Protein AF-0000000075712631 (afdb_homodimer)

Organism: Trichomonas vaginalis (strain ATCC PRA-98 / G3) (NCBI:txid412133)

Structure (mmCIF, N/CA/C/O backbone):
data_AF-0000000075712631-model_v1
#
loop_
_entity.id
_entity.type
_entity.pdbx_description
1 polymer 'Adenylate and Guanylate cyclase catalytic domain containing protein'
#
loop_
_atom_site.group_PDB
_atom_site.id
_atom_site.type_symbol
_atom_site.label_atom_id
_atom_site.label_alt_id
_atom_site.label_comp_id
_atom_site.label_asym_id
_atom_site.label_entity_id
_atom_site.label_seq_id
_atom_site.pdbx_PDB_ins_code
_atom_site.Cartn_x
_atom_site.Cartn_y
_atom_site.Cartn_z
_atom_site.occupancy
_atom_site.B_iso_or_equiv
_atom_site.auth_seq_id
_atom_site.auth_comp_id
_atom_site.auth_asym_id
_atom_site.auth_atom_id
_atom_site.pdbx_PDB_model_num
ATOM 1 N N . MET A 1 1 ? -15.75 0.655 14.148 1 85.81 1 MET A N 1
ATOM 2 C CA . MET A 1 1 ? -16.062 1.512 13.008 1 85.81 1 MET A CA 1
ATOM 3 C C . MET A 1 1 ? -16.172 2.971 13.438 1 85.81 1 MET A C 1
ATOM 5 O O . MET A 1 1 ? -16.797 3.277 14.453 1 85.81 1 MET A O 1
ATOM 9 N N . VAL A 1 2 ? -15.422 3.732 12.766 1 90.25 2 VAL A N 1
ATOM 10 C CA . VAL A 1 2 ? -15.414 5.16 13.062 1 90.25 2 VAL A CA 1
ATOM 11 C C . VAL A 1 2 ? -16.078 5.926 11.914 1 90.25 2 VAL A C 1
ATOM 13 O O . VAL A 1 2 ? -15.781 5.68 10.742 1 90.25 2 VAL A O 1
ATOM 16 N N . PRO A 1 3 ? -16.969 6.855 12.281 1 91.56 3 PRO A N 1
ATOM 17 C CA . PRO A 1 3 ? -17.703 7.555 11.234 1 91.56 3 PRO A CA 1
ATOM 18 C C . PRO A 1 3 ? -16.812 8.453 10.375 1 91.56 3 PRO A C 1
ATOM 20 O O . PRO A 1 3 ? -17.109 8.664 9.195 1 91.56 3 PRO A O 1
ATOM 23 N N . SER A 1 4 ? -15.789 9.023 11.016 1 95.06 4 SER A N 1
ATOM 24 C CA . SER A 1 4 ? -14.906 9.906 10.273 1 95.06 4 SER A CA 1
ATOM 25 C C . SER A 1 4 ? -13.5 9.914 10.859 1 95.06 4 SER A C 1
ATOM 27 O O . SER A 1 4 ? -13.336 9.891 12.078 1 95.06 4 SER A O 1
ATOM 29 N N . SER A 1 5 ? -12.562 9.867 9.969 1 97.06 5 SER A N 1
ATOM 30 C CA . SER A 1 5 ? -11.148 10.039 10.297 1 97.06 5 SER A CA 1
ATOM 31 C C . SER A 1 5 ? -10.406 10.789 9.203 1 97.06 5 SER A C 1
ATOM 33 O O . SER A 1 5 ? -10.938 10.977 8.102 1 97.06 5 SER A O 1
ATOM 35 N N . THR A 1 6 ? -9.328 11.359 9.531 1 98.38 6 THR A N 1
ATOM 36 C CA . THR A 1 6 ? -8.461 12 8.547 1 98.38 6 THR A CA 1
ATOM 37 C C . THR A 1 6 ? -7.18 11.195 8.352 1 98.38 6 THR A C 1
ATOM 39 O O . THR A 1 6 ? -6.473 10.898 9.312 1 98.38 6 THR A O 1
ATOM 42 N N . ILE A 1 7 ? -6.945 10.828 7.105 1 98.5 7 ILE A N 1
ATOM 43 C CA . ILE A 1 7 ? -5.84 9.945 6.746 1 98.5 7 ILE A CA 1
ATOM 44 C C . ILE A 1 7 ? -4.762 10.734 6.012 1 98.5 7 ILE A C 1
ATOM 46 O O . ILE A 1 7 ? -5.066 11.617 5.203 1 98.5 7 ILE A O 1
ATOM 50 N N . ILE A 1 8 ? -3.492 10.367 6.266 1 98.88 8 ILE A N 1
ATOM 51 C CA . ILE A 1 8 ? -2.375 11.031 5.598 1 98.88 8 ILE A CA 1
ATOM 52 C C . ILE A 1 8 ? -1.415 9.977 5.039 1 98.88 8 ILE A C 1
ATOM 54 O O . ILE A 1 8 ? -1.089 9.008 5.723 1 98.88 8 ILE A O 1
ATOM 58 N N . PHE A 1 9 ? -1.069 10.117 3.84 1 98.5 9 PHE A N 1
ATOM 59 C CA . PHE A 1 9 ? 0.01 9.398 3.178 1 98.5 9 PHE A CA 1
ATOM 60 C C . PHE A 1 9 ? 1.16 10.336 2.834 1 98.5 9 PHE A C 1
ATOM 62 O O . PHE A 1 9 ? 0.948 11.398 2.248 1 98.5 9 PHE A O 1
ATOM 69 N N . ILE A 1 10 ? 2.355 9.984 3.17 1 98.12 10 ILE A N 1
ATOM 70 C CA . ILE A 1 10 ? 3.568 10.734 2.855 1 98.12 10 ILE A CA 1
ATOM 71 C C . ILE A 1 10 ? 4.516 9.852 2.041 1 98.12 10 ILE A C 1
ATOM 73 O O . ILE A 1 10 ? 4.902 8.773 2.482 1 98.12 10 ILE A O 1
ATOM 77 N N . ASP A 1 11 ? 4.91 10.289 0.909 1 96 11 ASP A N 1
ATOM 78 C CA . ASP A 1 11 ? 5.781 9.523 0.017 1 96 11 ASP A CA 1
ATOM 79 C C . ASP A 1 11 ? 7.008 10.344 -0.376 1 96 11 ASP A C 1
ATOM 81 O O . ASP A 1 11 ? 6.926 11.562 -0.535 1 96 11 ASP A O 1
ATOM 85 N N . ILE A 1 12 ? 8.094 9.695 -0.554 1 94.75 12 ILE A N 1
ATOM 86 C CA . ILE A 1 12 ? 9.312 10.336 -1.043 1 94.75 12 ILE A CA 1
ATOM 87 C C . ILE A 1 12 ? 9.258 10.445 -2.566 1 94.75 12 ILE A C 1
ATOM 89 O O . ILE A 1 12 ? 9.023 9.453 -3.256 1 94.75 12 ILE A O 1
ATOM 93 N N . CYS A 1 13 ? 9.469 11.633 -3.062 1 92 13 CYS A N 1
ATOM 94 C CA . CYS A 1 13 ? 9.469 11.852 -4.504 1 92 13 CYS A CA 1
ATOM 95 C C . CYS A 1 13 ? 10.688 11.211 -5.156 1 92 13 CYS A C 1
ATOM 97 O O . CYS A 1 13 ? 11.82 11.422 -4.711 1 92 13 CYS A O 1
ATOM 99 N N . LYS A 1 14 ? 10.492 10.422 -6.195 1 86.69 14 LYS A N 1
ATOM 100 C CA . LYS A 1 14 ? 11.562 9.852 -7.012 1 86.69 14 LYS A CA 1
ATOM 101 C C . LYS A 1 14 ? 12.539 9.055 -6.156 1 86.69 14 LYS A C 1
ATOM 103 O O . LYS A 1 14 ? 13.75 9.234 -6.262 1 86.69 14 LYS A O 1
ATOM 108 N N . PHE A 1 15 ? 12.023 8.281 -5.27 1 86.75 15 PHE A N 1
ATOM 109 C CA . PHE A 1 15 ? 12.836 7.461 -4.383 1 86.75 15 PHE A CA 1
ATOM 110 C C . PHE A 1 15 ? 13.703 6.496 -5.18 1 86.75 15 PHE A C 1
ATOM 112 O O . PHE A 1 15 ? 14.852 6.227 -4.809 1 86.75 15 PHE A O 1
ATOM 119 N N . SER A 1 16 ? 13.117 5.969 -6.266 1 79.94 16 SER A N 1
ATOM 120 C CA . SER A 1 16 ? 13.883 5.039 -7.094 1 79.94 16 SER A CA 1
ATOM 121 C C . SER A 1 16 ? 15.148 5.691 -7.633 1 79.94 16 SER A C 1
ATOM 123 O O . SER A 1 16 ? 16.219 5.066 -7.66 1 79.94 16 SER A O 1
ATOM 125 N N . GLU A 1 17 ? 15.023 6.906 -8.047 1 82.5 17 GLU A N 1
ATOM 126 C CA . GLU A 1 17 ? 16.188 7.645 -8.523 1 82.5 17 GLU A CA 1
ATOM 127 C C . GLU A 1 17 ? 17.172 7.91 -7.387 1 82.5 17 GLU A C 1
ATOM 129 O O . GLU A 1 17 ? 18.391 7.75 -7.559 1 82.5 17 GLU A O 1
ATOM 134 N N . TYR A 1 18 ? 16.688 8.289 -6.273 1 86.44 18 TYR A N 1
ATOM 135 C CA . TYR A 1 18 ? 17.5 8.547 -5.098 1 86.44 18 TYR A CA 1
ATOM 136 C C . TYR A 1 18 ? 18.25 7.289 -4.68 1 86.44 18 TYR A C 1
ATOM 138 O O . TYR A 1 18 ? 19.438 7.352 -4.348 1 86.44 18 TYR A O 1
ATOM 146 N N . SER A 1 19 ? 17.625 6.164 -4.77 1 86.62 19 SER A N 1
ATOM 147 C CA . SER A 1 19 ? 18.188 4.922 -4.242 1 86.62 19 SER A CA 1
ATOM 148 C C . SER A 1 19 ? 19.141 4.273 -5.25 1 86.62 19 SER A C 1
ATOM 150 O O . SER A 1 19 ? 19.906 3.369 -4.902 1 86.62 19 SER A O 1
ATOM 152 N N . SER A 1 20 ? 19.156 4.699 -6.484 1 83.38 20 SER A N 1
ATOM 153 C CA . SER A 1 20 ? 19.906 4.055 -7.555 1 83.38 20 SER A CA 1
ATOM 154 C C . SER A 1 20 ? 21.406 4.18 -7.328 1 83.38 20 SER A C 1
ATOM 156 O O . SER A 1 20 ? 22.188 3.363 -7.828 1 83.38 20 SER A O 1
ATOM 158 N N . SER A 1 21 ? 21.891 5.113 -6.566 1 84.81 21 SER A N 1
ATOM 159 C CA . SER A 1 21 ? 23.328 5.336 -6.395 1 84.81 21 SER A CA 1
ATOM 160 C C . SER A 1 21 ? 23.781 4.934 -4.996 1 84.81 21 SER A C 1
ATOM 162 O O . SER A 1 21 ? 24.922 5.18 -4.617 1 84.81 21 SER A O 1
ATOM 164 N N . LEU A 1 22 ? 22.953 4.375 -4.25 1 89.94 22 LEU A N 1
ATOM 165 C CA . LEU A 1 22 ? 23.266 4.035 -2.863 1 89.94 22 LEU A CA 1
ATOM 166 C C . LEU A 1 22 ? 23.312 2.521 -2.676 1 89.94 22 LEU A C 1
ATOM 168 O O . LEU A 1 22 ? 22.672 1.777 -3.424 1 89.94 22 LEU A O 1
ATOM 172 N N . SER A 1 23 ? 24.078 2.135 -1.67 1 88.56 23 SER A N 1
ATOM 173 C CA . SER A 1 23 ? 24.062 0.733 -1.265 1 88.56 23 SER A CA 1
ATOM 174 C C . SER A 1 23 ? 22.781 0.387 -0.517 1 88.56 23 SER A C 1
ATOM 176 O O . SER A 1 23 ? 22.109 1.273 0.005 1 88.56 23 SER A O 1
ATOM 178 N N . PRO A 1 24 ? 22.453 -0.929 -0.489 1 86.25 24 PRO A N 1
ATOM 179 C CA . PRO A 1 24 ? 21.281 -1.348 0.272 1 86.25 24 PRO A CA 1
ATOM 180 C C . PRO A 1 24 ? 21.328 -0.896 1.729 1 86.25 24 PRO A C 1
ATOM 182 O O . PRO A 1 24 ? 20.312 -0.458 2.277 1 86.25 24 PRO A O 1
ATOM 185 N N . GLN A 1 25 ? 22.469 -1.02 2.252 1 87.44 25 GLN A N 1
ATOM 186 C CA . GLN A 1 25 ? 22.625 -0.612 3.645 1 87.44 25 GLN A CA 1
ATOM 187 C C . GLN A 1 25 ? 22.359 0.881 3.814 1 87.44 25 GLN A C 1
ATOM 189 O O . GLN A 1 25 ? 21.703 1.295 4.777 1 87.44 25 GLN A O 1
ATOM 194 N N . GLU A 1 26 ? 22.844 1.619 2.887 1 90.38 26 GLU A N 1
ATOM 195 C CA . GLU A 1 26 ? 22.641 3.062 2.928 1 90.38 26 GLU A CA 1
ATOM 196 C C . GLU A 1 26 ? 21.156 3.412 2.738 1 90.38 26 GLU A C 1
ATOM 198 O O . GLU A 1 26 ? 20.641 4.309 3.406 1 90.38 26 GLU A O 1
ATOM 203 N N . ILE A 1 27 ? 20.516 2.744 1.877 1 91.19 27 ILE A N 1
ATOM 204 C CA . ILE A 1 27 ? 19.109 2.996 1.594 1 91.19 27 ILE A CA 1
ATOM 205 C C . ILE A 1 27 ? 18.266 2.717 2.84 1 91.19 27 ILE A C 1
ATOM 207 O O . ILE A 1 27 ? 17.5 3.57 3.279 1 91.19 27 ILE A O 1
ATOM 211 N N . MET A 1 28 ? 18.469 1.592 3.453 1 89.62 28 MET A N 1
ATOM 212 C CA . MET A 1 28 ? 17.703 1.209 4.637 1 89.62 28 MET A CA 1
ATOM 213 C C . MET A 1 28 ? 18.016 2.123 5.812 1 89.62 28 MET A C 1
ATOM 215 O O . MET A 1 28 ? 17.141 2.477 6.594 1 89.62 28 MET A O 1
ATOM 219 N N . GLY A 1 29 ? 19.281 2.424 5.934 1 89.75 29 GLY A N 1
ATOM 220 C CA . GLY A 1 29 ? 19.688 3.357 6.973 1 89.75 29 GLY A CA 1
ATOM 221 C C . GLY A 1 29 ? 19.062 4.727 6.824 1 89.75 29 GLY A C 1
ATOM 222 O O . GLY A 1 29 ? 18.547 5.293 7.793 1 89.75 29 GLY A O 1
ATOM 223 N N . ASN A 1 30 ? 19.094 5.238 5.621 1 92.5 30 ASN A N 1
ATOM 224 C CA . ASN A 1 30 ? 18.5 6.543 5.34 1 92.5 30 ASN A CA 1
ATOM 225 C C . ASN A 1 30 ? 17 6.543 5.582 1 92.5 30 ASN A C 1
ATOM 227 O O . ASN A 1 30 ? 16.453 7.492 6.16 1 92.5 30 ASN A O 1
ATOM 231 N N . LEU A 1 31 ? 16.344 5.488 5.16 1 93 31 LEU A N 1
ATOM 232 C CA . LEU A 1 31 ? 14.906 5.367 5.398 1 93 31 LEU A CA 1
ATOM 233 C C . LEU A 1 31 ? 14.609 5.305 6.895 1 93 31 LEU A C 1
ATOM 235 O O . LEU A 1 31 ? 13.633 5.898 7.363 1 93 31 LEU A O 1
ATOM 239 N N . SER A 1 32 ? 15.43 4.633 7.586 1 90.44 32 SER A N 1
ATOM 240 C CA . SER A 1 32 ? 15.227 4.52 9.023 1 90.44 32 SER A CA 1
ATOM 241 C C . SER A 1 32 ? 15.336 5.875 9.711 1 90.44 32 SER A C 1
ATOM 243 O O . SER A 1 32 ? 14.539 6.195 10.602 1 90.44 32 SER A O 1
ATOM 245 N N . VAL A 1 33 ? 16.266 6.648 9.281 1 91.19 33 VAL A N 1
ATOM 246 C CA . VAL A 1 33 ? 16.438 7.992 9.82 1 91.19 33 VAL A CA 1
ATOM 247 C C . VAL A 1 33 ? 15.234 8.852 9.445 1 91.19 33 VAL A C 1
ATOM 249 O O . VAL A 1 33 ? 14.688 9.578 10.289 1 91.19 33 VAL A O 1
ATOM 252 N N . TYR A 1 34 ? 14.891 8.742 8.227 1 94.62 34 TYR A N 1
ATOM 253 C CA . TYR A 1 34 ? 13.742 9.469 7.699 1 94.62 34 TYR A CA 1
ATOM 254 C C . TYR A 1 34 ? 12.484 9.141 8.492 1 94.62 34 TYR A C 1
ATOM 256 O O . TYR A 1 34 ? 11.812 10.039 9 1 94.62 34 TYR A O 1
ATOM 264 N N . PHE A 1 35 ? 12.18 7.895 8.695 1 94.38 35 PHE A N 1
ATOM 265 C CA . PHE A 1 35 ? 10.969 7.465 9.391 1 94.38 35 PHE A CA 1
ATOM 266 C C . PHE A 1 35 ? 11.055 7.785 10.875 1 94.38 35 PHE A C 1
ATOM 268 O O . PHE A 1 35 ? 10.047 8.125 11.5 1 94.38 35 PHE A O 1
ATOM 275 N N . ALA A 1 36 ? 12.156 7.668 11.453 1 93.19 36 ALA A N 1
ATOM 276 C CA . ALA A 1 36 ? 12.328 8 12.867 1 93.19 36 ALA A CA 1
ATOM 277 C C . ALA A 1 36 ? 12.016 9.477 13.117 1 93.19 36 ALA A C 1
ATOM 279 O O . ALA A 1 36 ? 11.406 9.82 14.141 1 93.19 36 ALA A O 1
ATOM 280 N N . THR A 1 37 ? 12.477 10.281 12.219 1 95 37 THR A N 1
ATOM 281 C CA . THR A 1 37 ? 12.195 11.703 12.336 1 95 37 THR A CA 1
ATOM 282 C C . THR A 1 37 ? 10.695 11.969 12.258 1 95 37 THR A C 1
ATOM 284 O O . THR A 1 37 ? 10.148 12.742 13.055 1 95 37 THR A O 1
ATOM 287 N N . ILE A 1 38 ? 10.031 11.344 11.359 1 96.56 38 ILE A N 1
ATOM 288 C CA . ILE A 1 38 ? 8.586 11.516 11.211 1 96.56 38 ILE A CA 1
ATOM 289 C C . ILE A 1 38 ? 7.875 11 12.461 1 96.56 38 ILE A C 1
ATOM 291 O O . ILE A 1 38 ? 6.934 11.633 12.945 1 96.56 38 ILE A O 1
ATOM 295 N N . ASP A 1 39 ? 8.375 9.914 12.984 1 95.62 39 ASP A N 1
ATOM 296 C CA . ASP A 1 39 ? 7.805 9.367 14.219 1 95.62 39 ASP A CA 1
ATOM 297 C C . ASP A 1 39 ? 7.926 10.359 15.367 1 95.62 39 ASP A C 1
ATOM 299 O O . ASP A 1 39 ? 7.004 10.5 16.172 1 95.62 39 ASP A O 1
ATOM 303 N N . ASN A 1 40 ? 9.031 10.969 15.422 1 95.5 40 ASN A N 1
ATOM 304 C CA . ASN A 1 40 ? 9.234 11.977 16.469 1 95.5 40 ASN A CA 1
ATOM 305 C C . ASN A 1 40 ? 8.258 13.133 16.328 1 95.5 40 ASN A C 1
ATOM 307 O O . ASN A 1 40 ? 7.754 13.648 17.328 1 95.5 40 ASN A O 1
ATOM 311 N N . ILE A 1 41 ? 8.008 13.523 15.133 1 97.31 41 ILE A N 1
ATOM 312 C CA . ILE A 1 41 ? 7.043 14.594 14.883 1 97.31 41 ILE A CA 1
ATOM 313 C C . ILE A 1 41 ? 5.641 14.125 15.25 1 97.31 41 ILE A C 1
ATOM 315 O O . ILE A 1 41 ? 4.891 14.836 15.914 1 97.31 41 ILE A O 1
ATOM 319 N N . LEU A 1 42 ? 5.305 12.883 14.797 1 97.56 42 LEU A N 1
ATOM 320 C CA . LEU A 1 42 ? 3.988 12.312 15.062 1 97.56 42 LEU A CA 1
ATOM 321 C C . LEU A 1 42 ? 3.697 12.289 16.562 1 97.56 42 LEU A C 1
ATOM 323 O O . LEU A 1 42 ? 2.562 12.523 16.984 1 97.56 42 LEU A O 1
ATOM 327 N N . ALA A 1 43 ? 4.695 12.07 17.344 1 96.12 43 ALA A N 1
ATOM 328 C CA . ALA A 1 43 ? 4.562 11.906 18.781 1 96.12 43 ALA A CA 1
ATOM 329 C C . ALA A 1 43 ? 4.086 13.195 19.453 1 96.12 43 ALA A C 1
ATOM 331 O O . ALA A 1 43 ? 3.576 13.18 20.562 1 96.12 43 ALA A O 1
ATOM 332 N N . LYS A 1 44 ? 4.23 14.312 18.75 1 96.69 44 LYS A N 1
ATOM 333 C CA . LYS A 1 44 ? 3.818 15.609 19.281 1 96.69 44 LYS A CA 1
ATOM 334 C C . LYS A 1 44 ? 2.303 15.773 19.203 1 96.69 44 LYS A C 1
ATOM 336 O O . LYS A 1 44 ? 1.74 16.672 19.828 1 96.69 44 LYS A O 1
ATOM 341 N N . PHE A 1 45 ? 1.644 14.922 18.406 1 96.19 45 PHE A N 1
ATOM 342 C CA . PHE A 1 45 ? 0.214 15.062 18.156 1 96.19 45 PHE A CA 1
ATOM 343 C C . PHE A 1 45 ? -0.571 13.969 18.875 1 96.19 45 PHE A C 1
ATOM 345 O O . PHE A 1 45 ? -0.389 12.781 18.578 1 96.19 45 PHE A O 1
ATOM 352 N N . ASN A 1 46 ? -1.555 14.289 19.625 1 91.06 46 ASN A N 1
ATOM 353 C CA . ASN A 1 46 ? -2.234 13.367 20.531 1 91.06 46 ASN A CA 1
ATOM 354 C C . ASN A 1 46 ? -3.248 12.5 19.781 1 91.06 46 ASN A C 1
ATOM 356 O O . ASN A 1 46 ? -3.59 11.406 20.234 1 91.06 46 ASN A O 1
ATOM 360 N N . TYR A 1 47 ? -3.688 13.008 18.672 1 92.88 47 TYR A N 1
ATOM 361 C CA . TYR A 1 47 ? -4.781 12.281 18.031 1 92.88 47 TYR A CA 1
ATOM 362 C C . TYR A 1 47 ? -4.281 11.5 16.812 1 92.88 47 TYR A C 1
ATOM 364 O O . TYR A 1 47 ? -5.059 10.805 16.156 1 92.88 47 TYR A O 1
ATOM 372 N N . LEU A 1 48 ? -3.021 11.609 16.547 1 96.19 48 LEU A N 1
ATOM 373 C CA . LEU A 1 48 ? -2.469 10.922 15.383 1 96.19 48 LEU A CA 1
ATOM 374 C C . LEU A 1 48 ? -1.937 9.547 15.773 1 96.19 48 LEU A C 1
ATOM 376 O O . LEU A 1 48 ? -1.37 9.383 16.859 1 96.19 48 LEU A O 1
ATOM 380 N N . THR A 1 49 ? -2.188 8.641 14.977 1 95.88 49 THR A N 1
ATOM 381 C CA . THR A 1 49 ? -1.688 7.281 15.117 1 95.88 49 THR A CA 1
ATOM 382 C C . THR A 1 49 ? -0.998 6.82 13.836 1 95.88 49 THR A C 1
ATOM 384 O O . THR A 1 49 ? -1.546 6.969 12.742 1 95.88 49 THR A O 1
ATOM 387 N N . LYS A 1 50 ? 0.231 6.316 14.039 1 95.94 50 LYS A N 1
ATOM 388 C CA . LYS A 1 50 ? 0.891 5.668 12.914 1 95.94 50 LYS A CA 1
ATOM 389 C C . LYS A 1 50 ? 0.179 4.371 12.531 1 95.94 50 LYS A C 1
ATOM 391 O O . LYS A 1 50 ? -0.118 3.543 13.398 1 95.94 50 LYS A O 1
ATOM 396 N N . ILE A 1 51 ? -0.151 4.219 11.281 1 95.38 51 ILE A N 1
ATOM 397 C CA . ILE A 1 51 ? -0.805 2.992 10.836 1 95.38 51 ILE A CA 1
ATOM 398 C C . ILE A 1 51 ? 0.246 1.988 10.367 1 95.38 51 ILE A C 1
ATOM 400 O O . ILE A 1 51 ? 0.303 0.861 10.859 1 95.38 51 ILE A O 1
ATOM 404 N N . LYS A 1 52 ? 1.025 2.389 9.375 1 93.19 52 LYS A N 1
ATOM 405 C CA . LYS A 1 52 ? 2.07 1.493 8.891 1 93.19 52 LYS A CA 1
ATOM 406 C C . LYS A 1 52 ? 2.98 2.203 7.891 1 93.19 52 LYS A C 1
ATOM 408 O O . LYS A 1 52 ? 2.697 3.33 7.477 1 93.19 52 LYS A O 1
ATOM 413 N N . LEU A 1 53 ? 4.098 1.513 7.547 1 92.69 53 LEU A N 1
ATOM 414 C CA . LEU A 1 53 ? 4.957 1.875 6.426 1 92.69 53 LEU A CA 1
ATOM 415 C C . LEU A 1 53 ? 4.672 0.989 5.215 1 92.69 53 LEU A C 1
ATOM 417 O O . LEU A 1 53 ? 4.445 -0.214 5.363 1 92.69 53 LEU A O 1
ATOM 421 N N . ILE A 1 54 ? 4.648 1.519 4.133 1 90.69 54 ILE A N 1
ATOM 422 C CA . ILE A 1 54 ? 4.527 0.799 2.871 1 90.69 54 ILE A CA 1
ATOM 423 C C . ILE A 1 54 ? 5.691 1.164 1.955 1 90.69 54 ILE A C 1
ATOM 425 O O . ILE A 1 54 ? 5.578 2.062 1.119 1 90.69 54 ILE A O 1
ATOM 429 N N . GLY A 1 55 ? 6.844 0.441 2.096 1 87.62 55 GLY A N 1
ATOM 430 C CA . GLY A 1 55 ? 8.062 0.88 1.432 1 87.62 55 GLY A CA 1
ATOM 431 C C . GLY A 1 55 ? 8.562 2.221 1.933 1 87.62 55 GLY A C 1
ATOM 432 O O . GLY A 1 55 ? 8.883 2.369 3.115 1 87.62 55 GLY A O 1
ATOM 433 N N . ASP A 1 56 ? 8.438 3.172 1.016 1 91.62 56 ASP A N 1
ATOM 434 C CA . ASP A 1 56 ? 8.891 4.508 1.388 1 91.62 56 ASP A CA 1
ATOM 435 C C . ASP A 1 56 ? 7.715 5.406 1.754 1 91.62 56 ASP A C 1
ATOM 437 O O . ASP A 1 56 ? 7.891 6.609 1.969 1 91.62 56 ASP A O 1
ATOM 441 N N . ILE A 1 57 ? 6.535 4.793 1.871 1 94.5 57 ILE A N 1
ATOM 442 C CA . ILE A 1 57 ? 5.328 5.539 2.211 1 94.5 57 ILE A CA 1
ATOM 443 C C . ILE A 1 57 ? 5.082 5.461 3.715 1 94.5 57 ILE A C 1
ATOM 445 O O . ILE A 1 57 ? 5.176 4.387 4.312 1 94.5 57 ILE A O 1
ATOM 449 N N . TYR A 1 58 ? 4.812 6.594 4.336 1 96.44 58 TYR A N 1
ATOM 450 C CA . TYR A 1 58 ? 4.387 6.699 5.73 1 96.44 58 TYR A CA 1
ATOM 451 C C . TYR A 1 58 ? 2.887 6.949 5.82 1 96.44 58 TYR A C 1
ATOM 453 O O . TYR A 1 58 ? 2.375 7.922 5.262 1 96.44 58 TYR A O 1
ATOM 461 N N . MET A 1 59 ? 2.17 6.07 6.508 1 97.56 59 MET A N 1
ATOM 462 C CA . MET A 1 59 ? 0.722 6.188 6.648 1 97.56 59 MET A CA 1
ATOM 463 C C . MET A 1 59 ? 0.33 6.43 8.102 1 97.56 59 MET A C 1
ATOM 465 O O . MET A 1 59 ? 0.751 5.691 8.992 1 97.56 59 MET A O 1
ATOM 469 N N . ALA A 1 60 ? -0.453 7.41 8.328 1 98.12 60 ALA A N 1
ATOM 470 C CA . ALA A 1 60 ? -0.982 7.73 9.648 1 98.12 60 ALA A CA 1
ATOM 471 C C . ALA A 1 60 ? -2.418 8.234 9.562 1 98.12 60 ALA A C 1
ATOM 473 O O . ALA A 1 60 ? -2.93 8.477 8.461 1 98.12 60 ALA A O 1
ATOM 474 N N . ALA A 1 61 ? -3.041 8.352 10.703 1 98.12 61 ALA A N 1
ATOM 475 C CA . ALA A 1 61 ? -4.422 8.82 10.742 1 98.12 61 ALA A CA 1
ATOM 476 C C . ALA A 1 61 ? -4.762 9.422 12.102 1 98.12 61 ALA A C 1
ATOM 478 O O . ALA A 1 61 ? -4.109 9.117 13.109 1 98.12 61 ALA A O 1
ATOM 479 N N . ALA A 1 62 ? -5.688 10.242 12.117 1 97.56 62 ALA A N 1
ATOM 480 C CA . ALA A 1 62 ? -6.277 10.789 13.344 1 97.56 62 ALA A CA 1
ATOM 481 C C . ALA A 1 62 ? -7.785 10.562 13.367 1 97.56 62 ALA A C 1
ATOM 483 O O . ALA A 1 62 ? -8.422 10.453 12.32 1 97.56 62 ALA A O 1
ATOM 484 N N . GLY A 1 63 ? -8.344 10.492 14.562 1 95.25 63 GLY A N 1
ATOM 485 C CA . GLY A 1 63 ? -9.781 10.312 14.719 1 95.25 63 GLY A CA 1
ATOM 486 C C . GLY A 1 63 ? -10.195 8.859 14.805 1 95.25 63 GLY A C 1
ATOM 487 O O . GLY A 1 63 ? -11.391 8.555 14.852 1 95.25 63 GLY A O 1
ATOM 488 N N . LEU A 1 64 ? -9.25 7.988 14.867 1 94.44 64 LEU A N 1
ATOM 489 C CA . LEU A 1 64 ? -9.555 6.562 14.883 1 94.44 64 LEU A CA 1
ATOM 490 C C . LEU A 1 64 ? -9.992 6.117 16.281 1 94.44 64 LEU A C 1
ATOM 492 O O . LEU A 1 64 ? -10.922 5.316 16.422 1 94.44 64 LEU A O 1
ATOM 496 N N . PHE A 1 65 ? -9.367 6.578 17.281 1 92.06 65 PHE A N 1
ATOM 497 C CA . PHE A 1 65 ? -9.586 6.098 18.641 1 92.06 65 PHE A CA 1
ATOM 498 C C . PHE A 1 65 ? -10.305 7.152 19.484 1 92.06 65 PHE A C 1
ATOM 500 O O . PHE A 1 65 ? -10.438 7 20.703 1 92.06 65 PHE A O 1
ATOM 507 N N . ASN A 1 66 ? -10.617 8.18 18.828 1 89.94 66 ASN A N 1
ATOM 508 C CA . ASN A 1 66 ? -11.359 9.273 19.453 1 89.94 66 ASN A CA 1
ATOM 509 C C . ASN A 1 66 ? -12.531 9.719 18.594 1 89.94 66 ASN A C 1
ATOM 511 O O . ASN A 1 66 ? -12.578 10.867 18.156 1 89.94 66 ASN A O 1
ATOM 515 N N . PRO A 1 67 ? -13.477 8.836 18.469 1 83.25 67 PRO A N 1
ATOM 516 C CA . PRO A 1 67 ? -14.57 9.125 17.547 1 83.25 67 PRO A CA 1
ATOM 517 C C . PRO A 1 67 ? -15.422 10.312 18 1 83.25 67 PRO A C 1
ATOM 519 O O . PRO A 1 67 ? -16.203 10.844 17.203 1 83.25 67 PRO A O 1
ATOM 522 N N . GLU A 1 68 ? -15.188 10.727 19.172 1 89.31 68 GLU A N 1
ATOM 523 C CA . GLU A 1 68 ? -15.977 11.836 19.703 1 89.31 68 GLU A CA 1
ATOM 524 C C . GLU A 1 68 ? -15.438 13.18 19.219 1 89.31 68 GLU A C 1
ATOM 526 O O . GLU A 1 68 ? -16.125 14.195 19.297 1 89.31 68 GLU A O 1
ATOM 531 N N . ILE A 1 69 ? -14.25 13.156 18.75 1 91.31 69 ILE A N 1
ATOM 532 C CA . ILE A 1 69 ? -13.656 14.422 18.328 1 91.31 69 ILE A CA 1
ATOM 533 C C . ILE A 1 69 ? -14.227 14.82 16.969 1 91.31 69 ILE A C 1
ATOM 535 O O . ILE A 1 69 ? -14.445 13.977 16.109 1 91.31 69 ILE A O 1
ATOM 539 N N . ALA A 1 70 ? -14.383 16.109 16.797 1 93.62 70 ALA A N 1
ATOM 540 C CA . ALA A 1 70 ? -14.945 16.641 15.555 1 93.62 70 ALA A CA 1
ATOM 541 C C . ALA A 1 70 ? -13.969 16.469 14.391 1 93.62 70 ALA A C 1
ATOM 543 O O . ALA A 1 70 ? -12.75 16.562 14.578 1 93.62 70 ALA A O 1
ATOM 544 N N . PRO A 1 71 ? -14.477 16.328 13.18 1 95.44 71 PRO A N 1
ATOM 545 C CA . PRO A 1 71 ? -13.617 16.188 12 1 95.44 71 PRO A CA 1
ATOM 546 C C . PRO A 1 71 ? -12.648 17.344 11.836 1 95.44 71 PRO A C 1
ATOM 548 O O . PRO A 1 71 ? -11.516 17.156 11.383 1 95.44 71 PRO A O 1
ATOM 551 N N . GLU A 1 72 ? -13.062 18.453 12.242 1 96.31 72 GLU A N 1
ATOM 552 C CA . GLU A 1 72 ? -12.219 19.641 12.164 1 96.31 72 GLU A CA 1
ATOM 553 C C . GLU A 1 72 ? -10.93 19.453 12.953 1 96.31 72 GLU A C 1
ATOM 555 O O . GLU A 1 72 ? -9.852 19.828 12.484 1 96.31 72 GLU A O 1
ATOM 560 N N . LYS A 1 73 ? -11.039 18.891 14.055 1 95.81 73 LYS A N 1
ATOM 561 C CA . LYS A 1 73 ? -9.898 18.734 14.953 1 95.81 73 LYS A CA 1
ATOM 562 C C . LYS A 1 73 ? -8.898 17.719 14.414 1 95.81 73 LYS A C 1
ATOM 564 O O . LYS A 1 73 ? -7.688 17.953 14.438 1 95.81 73 LYS A O 1
ATOM 569 N N . HIS A 1 74 ? -9.406 16.578 14.008 1 96.06 74 HIS A N 1
ATOM 570 C CA . HIS A 1 74 ? -8.445 15.594 13.516 1 96.06 74 HIS A CA 1
ATOM 571 C C . HIS A 1 74 ? -7.875 16.016 12.164 1 96.06 74 HIS A C 1
ATOM 573 O O . HIS A 1 74 ? -6.703 15.773 11.883 1 96.06 74 HIS A O 1
ATOM 579 N N . ALA A 1 75 ? -8.648 16.688 11.328 1 97.69 75 ALA A N 1
ATOM 580 C CA . ALA A 1 75 ? -8.102 17.219 10.078 1 97.69 75 ALA A CA 1
ATOM 581 C C . ALA A 1 75 ? -7.023 18.266 10.352 1 97.69 75 ALA A C 1
ATOM 583 O O . ALA A 1 75 ? -5.977 18.266 9.695 1 97.69 75 ALA A O 1
ATOM 584 N N . GLU A 1 76 ? -7.301 19.094 11.273 1 96.81 76 GLU A N 1
ATOM 585 C CA . GLU A 1 76 ? -6.34 20.141 11.656 1 96.81 76 GLU A CA 1
ATOM 586 C C . GLU A 1 76 ? -5.012 19.516 12.086 1 96.81 76 GLU A C 1
ATOM 588 O O . GLU A 1 76 ? -3.949 19.938 11.625 1 96.81 76 GLU A O 1
ATOM 593 N N . GLN A 1 77 ? -5.043 18.547 12.922 1 97.06 77 GLN A N 1
ATOM 594 C CA . GLN A 1 77 ? -3.834 17.922 13.445 1 97.06 77 GLN A CA 1
ATOM 595 C C . GLN A 1 77 ? -3.064 17.203 12.336 1 97.06 77 GLN A C 1
ATOM 597 O O . GLN A 1 77 ? -1.833 17.25 12.305 1 97.06 77 GLN A O 1
ATOM 602 N N . VAL A 1 78 ? -3.773 16.562 11.492 1 98.44 78 VAL A N 1
ATOM 603 C CA . VAL A 1 78 ? -3.121 15.828 10.422 1 98.44 78 VAL A CA 1
ATOM 604 C C . VAL A 1 78 ? -2.41 16.797 9.477 1 98.44 78 VAL A C 1
ATOM 606 O O . VAL A 1 78 ? -1.277 16.547 9.062 1 98.44 78 VAL A O 1
ATOM 609 N N . ILE A 1 79 ? -3.094 17.891 9.156 1 98.06 79 ILE A N 1
ATOM 610 C CA . ILE A 1 79 ? -2.5 18.875 8.266 1 98.06 79 ILE A CA 1
ATOM 611 C C . ILE A 1 79 ? -1.291 19.516 8.938 1 98.06 79 ILE A C 1
ATOM 613 O O . ILE A 1 79 ? -0.241 19.688 8.312 1 98.06 79 ILE A O 1
ATOM 617 N N . GLN A 1 80 ? -1.435 19.844 10.188 1 97.56 80 GLN A N 1
ATOM 618 C CA . GLN A 1 80 ? -0.307 20.406 10.93 1 97.56 80 GLN A CA 1
ATOM 619 C C . GLN A 1 80 ? 0.874 19.438 10.945 1 97.56 80 GLN A C 1
ATOM 621 O O . GLN A 1 80 ? 2.021 19.844 10.766 1 97.56 80 GLN A O 1
ATOM 626 N N . PHE A 1 81 ? 0.585 18.203 11.18 1 98.25 81 PHE A N 1
ATOM 627 C CA . PHE A 1 81 ? 1.6 17.156 11.156 1 98.25 81 PHE A CA 1
ATOM 628 C C . PHE A 1 81 ? 2.322 17.141 9.812 1 98.25 81 PHE A C 1
ATOM 630 O O . PHE A 1 81 ? 3.555 17.156 9.766 1 98.25 81 PHE A O 1
ATOM 637 N N . GLY A 1 82 ? 1.548 17.109 8.719 1 98.06 82 GLY A N 1
ATOM 638 C CA . GLY A 1 82 ? 2.137 17.125 7.395 1 98.06 82 GLY A CA 1
ATOM 639 C C . GLY A 1 82 ? 3.031 18.312 7.152 1 98.06 82 GLY A C 1
ATOM 640 O O . GLY A 1 82 ? 4.121 18.188 6.59 1 98.06 82 GLY A O 1
ATOM 641 N N . LEU A 1 83 ? 2.559 19.484 7.578 1 97.06 83 LEU A N 1
ATOM 642 C CA . LEU A 1 83 ? 3.326 20.703 7.398 1 97.06 83 LEU A CA 1
ATOM 643 C C . LEU A 1 83 ? 4.621 20.656 8.203 1 97.06 83 LEU A C 1
ATOM 645 O O . LEU A 1 83 ? 5.66 21.141 7.746 1 97.06 83 LEU A O 1
ATOM 649 N N . GLU A 1 84 ? 4.543 20.125 9.375 1 97.19 84 GLU A N 1
ATOM 650 C CA . GLU A 1 84 ? 5.754 20 10.18 1 97.19 84 GLU A CA 1
ATOM 651 C C . GLU A 1 84 ? 6.758 19.047 9.523 1 97.19 84 GLU A C 1
ATOM 653 O O . GLU A 1 84 ? 7.969 19.281 9.594 1 97.19 84 GLU A O 1
ATOM 658 N N . VAL A 1 85 ? 6.293 17.984 8.977 1 97.38 85 VAL A N 1
ATOM 659 C CA . VAL A 1 85 ? 7.172 17.047 8.273 1 97.38 85 VAL A CA 1
ATOM 660 C C . VAL A 1 85 ? 7.879 17.781 7.129 1 97.38 85 VAL A C 1
ATOM 662 O O . VAL A 1 85 ? 9.086 17.625 6.945 1 97.38 85 VAL A O 1
ATOM 665 N N . ILE A 1 86 ? 7.113 18.562 6.363 1 96.19 86 ILE A N 1
ATOM 666 C CA . ILE A 1 86 ? 7.684 19.328 5.258 1 96.19 86 ILE A CA 1
ATOM 667 C C . ILE A 1 86 ? 8.758 20.266 5.789 1 96.19 86 ILE A C 1
ATOM 669 O O . ILE A 1 86 ? 9.844 20.375 5.215 1 96.19 86 ILE A O 1
ATOM 673 N N . ASN A 1 87 ? 8.445 20.875 6.879 1 94.88 87 ASN A N 1
ATOM 674 C CA . ASN A 1 87 ? 9.375 21.828 7.473 1 94.88 87 ASN A CA 1
ATOM 675 C C . ASN A 1 87 ? 10.664 21.156 7.922 1 94.88 87 ASN A C 1
ATOM 677 O O . ASN A 1 87 ? 11.742 21.734 7.84 1 94.88 87 ASN A O 1
ATOM 681 N N . GLU A 1 88 ? 10.547 19.984 8.406 1 95.31 88 GLU A N 1
ATOM 682 C CA . GLU A 1 88 ? 11.695 19.266 8.945 1 95.31 88 GLU A CA 1
ATOM 683 C C . GLU A 1 88 ? 12.492 18.578 7.84 1 95.31 88 GLU A C 1
ATOM 685 O O . GLU A 1 88 ? 13.562 18.016 8.086 1 95.31 88 GLU A O 1
ATOM 690 N N . LEU A 1 89 ? 12.023 18.578 6.664 1 94.25 89 LEU A N 1
ATOM 691 C CA . LEU A 1 89 ? 12.664 17.891 5.547 1 94.25 89 LEU A CA 1
ATOM 692 C C . LEU A 1 89 ? 14.062 18.453 5.289 1 94.25 89 LEU A C 1
ATOM 694 O O . LEU A 1 89 ? 14.969 17.719 4.895 1 94.25 89 LEU A O 1
ATOM 698 N N . GLU A 1 90 ? 14.172 19.75 5.473 1 91.75 90 GLU A N 1
ATOM 699 C CA . GLU A 1 90 ? 15.484 20.359 5.285 1 91.75 90 GLU A CA 1
ATOM 700 C C . GLU A 1 90 ? 16.516 19.75 6.227 1 91.75 90 GLU A C 1
ATOM 702 O O . GLU A 1 90 ? 17.641 19.453 5.816 1 91.75 90 GLU A O 1
ATOM 707 N N . GLU A 1 91 ? 16.141 19.594 7.445 1 94 91 GLU A N 1
ATOM 708 C CA . GLU A 1 91 ? 17.047 19 8.43 1 94 91 GLU A CA 1
ATOM 709 C C . GLU A 1 91 ? 17.344 17.531 8.086 1 94 91 GLU A C 1
ATOM 711 O O . GLU A 1 91 ? 18.469 17.062 8.273 1 94 91 GLU A O 1
ATOM 716 N N . ILE A 1 92 ? 16.375 16.859 7.621 1 93.81 92 ILE A N 1
ATOM 717 C CA . ILE A 1 92 ? 16.547 15.477 7.207 1 93.81 92 ILE A CA 1
ATOM 718 C C . ILE A 1 92 ? 17.547 15.398 6.055 1 93.81 92 ILE A C 1
ATOM 720 O O . ILE A 1 92 ? 18.453 14.562 6.062 1 93.81 92 ILE A O 1
ATOM 724 N N . ASN A 1 93 ? 17.344 16.266 5.129 1 94.75 93 ASN A N 1
ATOM 725 C CA . ASN A 1 93 ? 18.219 16.297 3.959 1 94.75 93 ASN A CA 1
ATOM 726 C C . ASN A 1 93 ? 19.656 16.625 4.34 1 94.75 93 ASN A C 1
ATOM 728 O O . ASN A 1 93 ? 20.594 16.047 3.783 1 94.75 93 ASN A O 1
ATOM 732 N N . LEU A 1 94 ? 19.844 17.516 5.273 1 94.12 94 LEU A N 1
ATOM 733 C CA . LEU A 1 94 ? 21.172 17.828 5.762 1 94.12 94 LEU A CA 1
ATOM 734 C C . LEU A 1 94 ? 21.828 16.625 6.418 1 94.12 94 LEU A C 1
ATOM 736 O O . LEU A 1 94 ? 23 16.312 6.152 1 94.12 94 LEU A O 1
ATOM 740 N N . ALA A 1 95 ? 21.125 15.977 7.211 1 92.44 95 ALA A N 1
ATOM 741 C CA . ALA A 1 95 ? 21.625 14.812 7.934 1 92.44 95 ALA A CA 1
ATOM 742 C C . ALA A 1 95 ? 22 13.688 6.969 1 92.44 95 ALA A C 1
ATOM 744 O O . ALA A 1 95 ? 22.953 12.945 7.211 1 92.44 95 ALA A O 1
ATOM 745 N N . LEU A 1 96 ? 21.281 13.586 5.918 1 92.5 96 LEU A N 1
ATOM 746 C CA . LEU A 1 96 ? 21.453 12.469 4.992 1 92.5 96 LEU A CA 1
ATOM 747 C C . LEU A 1 96 ? 22.312 12.891 3.795 1 92.5 96 LEU A C 1
ATOM 749 O O . LEU A 1 96 ? 22.625 12.062 2.936 1 92.5 96 LEU A O 1
ATOM 753 N N . ASN A 1 97 ? 22.656 14.164 3.756 1 91.62 97 ASN A N 1
ATOM 754 C CA . ASN A 1 97 ? 23.312 14.703 2.57 1 91.62 97 ASN A CA 1
ATOM 755 C C . ASN A 1 97 ? 22.547 14.352 1.296 1 91.62 97 ASN A C 1
ATOM 757 O O . ASN A 1 97 ? 23.125 13.781 0.363 1 91.62 97 ASN A O 1
ATOM 761 N N . ALA A 1 98 ? 21.25 14.648 1.357 1 92.75 98 ALA A N 1
ATOM 762 C CA . ALA A 1 98 ? 20.344 14.32 0.261 1 92.75 98 ALA A CA 1
ATOM 763 C C . ALA A 1 98 ? 19.484 15.516 -0.109 1 92.75 98 ALA A C 1
ATOM 765 O O . ALA A 1 98 ? 19.625 16.594 0.461 1 92.75 98 ALA A O 1
ATOM 766 N N . SER A 1 99 ? 18.734 15.406 -1.163 1 91.94 99 SER A N 1
ATOM 767 C CA . SER A 1 99 ? 17.766 16.406 -1.605 1 91.94 99 SER A CA 1
ATOM 768 C C . SER A 1 99 ? 16.391 15.789 -1.82 1 91.94 99 SER A C 1
ATOM 770 O O . SER A 1 99 ? 15.789 15.961 -2.879 1 91.94 99 SER A O 1
ATOM 772 N N . LEU A 1 100 ? 15.922 15.172 -0.771 1 94.06 100 LEU A N 1
ATOM 773 C CA . LEU A 1 100 ? 14.633 14.5 -0.842 1 94.06 100 LEU A CA 1
ATOM 774 C C . LEU A 1 100 ? 13.492 15.516 -0.863 1 94.06 100 LEU A C 1
ATOM 776 O O . LEU A 1 100 ? 13.586 16.578 -0.25 1 94.06 100 LEU A O 1
ATOM 780 N N . SER A 1 101 ? 12.484 15.266 -1.612 1 95.88 101 SER A N 1
ATOM 781 C CA . SER A 1 101 ? 11.188 15.922 -1.544 1 95.88 101 SER A CA 1
ATOM 782 C C . SER A 1 101 ? 10.07 14.906 -1.299 1 95.88 101 SER A C 1
ATOM 784 O O . SER A 1 101 ? 10.25 13.711 -1.524 1 95.88 101 SER A O 1
ATOM 786 N N . ILE A 1 102 ? 8.969 15.43 -0.778 1 96.56 102 ILE A N 1
ATOM 787 C CA . ILE A 1 102 ? 7.902 14.5 -0.434 1 96.56 102 ILE A CA 1
ATOM 788 C C . ILE A 1 102 ? 6.582 14.984 -1.021 1 96.56 102 ILE A C 1
ATOM 790 O O . ILE A 1 102 ? 6.434 16.172 -1.332 1 96.56 102 ILE A O 1
ATOM 794 N N . ARG A 1 103 ? 5.703 14.086 -1.257 1 96.62 103 ARG A N 1
ATOM 795 C CA . ARG A 1 103 ? 4.316 14.336 -1.627 1 96.62 103 ARG A CA 1
ATOM 796 C C . ARG A 1 103 ? 3.359 13.812 -0.562 1 96.62 103 ARG A C 1
ATOM 798 O O . ARG A 1 103 ? 3.537 12.703 -0.056 1 96.62 103 ARG A O 1
ATOM 805 N N . ILE A 1 104 ? 2.414 14.617 -0.247 1 98.12 104 ILE A N 1
ATOM 806 C CA . ILE A 1 104 ? 1.526 14.273 0.858 1 98.12 104 ILE A CA 1
ATOM 807 C C . ILE A 1 104 ? 0.074 14.336 0.393 1 98.12 104 ILE A C 1
ATOM 809 O O . ILE A 1 104 ? -0.341 15.312 -0.237 1 98.12 104 ILE A O 1
ATOM 813 N N . GLY A 1 105 ? -0.689 13.312 0.636 1 98.5 105 GLY A N 1
ATOM 814 C CA . GLY A 1 105 ? -2.127 13.289 0.414 1 98.5 105 GLY A CA 1
ATOM 815 C C . GLY A 1 105 ? -2.926 13.133 1.694 1 98.5 105 GLY A C 1
ATOM 816 O O . GLY A 1 105 ? -2.574 12.328 2.559 1 98.5 105 GLY A O 1
ATOM 817 N N . VAL A 1 106 ? -3.99 13.914 1.843 1 98.81 106 VAL A N 1
ATOM 818 C CA . VAL A 1 106 ? -4.824 13.883 3.039 1 98.81 106 VAL A CA 1
ATOM 819 C C . VAL A 1 106 ? -6.297 13.852 2.641 1 98.81 106 VAL A C 1
ATOM 821 O O . VAL A 1 106 ? -6.73 14.617 1.772 1 98.81 106 VAL A O 1
ATOM 824 N N . ASN A 1 107 ? -7.008 13.016 3.279 1 98.62 107 ASN A N 1
ATOM 825 C CA . ASN A 1 107 ? -8.453 12.953 3.078 1 98.62 107 ASN A CA 1
ATOM 826 C C . ASN A 1 107 ? -9.195 12.734 4.395 1 98.62 107 ASN A C 1
ATOM 828 O O . ASN A 1 107 ? -8.742 11.969 5.246 1 98.62 107 ASN A O 1
ATOM 832 N N . THR A 1 108 ? -10.273 13.445 4.535 1 98.31 108 THR A N 1
ATOM 833 C CA . THR A 1 108 ? -11.195 13.258 5.648 1 98.31 108 THR A CA 1
ATOM 834 C C . THR A 1 108 ? -12.461 12.539 5.188 1 98.31 108 THR A C 1
ATOM 836 O O . THR A 1 108 ? -13.102 12.961 4.227 1 98.31 108 THR A O 1
ATOM 839 N N . GLY A 1 109 ? -12.719 11.461 5.863 1 95.88 109 GLY A N 1
ATOM 840 C CA . GLY A 1 109 ? -13.93 10.742 5.512 1 95.88 109 GLY A CA 1
ATOM 841 C C . GLY A 1 109 ? -14.117 9.453 6.293 1 95.88 109 GLY A C 1
ATOM 842 O O . GLY A 1 109 ? -13.391 9.195 7.254 1 95.88 109 GLY A O 1
ATOM 843 N N . GLY A 1 110 ? -15.125 8.688 6.016 1 90.5 110 GLY A N 1
ATOM 844 C CA . GLY A 1 110 ? -15.5 7.406 6.602 1 90.5 110 GLY A CA 1
ATOM 845 C C . GLY A 1 110 ? -16.625 6.715 5.867 1 90.5 110 GLY A C 1
ATOM 846 O O . GLY A 1 110 ? -17.016 7.141 4.773 1 90.5 110 GLY A O 1
ATOM 847 N N . PRO A 1 111 ? -17.234 5.645 6.41 1 90 111 PRO A N 1
ATOM 848 C CA . PRO A 1 111 ? -16.75 4.992 7.629 1 90 111 PRO A CA 1
ATOM 849 C C . PRO A 1 111 ? -15.398 4.301 7.43 1 90 111 PRO A C 1
ATOM 851 O O . PRO A 1 111 ? -15.055 3.916 6.309 1 90 111 PRO A O 1
ATOM 854 N N . ILE A 1 112 ? -14.609 4.254 8.516 1 92.94 112 ILE A N 1
ATOM 855 C CA . ILE A 1 112 ? -13.336 3.533 8.555 1 92.94 112 ILE A CA 1
ATOM 856 C C . ILE A 1 112 ? -13.445 2.357 9.523 1 92.94 112 ILE A C 1
ATOM 858 O O . ILE A 1 112 ? -13.93 2.512 10.648 1 92.94 112 ILE A O 1
ATOM 862 N N . ILE A 1 113 ? -13.148 1.233 9.039 1 92.06 113 ILE A N 1
ATOM 863 C CA . ILE A 1 113 ? -13.078 0.048 9.883 1 92.06 113 ILE A CA 1
ATOM 864 C C . ILE A 1 113 ? -11.648 -0.142 10.383 1 92.06 113 ILE A C 1
ATOM 866 O O . ILE A 1 113 ? -10.711 -0.263 9.586 1 92.06 113 ILE A O 1
ATOM 870 N N . ALA A 1 114 ? -11.5 -0.102 11.656 1 91.69 114 ALA A N 1
ATOM 871 C CA . ALA A 1 114 ? -10.211 -0.327 12.305 1 91.69 114 ALA A CA 1
ATOM 872 C C . ALA A 1 114 ? -10.211 -1.634 13.094 1 91.69 114 ALA A C 1
ATOM 874 O O . ALA A 1 114 ? -11.18 -1.946 13.789 1 91.69 114 ALA A O 1
ATOM 875 N N . GLY A 1 115 ? -9.141 -2.428 12.875 1 90.25 115 GLY A N 1
ATOM 876 C CA . GLY A 1 115 ? -9.078 -3.688 13.602 1 90.25 115 GLY A CA 1
ATOM 877 C C . GLY A 1 115 ? -7.789 -4.449 13.367 1 90.25 115 GLY A C 1
ATOM 878 O O . GLY A 1 115 ? -6.887 -3.955 12.688 1 90.25 115 GLY A O 1
ATOM 879 N N . VAL A 1 116 ? -7.707 -5.543 14 1 88.69 116 VAL A N 1
ATOM 880 C CA . VAL A 1 116 ? -6.516 -6.379 13.914 1 88.69 116 VAL A CA 1
ATOM 881 C C . VAL A 1 116 ? -6.727 -7.469 12.859 1 88.69 116 VAL A C 1
ATOM 883 O O . VAL A 1 116 ? -7.762 -8.133 12.852 1 88.69 116 VAL A O 1
ATOM 886 N N . LEU A 1 117 ? -5.793 -7.598 11.922 1 86.31 117 LEU A N 1
ATOM 887 C CA . LEU A 1 117 ? -5.852 -8.578 10.852 1 86.31 117 LEU A CA 1
ATOM 888 C C . LEU A 1 117 ? -4.82 -9.68 11.062 1 86.31 117 LEU A C 1
ATOM 890 O O . LEU A 1 117 ? -3.695 -9.414 11.492 1 86.31 117 LEU A O 1
ATOM 894 N N . GLY A 1 118 ? -5.184 -10.906 10.688 1 78.12 118 GLY A N 1
ATOM 895 C CA . GLY A 1 118 ? -4.262 -12.031 10.688 1 78.12 118 GLY A CA 1
ATOM 896 C C . GLY A 1 118 ? -4.316 -12.844 11.969 1 78.12 118 GLY A C 1
ATOM 897 O O . GLY A 1 118 ? -4.754 -12.344 13.008 1 78.12 118 GLY A O 1
ATOM 898 N N . LYS A 1 119 ? -3.85 -14.125 11.906 1 74.88 119 LYS A N 1
ATOM 899 C CA . LYS A 1 119 ? -3.887 -15.031 13.055 1 74.88 119 LYS A CA 1
ATOM 900 C C . LYS A 1 119 ? -2.5 -15.195 13.664 1 74.88 119 LYS A C 1
ATOM 902 O O . LYS A 1 119 ? -2.314 -14.961 14.867 1 74.88 119 LYS A O 1
ATOM 907 N N . ASP A 1 120 ? -1.438 -15.5 12.914 1 74.44 120 ASP A N 1
ATOM 908 C CA . ASP A 1 120 ? -0.106 -15.797 13.438 1 74.44 120 ASP A CA 1
ATOM 909 C C . ASP A 1 120 ? 0.636 -14.508 13.797 1 74.44 120 ASP A C 1
ATOM 911 O O . ASP A 1 120 ? 1.23 -14.406 14.867 1 74.44 120 ASP A O 1
ATOM 915 N N . LYS A 1 121 ? 0.623 -13.516 12.938 1 78.31 121 LYS A N 1
ATOM 916 C CA . LYS A 1 121 ? 1.229 -12.203 13.172 1 78.31 121 LYS A CA 1
ATOM 917 C C . LYS A 1 121 ? 0.226 -11.086 12.93 1 78.31 121 LYS A C 1
ATOM 919 O O . LYS A 1 121 ? 0.289 -10.406 11.898 1 78.31 121 LYS A O 1
ATOM 924 N N . PRO A 1 122 ? -0.625 -10.977 14.062 1 84.38 122 PRO A N 1
ATOM 925 C CA . PRO A 1 122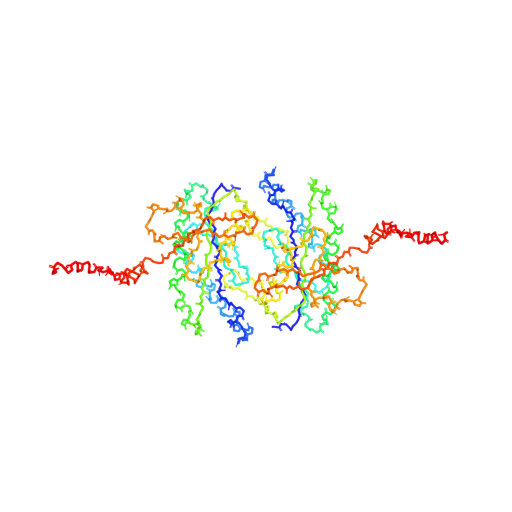 ? -1.704 -10.008 13.844 1 84.38 122 PRO A CA 1
ATOM 926 C C . PRO A 1 122 ? -1.194 -8.578 13.688 1 84.38 122 PRO A C 1
ATOM 928 O O . PRO A 1 122 ? -0.227 -8.188 14.344 1 84.38 122 PRO A O 1
ATOM 931 N N . VAL A 1 123 ? -1.83 -7.828 12.859 1 85.56 123 VAL A N 1
ATOM 932 C CA . VAL A 1 123 ? -1.436 -6.445 12.609 1 85.56 123 VAL A CA 1
ATOM 933 C C . VAL A 1 123 ? -2.666 -5.543 12.648 1 85.56 123 VAL A C 1
ATOM 935 O O . VAL A 1 123 ? -3.732 -5.91 12.148 1 85.56 123 VAL A O 1
ATOM 938 N N . PHE A 1 124 ? -2.482 -4.43 13.297 1 90 124 PHE A N 1
ATOM 939 C CA . PHE A 1 124 ? -3.523 -3.412 13.242 1 90 124 PHE A CA 1
ATOM 940 C C . PHE A 1 124 ? -3.553 -2.734 11.875 1 90 124 PHE A C 1
ATOM 942 O O . PHE A 1 124 ? -2.506 -2.406 11.32 1 9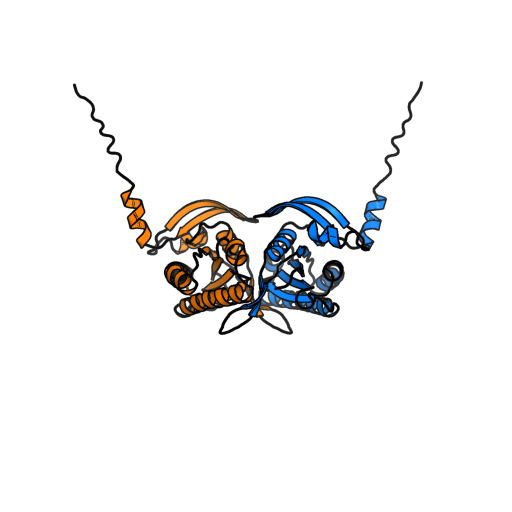0 124 PHE A O 1
ATOM 949 N N . ASP A 1 125 ? -4.754 -2.584 11.344 1 93.44 125 ASP A N 1
ATOM 950 C CA . ASP A 1 125 ? -4.902 -1.898 10.062 1 93.44 125 ASP A CA 1
ATOM 951 C C . ASP A 1 125 ? -6.27 -1.231 9.953 1 93.44 125 ASP A C 1
ATOM 953 O O . ASP A 1 125 ? -7.109 -1.377 10.844 1 93.44 125 ASP A O 1
ATOM 957 N N . ILE A 1 126 ? -6.379 -0.393 9.023 1 94 126 ILE A N 1
ATOM 958 C CA . ILE A 1 126 ? -7.641 0.295 8.773 1 94 126 ILE A CA 1
ATOM 959 C C . ILE A 1 126 ? -8.055 0.091 7.32 1 94 126 ILE A C 1
ATOM 961 O O . ILE A 1 126 ? -7.211 0.049 6.422 1 94 126 ILE A O 1
ATOM 965 N N . ILE A 1 127 ? -9.375 -0.02 7.168 1 91.5 127 ILE A N 1
ATOM 966 C CA . ILE A 1 127 ? -9.961 -0.249 5.852 1 91.5 127 ILE A CA 1
ATOM 967 C C . ILE A 1 127 ? -11.102 0.737 5.613 1 91.5 127 ILE A C 1
ATOM 969 O O . ILE A 1 127 ? -11.859 1.048 6.531 1 91.5 127 ILE A O 1
ATOM 973 N N . GLY A 1 128 ? -11.203 1.199 4.359 1 89.88 128 GLY A N 1
ATOM 974 C CA . GLY A 1 128 ? -12.266 2.109 3.965 1 89.88 128 GLY A CA 1
ATOM 975 C C . GLY A 1 128 ? -11.93 2.908 2.719 1 89.88 128 GLY A C 1
ATOM 976 O O . GLY A 1 128 ? -10.758 3.176 2.441 1 89.88 128 GLY A O 1
ATOM 977 N N . ASP A 1 129 ? -12.93 3.395 2.064 1 88.25 129 ASP A N 1
ATOM 978 C CA . ASP A 1 129 ? -12.766 4.125 0.812 1 88.25 129 ASP A CA 1
ATOM 979 C C . ASP A 1 129 ? -11.961 5.406 1.028 1 88.25 129 ASP A C 1
ATOM 981 O O . ASP A 1 129 ? -11.211 5.828 0.15 1 88.25 129 ASP A O 1
ATOM 985 N N . ALA A 1 130 ? -12.148 5.961 2.148 1 93.31 130 ALA A N 1
ATOM 986 C CA . ALA A 1 130 ? -11.469 7.215 2.461 1 93.31 130 ALA A CA 1
ATOM 987 C C . ALA A 1 130 ? -9.953 7.039 2.414 1 93.31 130 ALA A C 1
ATOM 989 O O . ALA A 1 130 ? -9.227 7.98 2.09 1 93.31 130 ALA A O 1
ATOM 990 N N . ILE A 1 131 ? -9.523 5.891 2.705 1 94.75 131 ILE A N 1
ATOM 991 C CA . ILE A 1 131 ? -8.094 5.598 2.703 1 94.75 131 ILE A CA 1
ATOM 992 C C . ILE A 1 131 ? -7.562 5.637 1.273 1 94.75 131 ILE A C 1
ATOM 994 O O . ILE A 1 131 ? -6.504 6.211 1.017 1 94.75 131 ILE A O 1
ATOM 998 N N . ASN A 1 132 ? -8.305 5.066 0.352 1 90 132 ASN A N 1
ATOM 999 C CA . ASN A 1 132 ? -7.902 5.043 -1.05 1 90 132 ASN A CA 1
ATOM 1000 C C . ASN A 1 132 ? -7.816 6.453 -1.631 1 90 132 ASN A C 1
ATOM 1002 O O . ASN A 1 132 ? -6.914 6.75 -2.416 1 90 132 ASN A O 1
ATOM 1006 N N . VAL A 1 133 ? -8.734 7.219 -1.241 1 94.56 133 VAL A N 1
ATOM 1007 C CA . VAL A 1 133 ? -8.75 8.594 -1.723 1 94.56 133 VAL A CA 1
ATOM 1008 C C . VAL A 1 133 ? -7.48 9.312 -1.271 1 94.56 133 VAL A C 1
ATOM 1010 O O . VAL A 1 133 ? -6.82 9.992 -2.066 1 94.56 133 VAL A O 1
ATOM 1013 N N . ALA A 1 134 ? -7.145 9.172 -0.038 1 97.38 134 ALA A N 1
ATOM 1014 C CA . ALA A 1 134 ? -5.941 9.805 0.485 1 97.38 134 ALA A CA 1
ATOM 1015 C C . ALA A 1 134 ? -4.699 9.328 -0.266 1 97.38 134 ALA A C 1
ATOM 1017 O O . ALA A 1 134 ? -3.818 10.133 -0.59 1 97.38 134 ALA A O 1
ATOM 1018 N N . ALA A 1 135 ? -4.637 8.055 -0.503 1 94.62 135 ALA A N 1
ATOM 1019 C CA . ALA A 1 135 ? -3.51 7.48 -1.234 1 94.62 135 ALA A CA 1
ATOM 1020 C C . ALA A 1 135 ? -3.408 8.07 -2.639 1 94.62 135 ALA A C 1
ATOM 1022 O O . ALA A 1 135 ? -2.314 8.398 -3.102 1 94.62 135 ALA A O 1
ATOM 1023 N N . ARG A 1 136 ? -4.512 8.188 -3.293 1 92.88 136 ARG A N 1
ATOM 1024 C CA . ARG A 1 136 ? -4.531 8.734 -4.645 1 92.88 136 ARG A CA 1
ATOM 1025 C C . ARG A 1 136 ? -4.145 10.211 -4.645 1 92.88 136 ARG A C 1
ATOM 1027 O O . ARG A 1 136 ? -3.498 10.688 -5.578 1 92.88 136 ARG A O 1
ATOM 1034 N N . LEU A 1 137 ? -4.586 10.906 -3.633 1 96.06 137 LEU A N 1
ATOM 1035 C CA . LEU A 1 137 ? -4.199 12.312 -3.508 1 96.06 137 LEU A CA 1
ATOM 1036 C C . LEU A 1 137 ? -2.688 12.445 -3.375 1 96.06 137 LEU A C 1
ATOM 1038 O O . LEU A 1 137 ? -2.098 13.383 -3.916 1 96.06 137 LEU A O 1
ATOM 1042 N N . GLN A 1 138 ? -2.125 11.578 -2.684 1 94.75 138 GLN A N 1
ATOM 1043 C CA . GLN A 1 138 ? -0.676 11.57 -2.516 1 94.75 138 GLN A CA 1
ATOM 1044 C C . GLN A 1 138 ? 0.031 11.32 -3.844 1 94.75 138 GLN A C 1
ATOM 1046 O O . GLN A 1 138 ? 1.02 11.977 -4.164 1 94.75 138 GLN A O 1
ATOM 1051 N N . THR A 1 139 ? -0.48 10.398 -4.68 1 89.25 139 THR A N 1
ATOM 1052 C CA . THR A 1 139 ? 0.186 9.969 -5.902 1 89.25 139 THR A CA 1
ATOM 1053 C C . THR A 1 139 ? 0.112 11.055 -6.969 1 89.25 139 THR A C 1
ATOM 1055 O O . THR A 1 139 ? 0.889 11.047 -7.926 1 89.25 139 THR A O 1
ATOM 1058 N N . THR A 1 140 ? -0.803 11.984 -6.852 1 86.75 140 THR A N 1
ATOM 1059 C CA . THR A 1 140 ? -1.009 13.016 -7.863 1 86.75 140 THR A CA 1
ATOM 1060 C C . THR A 1 140 ? -0.526 14.375 -7.359 1 86.75 140 THR A C 1
ATOM 1062 O O . THR A 1 140 ? -0.75 15.398 -8.008 1 86.75 140 THR A O 1
ATOM 1065 N N . ASP A 1 141 ? 0.095 14.367 -6.238 1 83.88 141 ASP A N 1
ATOM 1066 C CA . ASP A 1 141 ? 0.481 15.625 -5.613 1 83.88 141 ASP A CA 1
ATOM 1067 C C . ASP A 1 141 ? 1.785 16.156 -6.203 1 83.88 141 ASP A C 1
ATOM 1069 O O . ASP A 1 141 ? 2.523 15.414 -6.855 1 83.88 141 ASP A O 1
ATOM 1073 N N . ASP A 1 142 ? 1.975 17.453 -5.98 1 87.19 142 ASP A N 1
ATOM 1074 C CA . ASP A 1 142 ? 3.254 18.109 -6.254 1 87.19 142 ASP A CA 1
ATOM 1075 C C . ASP A 1 142 ? 4.203 17.969 -5.062 1 87.19 142 ASP A C 1
ATOM 1077 O O . ASP A 1 142 ? 3.764 17.734 -3.936 1 87.19 142 ASP A O 1
ATOM 1081 N N . PRO A 1 143 ? 5.473 18.125 -5.293 1 92.06 143 PRO A N 1
ATOM 1082 C CA . PRO A 1 143 ? 6.441 17.969 -4.203 1 92.06 143 PRO A CA 1
ATOM 1083 C C . PRO A 1 143 ? 6.293 19.031 -3.123 1 92.06 143 PRO A C 1
ATOM 1085 O O . PRO A 1 143 ? 6.012 20.188 -3.434 1 92.06 143 PRO A O 1
ATOM 1088 N N . ASN A 1 144 ? 6.449 18.641 -1.942 1 93.19 144 ASN A N 1
ATOM 1089 C CA . ASN A 1 144 ? 6.555 19.453 -0.737 1 93.19 144 ASN A CA 1
ATOM 1090 C C . ASN A 1 144 ? 5.309 20.297 -0.524 1 93.19 144 ASN A C 1
ATOM 1092 O O . ASN A 1 144 ? 5.41 21.484 -0.177 1 93.19 144 ASN A O 1
ATOM 1096 N N . GLN A 1 145 ? 4.215 19.797 -0.81 1 93.25 145 GLN A N 1
ATOM 1097 C CA . GLN A 1 145 ? 2.885 20.328 -0.521 1 93.25 145 GLN A CA 1
ATOM 1098 C C . GLN A 1 145 ? 1.943 19.203 -0.066 1 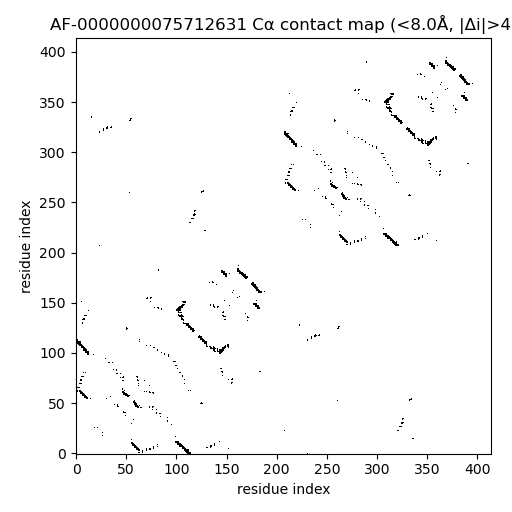93.25 145 GLN A C 1
ATOM 1100 O O . GLN A 1 145 ? 2.268 18.031 -0.186 1 93.25 145 GLN A O 1
ATOM 1105 N N . ILE A 1 146 ? 0.853 19.672 0.491 1 97.81 146 ILE A N 1
ATOM 1106 C CA . ILE A 1 146 ? -0.185 18.734 0.895 1 97.81 146 ILE A CA 1
ATOM 1107 C C . ILE A 1 146 ? -1.395 18.859 -0.028 1 97.81 146 ILE A C 1
ATOM 1109 O O . ILE A 1 146 ? -1.976 19.953 -0.142 1 97.81 146 ILE A O 1
ATOM 1113 N N . GLN A 1 147 ? -1.714 17.859 -0.713 1 98.06 147 GLN A N 1
ATOM 1114 C CA . GLN A 1 147 ? -2.949 17.859 -1.488 1 98.06 147 GLN A CA 1
ATOM 1115 C C . GLN A 1 147 ? -4.102 17.266 -0.675 1 98.06 147 GLN A C 1
ATOM 1117 O O . GLN A 1 147 ? -3.973 16.188 -0.087 1 98.06 147 GLN A O 1
ATOM 1122 N N . ILE A 1 148 ? -5.23 17.984 -0.627 1 98.56 148 ILE A N 1
ATOM 1123 C CA . ILE A 1 148 ? -6.352 17.531 0.191 1 98.56 148 ILE A CA 1
ATOM 1124 C C . ILE A 1 148 ? -7.609 17.438 -0.665 1 98.56 148 ILE A C 1
ATOM 1126 O O . ILE A 1 148 ? -7.711 18.094 -1.707 1 98.56 148 ILE A O 1
ATOM 1130 N N . SER A 1 149 ? -8.516 16.672 -0.234 1 98.12 149 SER A N 1
ATOM 1131 C CA . SER A 1 149 ? -9.805 16.5 -0.895 1 98.12 149 SER A CA 1
ATOM 1132 C C . SER A 1 149 ? -10.742 17.656 -0.583 1 98.12 149 SER A C 1
ATOM 1134 O O . SER A 1 149 ? -10.484 18.453 0.322 1 98.12 149 SER A O 1
ATOM 1136 N N . GLN A 1 150 ? -11.82 17.688 -1.303 1 97.81 150 GLN A N 1
ATOM 1137 C CA . GLN A 1 150 ? -12.906 18.625 -1.001 1 97.81 150 GLN A CA 1
ATOM 1138 C C . GLN A 1 150 ? -13.445 18.406 0.408 1 97.81 150 GLN A C 1
ATOM 1140 O O . GLN A 1 150 ? -13.734 19.359 1.126 1 97.81 150 GLN A O 1
ATOM 1145 N N . ALA A 1 151 ? -13.594 17.188 0.776 1 97.81 151 ALA A N 1
ATOM 1146 C CA . ALA A 1 151 ? -14.117 16.859 2.098 1 97.81 151 ALA A CA 1
ATOM 1147 C C . ALA A 1 151 ? -13.227 17.438 3.201 1 97.81 151 ALA A C 1
ATOM 1149 O O . ALA A 1 151 ? -13.734 17.969 4.195 1 97.81 151 ALA A O 1
ATOM 1150 N N . THR A 1 152 ? -11.922 17.297 3.012 1 98.5 152 THR A N 1
ATOM 1151 C CA . THR A 1 152 ? -11 17.875 3.982 1 98.5 152 THR A CA 1
ATOM 1152 C C . THR A 1 152 ? -11.07 19.406 3.961 1 98.5 152 THR A C 1
ATOM 1154 O O . THR A 1 152 ? -11.117 20.047 5.016 1 98.5 152 THR A O 1
ATOM 1157 N N . TYR A 1 153 ? -11.078 19.938 2.828 1 98.19 153 TYR A N 1
ATOM 1158 C CA . TYR A 1 153 ? -11.164 21.391 2.688 1 98.19 153 TYR A CA 1
ATOM 1159 C C . TYR A 1 153 ? -12.391 21.938 3.414 1 98.19 153 TYR A C 1
ATOM 1161 O O . TYR A 1 153 ? -12.297 22.953 4.113 1 98.19 153 TYR A O 1
ATOM 1169 N N . ASP A 1 154 ? -13.5 21.281 3.252 1 97.94 154 ASP A N 1
ATOM 1170 C CA . ASP A 1 154 ? -14.758 21.734 3.842 1 97.94 154 ASP A CA 1
ATOM 1171 C C . ASP A 1 154 ? -14.641 21.844 5.359 1 97.94 154 ASP A C 1
ATOM 1173 O O . ASP A 1 154 ? -15.281 22.703 5.98 1 97.94 154 ASP A O 1
ATOM 1177 N N . VAL A 1 155 ? -13.828 21.062 5.883 1 96.75 155 VAL A N 1
ATOM 1178 C CA . VAL A 1 155 ? -13.75 21 7.34 1 96.75 155 VAL A CA 1
ATOM 1179 C C . VAL A 1 155 ? -12.688 21.969 7.844 1 96.75 155 VAL A C 1
ATOM 1181 O O . VAL A 1 155 ? -12.766 22.453 8.977 1 96.75 155 VAL A O 1
ATOM 1184 N N . ILE A 1 156 ? -11.766 22.359 7.008 1 96.44 156 ILE A N 1
ATOM 1185 C CA . ILE A 1 156 ? -10.656 23.141 7.547 1 96.44 156 ILE A CA 1
ATOM 1186 C C . ILE A 1 156 ? -10.68 24.547 6.953 1 96.44 156 ILE A C 1
ATOM 1188 O O . ILE A 1 156 ? -9.852 25.391 7.305 1 96.44 156 ILE A O 1
ATOM 1192 N N . SER A 1 157 ? -11.562 24.875 6.086 1 94.62 157 SER A N 1
ATOM 1193 C CA . SER A 1 157 ? -11.555 26.094 5.301 1 94.62 157 SER A CA 1
ATOM 1194 C C . SER A 1 157 ? -11.609 27.328 6.199 1 94.62 157 SER A C 1
ATOM 1196 O O . SER A 1 157 ? -11.164 28.406 5.809 1 94.62 157 SER A O 1
ATOM 1198 N N . HIS A 1 158 ? -12.094 27.172 7.348 1 94 158 HIS A N 1
ATOM 1199 C CA . HIS A 1 158 ? -12.25 28.312 8.258 1 94 158 HIS A CA 1
ATOM 1200 C C . HIS A 1 158 ? -11.055 28.438 9.195 1 94 158 HIS A C 1
ATOM 1202 O O . HIS A 1 158 ? -10.977 29.375 9.984 1 94 158 HIS A O 1
ATOM 1208 N N . LEU A 1 159 ? -10.18 27.5 9.148 1 94.25 159 LEU A N 1
ATOM 1209 C CA . LEU A 1 159 ? -8.992 27.516 10 1 94.25 159 LEU A CA 1
ATOM 1210 C C . LEU A 1 159 ? -7.863 28.312 9.359 1 94.25 159 LEU A C 1
ATOM 1212 O O . LEU A 1 159 ? -7.988 28.766 8.219 1 94.25 159 LEU A O 1
ATOM 1216 N N . ASN A 1 160 ? -6.785 28.453 10.117 1 91.25 160 ASN A N 1
ATOM 1217 C CA . ASN A 1 160 ? -5.684 29.312 9.703 1 91.25 160 ASN A CA 1
ATOM 1218 C C . ASN A 1 160 ? -4.652 28.547 8.883 1 91.25 160 ASN A C 1
ATOM 1220 O O . ASN A 1 160 ? -3.492 28.438 9.281 1 91.25 160 ASN A O 1
ATOM 1224 N N . PHE A 1 161 ? -5.117 28.031 7.793 1 95 161 PHE A N 1
ATOM 1225 C CA . PHE A 1 161 ? -4.227 27.391 6.832 1 95 161 PHE A CA 1
ATOM 1226 C C . PHE A 1 161 ? -4.215 28.156 5.516 1 95 161 PHE A C 1
ATOM 1228 O O . PHE A 1 161 ? -5.215 28.766 5.137 1 95 161 PHE A O 1
ATOM 1235 N N . HIS A 1 162 ? -3.074 28.156 4.883 1 94.19 162 HIS A N 1
ATOM 1236 C CA . HIS A 1 162 ? -3.004 28.656 3.514 1 94.19 162 HIS A CA 1
ATOM 1237 C C . HIS A 1 162 ? -3.418 27.578 2.518 1 94.19 162 HIS A C 1
ATOM 1239 O O . HIS A 1 162 ? -2.68 26.609 2.295 1 94.19 162 HIS A O 1
ATOM 1245 N N . VAL A 1 163 ? -4.586 27.797 1.919 1 95.69 163 VAL A N 1
ATOM 1246 C CA . VAL A 1 163 ? -5.129 26.781 1.023 1 95.69 163 VAL A CA 1
ATOM 1247 C C . VAL A 1 163 ? -5.383 27.391 -0.354 1 95.69 163 VAL A C 1
ATOM 1249 O O . VAL A 1 163 ? -5.914 28.5 -0.463 1 95.69 163 VAL A O 1
ATOM 1252 N N . ARG A 1 164 ? -4.949 26.734 -1.384 1 94.75 164 ARG A N 1
ATOM 1253 C CA . ARG A 1 164 ? -5.246 27.141 -2.754 1 94.75 164 ARG A CA 1
ATOM 1254 C C . ARG A 1 164 ? -5.953 26.016 -3.516 1 94.75 164 ARG A C 1
ATOM 1256 O O . ARG A 1 164 ? -5.633 24.844 -3.336 1 94.75 164 ARG A O 1
ATOM 1263 N N . GLN A 1 165 ? -6.844 26.422 -4.375 1 95.94 165 GLN A N 1
ATOM 1264 C CA . GLN A 1 165 ? -7.527 25.438 -5.219 1 95.94 165 GLN A CA 1
ATOM 1265 C C . GLN A 1 165 ? -6.598 24.906 -6.309 1 95.94 165 GLN A C 1
ATOM 1267 O O . GLN A 1 165 ? -6 25.688 -7.055 1 95.94 165 GLN A O 1
ATOM 1272 N N . ARG A 1 166 ? -6.391 23.688 -6.402 1 94.62 166 ARG A N 1
ATOM 1273 C CA . ARG A 1 166 ? -5.574 23.078 -7.441 1 94.62 166 ARG A CA 1
ATOM 1274 C C . ARG A 1 166 ? -6.391 22.828 -8.703 1 94.62 166 ARG A C 1
ATOM 1276 O O . ARG A 1 166 ? -5.891 23.016 -9.82 1 94.62 166 ARG A O 1
ATOM 1283 N N . GLY A 1 167 ? -7.621 22.469 -8.5 1 94.56 167 GLY A N 1
ATOM 1284 C CA . GLY A 1 167 ? -8.5 22.109 -9.594 1 94.56 167 GLY A CA 1
ATOM 1285 C C . GLY A 1 167 ? -8.836 20.625 -9.617 1 94.56 167 GLY A C 1
ATOM 1286 O O . GLY A 1 167 ? -8.656 19.922 -8.609 1 94.56 167 GLY A O 1
ATOM 1287 N N . GLU A 1 168 ? -9.406 20.188 -10.734 1 95 168 GLU A N 1
ATOM 1288 C CA . GLU A 1 168 ? -9.875 18.812 -10.836 1 95 168 GLU A CA 1
ATOM 1289 C C . GLU A 1 168 ? -8.727 17.859 -11.148 1 95 168 GLU A C 1
ATOM 1291 O O . GLU A 1 168 ? -7.902 18.125 -12.023 1 95 168 GLU A O 1
ATOM 1296 N N . VAL A 1 169 ? -8.719 16.812 -10.414 1 92.62 169 VAL A N 1
ATOM 1297 C CA . VAL A 1 169 ? -7.734 15.75 -10.602 1 92.62 169 VAL A CA 1
ATOM 1298 C C . VAL A 1 169 ? -8.438 14.406 -10.773 1 92.62 169 VAL A C 1
ATOM 1300 O O . VAL A 1 169 ? -9.414 14.117 -10.078 1 92.62 169 VAL A O 1
ATOM 1303 N N . PHE A 1 170 ? -7.98 13.625 -11.695 1 89.25 170 PHE A N 1
ATOM 1304 C CA . PHE A 1 170 ? -8.555 12.297 -11.906 1 89.25 170 PHE A CA 1
ATOM 1305 C C . PHE A 1 170 ? -8.023 11.312 -10.875 1 89.25 170 PHE A C 1
ATOM 1307 O O . PHE A 1 170 ? -6.816 11.094 -10.773 1 89.25 170 PHE A O 1
ATOM 1314 N N . LEU A 1 171 ? -8.922 10.82 -10.102 1 86 171 LEU A N 1
ATOM 1315 C CA . LEU A 1 171 ? -8.602 9.766 -9.148 1 86 171 LEU A CA 1
ATOM 1316 C C . LEU A 1 171 ? -9.18 8.43 -9.594 1 86 171 LEU A C 1
ATOM 1318 O O . LEU A 1 171 ? -10.398 8.297 -9.742 1 86 171 LEU A O 1
ATOM 1322 N N . LYS A 1 172 ? -8.289 7.441 -9.727 1 75.19 172 LYS A N 1
ATOM 1323 C CA . LYS A 1 172 ? -8.734 6.133 -10.203 1 75.19 172 LYS A CA 1
ATOM 1324 C C . LYS A 1 172 ? -9.883 5.602 -9.352 1 75.19 172 LYS A C 1
ATOM 1326 O O . LYS A 1 172 ? -9.836 5.652 -8.125 1 75.19 172 LYS A O 1
ATOM 1331 N N . GLY A 1 173 ? -10.992 5.195 -9.953 1 74.94 173 GLY A N 1
ATOM 1332 C CA . GLY A 1 173 ? -12.141 4.629 -9.273 1 74.94 173 GLY A CA 1
ATOM 1333 C C . GLY A 1 173 ? -13.117 5.676 -8.773 1 74.94 173 GLY A C 1
ATOM 1334 O O . GLY A 1 173 ? -14.234 5.352 -8.359 1 74.94 173 GLY A O 1
ATOM 1335 N N . LYS A 1 174 ? -12.656 6.961 -8.781 1 82.56 174 LYS A N 1
ATOM 1336 C CA . LYS A 1 174 ? -13.5 8.023 -8.227 1 82.56 174 LYS A CA 1
ATOM 1337 C C . LYS A 1 174 ? -13.812 9.078 -9.289 1 82.56 174 LYS A C 1
ATOM 1339 O O . LYS A 1 174 ? -14.711 9.906 -9.102 1 82.56 174 LYS A O 1
ATOM 1344 N N . GLY A 1 175 ? -12.992 9.047 -10.367 1 88.75 175 GLY A N 1
ATOM 1345 C CA . GLY A 1 175 ? -13.188 10.047 -11.414 1 88.75 175 GLY A CA 1
ATOM 1346 C C . GLY A 1 175 ? -12.555 11.383 -11.078 1 88.75 175 GLY A C 1
ATOM 1347 O O . GLY A 1 175 ? -11.562 11.445 -10.352 1 88.75 175 GLY A O 1
ATOM 1348 N N . LYS A 1 176 ? -13.055 12.445 -11.75 1 92.94 176 LYS A N 1
ATOM 1349 C CA . LYS A 1 176 ? -12.531 13.789 -11.508 1 92.94 176 LYS A CA 1
ATOM 1350 C C . LYS A 1 176 ? -13.023 14.336 -10.172 1 92.94 176 LYS A C 1
ATOM 1352 O O . LYS A 1 176 ? -14.219 14.32 -9.891 1 92.94 176 LYS A O 1
ATOM 1357 N N . GLN A 1 177 ? -12.062 14.758 -9.398 1 94.69 177 GLN A N 1
ATOM 1358 C CA . GLN A 1 177 ? -12.359 15.312 -8.078 1 94.69 177 GLN A CA 1
ATOM 1359 C C . GLN A 1 177 ? -11.688 16.672 -7.883 1 94.69 177 GLN A C 1
ATOM 1361 O O . GLN A 1 177 ? -10.539 16.859 -8.289 1 94.69 177 GLN A O 1
ATOM 1366 N N . MET A 1 178 ? -12.406 17.594 -7.262 1 96.81 178 MET A N 1
ATOM 1367 C CA . MET A 1 178 ? -11.789 18.859 -6.867 1 96.81 178 MET A CA 1
ATOM 1368 C C . MET A 1 178 ? -10.797 18.641 -5.727 1 96.81 178 MET A C 1
ATOM 1370 O O . MET A 1 178 ? -11.102 17.938 -4.762 1 96.81 178 MET A O 1
ATOM 1374 N N . THR A 1 179 ? -9.633 19.188 -5.945 1 97.88 179 THR A N 1
ATOM 1375 C CA . THR A 1 179 ? -8.625 19.062 -4.898 1 97.88 179 THR A CA 1
ATOM 1376 C C . THR A 1 179 ? -8.016 20.406 -4.555 1 97.88 179 THR A C 1
ATOM 1378 O O . THR A 1 179 ? -8.273 21.406 -5.238 1 97.88 179 THR A O 1
ATOM 1381 N N . TYR A 1 180 ? -7.301 20.469 -3.467 1 97.88 180 TYR A N 1
ATOM 1382 C CA . TYR A 1 180 ? -6.699 21.688 -2.934 1 97.88 180 TYR A CA 1
ATOM 1383 C C . TYR A 1 180 ? -5.285 21.422 -2.436 1 97.88 180 TYR A C 1
ATOM 1385 O O . TYR A 1 180 ? -4.922 20.266 -2.152 1 97.88 180 TYR A O 1
ATOM 1393 N N . LEU A 1 181 ? -4.523 22.484 -2.387 1 97.25 181 LEU A N 1
ATOM 1394 C CA . LEU A 1 181 ? -3.158 22.406 -1.879 1 97.25 181 LEU A CA 1
ATOM 1395 C C . LEU A 1 181 ? -3.002 23.25 -0.615 1 97.25 181 LEU A C 1
ATOM 1397 O O . LEU A 1 181 ? -3.492 24.375 -0.55 1 97.25 181 LEU A O 1
ATOM 1401 N N . VAL A 1 182 ? -2.412 22.641 0.37 1 95.88 182 VAL A N 1
ATOM 1402 C CA . VAL A 1 182 ? -2.119 23.344 1.616 1 95.88 182 VAL A CA 1
ATOM 1403 C C . VAL A 1 182 ? -0.613 23.547 1.755 1 95.88 182 VAL A C 1
ATOM 1405 O O . VAL A 1 182 ? 0.162 22.594 1.632 1 95.88 182 VAL A O 1
ATOM 1408 N N . GLY A 1 183 ? -0.12 24.703 1.888 1 86.94 183 GLY A N 1
ATOM 1409 C CA . GLY A 1 183 ? 1.292 25.016 2.041 1 86.94 183 GLY A CA 1
ATOM 1410 C C . GLY A 1 183 ? 1.599 25.781 3.316 1 86.94 183 GLY A C 1
ATOM 1411 O O . GLY A 1 183 ? 0.688 26.156 4.062 1 86.94 183 GLY A O 1
ATOM 1412 N N . PRO A 1 184 ? 2.953 25.844 3.588 1 73.88 184 PRO A N 1
ATOM 1413 C CA . PRO A 1 184 ? 3.332 26.625 4.766 1 73.88 184 PRO A CA 1
ATOM 1414 C C . PRO A 1 184 ? 2.932 28.094 4.656 1 73.88 184 PRO A C 1
ATOM 1416 O O . PRO A 1 184 ? 2.773 28.609 3.545 1 73.88 184 PRO A O 1
ATOM 1419 N N . LEU A 1 185 ? 2.439 28.75 5.668 1 56.59 185 LEU A N 1
ATOM 1420 C CA . LEU A 1 185 ? 2.084 30.172 5.688 1 56.59 185 LEU A CA 1
ATOM 1421 C C . LEU A 1 185 ? 3.24 31.016 5.184 1 56.59 185 LEU A C 1
ATOM 1423 O O . LEU A 1 185 ? 3.021 32.062 4.539 1 56.59 185 LEU A O 1
ATOM 1427 N N . THR A 1 186 ? 4.406 30.688 5.391 1 52.88 186 THR A N 1
ATOM 1428 C CA . THR A 1 186 ? 5.477 31.578 4.984 1 52.88 186 THR A CA 1
ATOM 1429 C C . THR A 1 186 ? 5.598 31.625 3.463 1 52.88 186 THR A C 1
ATOM 1431 O O . THR A 1 186 ? 6.266 32.5 2.914 1 52.88 186 THR A O 1
ATOM 1434 N N . ALA A 1 187 ? 5.184 30.719 2.75 1 48.97 187 ALA A N 1
ATOM 1435 C CA . ALA A 1 187 ? 5.328 30.734 1.297 1 48.97 187 ALA A CA 1
ATOM 1436 C C . ALA A 1 187 ? 4.496 31.859 0.68 1 48.97 187 ALA A C 1
ATOM 1438 O O . ALA A 1 187 ? 4.625 32.156 -0.509 1 48.97 187 ALA A O 1
ATOM 1439 N N . ILE A 1 188 ? 3.48 32.281 1.232 1 41.84 188 ILE A N 1
ATOM 1440 C CA . ILE A 1 188 ? 2.652 33.344 0.664 1 41.84 188 ILE A CA 1
ATOM 1441 C C . ILE A 1 188 ? 3.49 34.594 0.47 1 41.84 188 ILE A C 1
ATOM 1443 O O . ILE A 1 188 ? 3.123 35.5 -0.307 1 41.84 188 ILE A O 1
ATOM 1447 N N . ALA A 1 189 ? 4.473 34.844 1.276 1 39.75 189 ALA A N 1
ATOM 1448 C CA . ALA A 1 189 ? 5.102 36.156 1.082 1 39.75 189 ALA A CA 1
ATOM 1449 C C . ALA A 1 189 ? 5.754 36.25 -0.294 1 39.75 189 ALA A C 1
ATOM 1451 O O . ALA A 1 189 ? 5.805 37.344 -0.893 1 39.75 189 ALA A O 1
ATOM 1452 N N . SER A 1 190 ? 6.211 35.125 -0.857 1 40.75 190 SER A N 1
ATOM 1453 C CA . SER A 1 190 ? 6.977 35.344 -2.086 1 40.75 190 SER A CA 1
ATOM 1454 C C . SER A 1 190 ? 6.055 35.531 -3.285 1 40.75 190 SER A C 1
ATOM 1456 O O . SER A 1 190 ? 6.484 36.031 -4.324 1 40.75 190 SER A O 1
ATOM 1458 N N . THR A 1 191 ? 4.891 34.875 -3.328 1 40.44 191 THR A N 1
ATOM 1459 C CA . THR A 1 191 ? 4.102 35 -4.551 1 40.44 191 THR A CA 1
ATOM 1460 C C . THR A 1 191 ? 3.406 36.344 -4.625 1 40.44 191 THR A C 1
ATOM 1462 O O . THR A 1 191 ? 2.969 36.781 -5.699 1 40.44 191 THR A O 1
ATOM 1465 N N . ILE A 1 192 ? 3.188 37 -3.5 1 37.06 192 ILE A N 1
ATOM 1466 C CA . ILE A 1 192 ? 2.52 38.281 -3.588 1 37.06 192 ILE A CA 1
ATOM 1467 C C . ILE A 1 192 ? 3.436 39.281 -4.273 1 37.06 192 ILE A C 1
ATOM 1469 O O . ILE A 1 192 ? 2.982 40.344 -4.715 1 37.06 192 ILE A O 1
ATOM 1473 N N . SER A 1 193 ? 4.73 39.062 -4.172 1 37.25 193 SER A N 1
ATOM 1474 C CA . SER A 1 193 ? 5.512 40.156 -4.75 1 37.25 193 SER A CA 1
ATOM 1475 C C . SER A 1 193 ? 5.402 40.188 -6.27 1 37.25 193 SER A C 1
ATOM 1477 O O . SER A 1 193 ? 5.727 41.188 -6.914 1 37.25 193 SER A O 1
ATOM 1479 N N . GLY A 1 194 ? 5.266 38.969 -6.883 1 37.31 194 GLY A N 1
ATOM 1480 C CA . GLY A 1 194 ? 5.332 39.094 -8.328 1 37.31 194 GLY A CA 1
ATOM 1481 C C . GLY A 1 194 ? 4.039 39.594 -8.945 1 37.31 194 GLY A C 1
ATOM 1482 O O . GLY A 1 194 ? 3.865 39.562 -10.164 1 37.31 194 GLY A O 1
ATOM 1483 N N . PHE A 1 195 ? 2.941 39.625 -8.195 1 34.44 195 PHE A N 1
ATOM 1484 C CA . PHE A 1 195 ? 1.821 40.281 -8.867 1 34.44 195 PHE A CA 1
ATOM 1485 C C . PHE A 1 195 ? 2.105 41.781 -9.086 1 34.44 195 PHE A C 1
ATOM 1487 O O . PHE A 1 195 ? 2.111 42.562 -8.133 1 34.44 195 PHE A O 1
ATOM 1494 N N . GLN A 1 196 ? 3.174 42.031 -9.891 1 33 196 GLN A N 1
ATOM 1495 C CA . GLN A 1 196 ? 3.191 43.375 -10.438 1 33 196 GLN A CA 1
ATOM 1496 C C . GLN A 1 196 ? 1.834 43.75 -11.023 1 33 196 GLN A C 1
ATOM 1498 O O . GLN A 1 196 ? 1.275 43 -11.828 1 33 196 GLN A O 1
ATOM 1503 N N . LEU A 1 197 ? 1.088 44.438 -10.297 1 29.94 197 LEU A N 1
ATOM 1504 C CA . LEU A 1 197 ? -0.049 45.156 -10.828 1 29.94 197 LEU A CA 1
ATOM 1505 C C . LEU A 1 197 ? 0.266 45.719 -12.211 1 29.94 197 LEU A C 1
ATOM 1507 O O . LEU A 1 197 ? 1.205 46.5 -12.375 1 29.94 197 LEU A O 1
ATOM 1511 N N . VAL A 1 198 ? 0.199 44.906 -13.234 1 33.72 198 VAL A N 1
ATOM 1512 C CA . VAL A 1 198 ? 0.209 45.5 -14.562 1 33.72 198 VAL A CA 1
ATOM 1513 C C . VAL A 1 198 ? -0.753 46.688 -14.609 1 33.72 198 VAL A C 1
ATOM 1515 O O . VAL A 1 198 ? -1.965 46.5 -14.453 1 33.72 198 VAL A O 1
ATOM 1518 N N . GLU A 1 199 ? -0.353 47.75 -14.047 1 27.11 199 GLU A N 1
ATOM 1519 C CA . GLU A 1 199 ? -1.03 49.031 -14.305 1 27.11 199 GLU A CA 1
ATOM 1520 C C . GLU A 1 199 ? -1.328 49.188 -15.789 1 27.11 199 GLU A C 1
ATOM 1522 O O . GLU A 1 199 ? -0.409 49.281 -16.609 1 27.11 199 GLU A O 1
ATOM 1527 N N . VAL A 1 200 ? -2.246 48.438 -16.312 1 32.5 200 VAL A N 1
ATOM 1528 C CA . VAL A 1 200 ? -2.779 48.781 -17.609 1 32.5 200 VAL A CA 1
ATOM 1529 C C . VAL A 1 200 ? -3.043 50.281 -17.688 1 32.5 200 VAL A C 1
ATOM 1531 O O . VAL A 1 200 ? -3.846 50.812 -16.906 1 32.5 200 VAL A O 1
ATOM 1534 N N . ASP A 1 201 ? -1.984 51 -17.875 1 31 201 ASP A N 1
ATOM 1535 C CA . ASP A 1 201 ? -2.074 52.406 -18.234 1 31 201 ASP A CA 1
ATOM 1536 C C . ASP A 1 201 ? -3.172 52.625 -19.266 1 31 201 ASP A C 1
ATOM 1538 O O . ASP A 1 201 ? -3.104 52.094 -20.391 1 31 201 ASP A O 1
ATOM 1542 N N . SER A 1 202 ? -4.473 52.531 -18.922 1 31.81 202 SER A N 1
ATOM 1543 C CA . SER A 1 202 ? -5.578 53.062 -19.703 1 31.81 202 SER A CA 1
ATOM 1544 C C . SER A 1 202 ? -5.258 54.438 -20.234 1 31.81 202 SER A C 1
ATOM 1546 O O . SER A 1 202 ? -5.812 55.438 -19.75 1 31.81 202 SER A O 1
ATOM 1548 N N . HIS A 1 203 ? -4.008 54.719 -20.641 1 31.48 203 HIS A N 1
ATOM 1549 C CA . HIS A 1 203 ? -3.883 56 -21.312 1 31.48 203 HIS A CA 1
ATOM 1550 C C . HIS A 1 203 ? -4.805 56.062 -22.531 1 31.48 203 HIS A C 1
ATOM 1552 O O . HIS A 1 203 ? -4.582 55.375 -23.531 1 31.48 203 HIS A O 1
ATOM 1558 N N . ASP A 1 204 ? -6.113 55.969 -22.266 1 30.23 204 ASP A N 1
ATOM 1559 C CA . ASP A 1 204 ? -7.031 56.5 -23.266 1 30.23 204 ASP A CA 1
ATOM 1560 C C . ASP A 1 204 ? -6.504 57.812 -23.859 1 30.23 204 ASP A C 1
ATOM 1562 O O . ASP A 1 204 ? -6.344 58.812 -23.141 1 30.23 204 ASP A O 1
ATOM 1566 N N . ASP A 1 205 ? -5.52 57.688 -24.703 1 29.75 205 ASP A N 1
ATOM 1567 C CA . ASP A 1 205 ? -5.184 58.812 -25.562 1 29.75 205 ASP A CA 1
ATOM 1568 C C . ASP A 1 205 ? -6.43 59.344 -26.25 1 29.75 205 ASP A C 1
ATOM 1570 O O . ASP A 1 205 ? -7.027 58.688 -27.094 1 29.75 205 ASP A O 1
ATOM 1574 N N . HIS A 1 206 ? -7.344 59.906 -25.484 1 27.92 206 HIS A N 1
ATOM 1575 C CA . HIS A 1 206 ? -8.359 60.812 -26.016 1 27.92 206 HIS A CA 1
ATOM 1576 C C . HIS A 1 206 ? -7.73 61.906 -26.844 1 27.92 206 HIS A C 1
ATOM 1578 O O . HIS A 1 206 ? -8.43 62.812 -27.328 1 27.92 206 HIS A O 1
ATOM 1584 N N . HIS A 1 207 ? -6.555 61.719 -27.547 1 26.08 207 HIS A N 1
ATOM 1585 C CA . HIS A 1 207 ? -6.508 62.719 -28.609 1 26.08 207 HIS A CA 1
ATOM 1586 C C . HIS A 1 207 ? -7.445 62.375 -29.75 1 26.08 207 HIS A C 1
ATOM 1588 O O . HIS A 1 207 ? -7.629 61.188 -30.062 1 26.08 207 HIS A O 1
ATOM 1594 N N . MET B 1 1 ? 20.656 -6.941 -0.818 1 85.5 1 MET B N 1
ATOM 1595 C CA . MET B 1 1 ? 20.172 -6.672 -2.17 1 85.5 1 MET B CA 1
ATOM 1596 C C . MET B 1 1 ? 20.156 -7.945 -3.008 1 85.5 1 MET B C 1
ATOM 1598 O O . MET B 1 1 ? 21.109 -8.719 -2.977 1 85.5 1 MET B O 1
ATOM 1602 N N . VAL B 1 2 ? 19.031 -8.172 -3.523 1 90.25 2 VAL B N 1
ATOM 1603 C CA . VAL B 1 2 ? 18.859 -9.367 -4.352 1 90.25 2 VAL B CA 1
ATOM 1604 C C . VAL B 1 2 ? 18.688 -8.953 -5.812 1 90.25 2 VAL B C 1
ATOM 1606 O O . VAL B 1 2 ? 17.922 -8.039 -6.125 1 90.25 2 VAL B O 1
ATOM 1609 N N . PRO B 1 3 ? 19.406 -9.664 -6.695 1 91.5 3 PRO B N 1
ATOM 1610 C CA . PRO B 1 3 ? 19.375 -9.258 -8.102 1 91.5 3 PRO B CA 1
ATOM 1611 C C . PRO B 1 3 ? 18.016 -9.477 -8.75 1 91.5 3 PRO B C 1
ATOM 1613 O O . PRO B 1 3 ? 17.625 -8.75 -9.664 1 91.5 3 PRO B O 1
ATOM 1616 N N . SER B 1 4 ? 17.344 -10.531 -8.297 1 95.06 4 SER B N 1
ATOM 1617 C CA . SER B 1 4 ? 16.031 -10.82 -8.883 1 95.06 4 SER B CA 1
ATOM 1618 C C . SER B 1 4 ? 15.133 -11.547 -7.883 1 95.06 4 SER B C 1
ATOM 1620 O O . SER B 1 4 ? 15.594 -12.406 -7.133 1 95.06 4 SER B O 1
ATOM 1622 N N . SER B 1 5 ? 13.906 -11.102 -7.871 1 97 5 SER B N 1
ATOM 1623 C CA . SER B 1 5 ? 12.844 -11.766 -7.121 1 97 5 SER B CA 1
ATOM 1624 C C . SER B 1 5 ? 11.516 -11.688 -7.871 1 97 5 SER B C 1
ATOM 1626 O O . SER B 1 5 ? 11.383 -10.938 -8.844 1 97 5 SER B O 1
ATOM 1628 N N . THR B 1 6 ? 10.641 -12.547 -7.555 1 98.38 6 THR B N 1
ATOM 1629 C CA . THR B 1 6 ? 9.289 -12.5 -8.102 1 98.38 6 THR B CA 1
ATOM 1630 C C . THR B 1 6 ? 8.281 -12.086 -7.027 1 98.38 6 THR B C 1
ATOM 1632 O O . THR B 1 6 ? 8.219 -12.703 -5.961 1 98.38 6 THR B O 1
ATOM 1635 N N . ILE B 1 7 ? 7.551 -11.023 -7.328 1 98.5 7 ILE B N 1
ATOM 1636 C CA . ILE B 1 7 ? 6.637 -10.406 -6.375 1 98.5 7 ILE B CA 1
ATOM 1637 C C . ILE B 1 7 ? 5.195 -10.688 -6.789 1 98.5 7 ILE B C 1
ATOM 1639 O O . ILE B 1 7 ? 4.867 -10.664 -7.98 1 98.5 7 ILE B O 1
ATOM 1643 N N . ILE B 1 8 ? 4.324 -10.891 -5.781 1 98.88 8 ILE B N 1
ATOM 1644 C CA . ILE B 1 8 ? 2.91 -11.125 -6.051 1 98.88 8 ILE B CA 1
ATOM 1645 C C . ILE B 1 8 ? 2.057 -10.234 -5.156 1 98.88 8 ILE B C 1
ATOM 1647 O O . ILE B 1 8 ? 2.326 -10.109 -3.957 1 98.88 8 ILE B O 1
ATOM 1651 N N . PHE B 1 9 ? 1.146 -9.578 -5.727 1 98.5 9 PHE B N 1
ATOM 1652 C CA . PHE B 1 9 ? 0.07 -8.859 -5.055 1 98.5 9 PHE B CA 1
ATOM 1653 C C . PHE B 1 9 ? -1.275 -9.523 -5.328 1 98.5 9 PHE B C 1
ATOM 1655 O O . PHE B 1 9 ? -1.616 -9.797 -6.48 1 98.5 9 PHE B O 1
ATOM 1662 N N . ILE B 1 10 ? -2.049 -9.766 -4.328 1 98.12 10 ILE B N 1
ATOM 1663 C CA . ILE B 1 10 ? -3.391 -10.328 -4.422 1 98.12 10 ILE B CA 1
ATOM 1664 C C . ILE B 1 10 ? -4.398 -9.375 -3.791 1 98.12 10 ILE B C 1
ATOM 1666 O O . ILE B 1 10 ? -4.273 -9.008 -2.621 1 98.12 10 ILE B O 1
ATOM 1670 N N . ASP B 1 11 ? -5.371 -8.977 -4.504 1 96 11 ASP B N 1
ATOM 1671 C CA . ASP B 1 11 ? -6.379 -8.031 -4.031 1 96 11 ASP B CA 1
ATOM 1672 C C . ASP B 1 11 ? -7.789 -8.594 -4.211 1 96 11 ASP B C 1
ATOM 1674 O O . ASP B 1 11 ? -8.062 -9.297 -5.184 1 96 11 ASP B O 1
ATOM 1678 N N . ILE B 1 12 ? -8.656 -8.258 -3.328 1 94.88 12 ILE B N 1
ATOM 1679 C CA . ILE B 1 12 ? -10.062 -8.633 -3.447 1 94.88 12 ILE B CA 1
ATOM 1680 C C . ILE B 1 12 ? -10.781 -7.641 -4.359 1 94.88 12 ILE B C 1
ATOM 1682 O O . ILE B 1 12 ? -10.711 -6.43 -4.148 1 94.88 12 ILE B O 1
ATOM 1686 N N . CYS B 1 13 ? -11.461 -8.156 -5.348 1 92.19 13 CYS B N 1
ATOM 1687 C CA . CYS B 1 13 ? -12.211 -7.312 -6.273 1 92.19 13 CYS B CA 1
ATOM 1688 C C . CYS B 1 13 ? -13.414 -6.684 -5.586 1 92.19 13 CYS B C 1
ATOM 1690 O O . CYS B 1 13 ? -14.203 -7.383 -4.941 1 92.19 13 CYS B O 1
ATOM 1692 N N . LYS B 1 14 ? -13.57 -5.383 -5.699 1 86.69 14 LYS B N 1
ATOM 1693 C CA . LYS B 1 14 ? -14.742 -4.66 -5.223 1 86.69 14 LYS B CA 1
ATOM 1694 C C . LYS B 1 14 ? -14.984 -4.918 -3.738 1 86.69 14 LYS B C 1
ATOM 1696 O O . LYS B 1 14 ? -16.109 -5.238 -3.33 1 86.69 14 LYS B O 1
ATOM 1701 N N . PHE B 1 15 ? -13.961 -4.898 -2.977 1 86.88 15 PHE B N 1
ATOM 1702 C CA . PHE B 1 15 ? -14.039 -5.125 -1.539 1 86.88 15 PHE B CA 1
ATOM 1703 C C . PHE B 1 15 ? -14.945 -4.098 -0.875 1 86.88 15 PHE B C 1
ATOM 1705 O O . PHE B 1 15 ? -15.672 -4.422 0.064 1 86.88 15 PHE B O 1
ATOM 1712 N N . SER B 1 16 ? -14.852 -2.85 -1.378 1 80.12 16 SER B N 1
ATOM 1713 C CA . SER B 1 16 ? -15.688 -1.8 -0.811 1 80.12 16 SER B CA 1
ATOM 1714 C C . SER B 1 16 ? -17.172 -2.15 -0.934 1 80.12 16 SER B C 1
ATOM 1716 O O . SER B 1 16 ? -17.938 -1.937 0.001 1 80.12 16 SER B O 1
ATOM 1718 N N . GLU B 1 17 ? -17.516 -2.682 -2.049 1 82.62 17 GLU B N 1
ATOM 1719 C CA . GLU B 1 17 ? -18.906 -3.111 -2.246 1 82.62 17 GLU B CA 1
ATOM 1720 C C . GLU B 1 17 ? -19.25 -4.293 -1.344 1 82.62 17 GLU B C 1
ATOM 1722 O O . GLU B 1 17 ? -20.328 -4.324 -0.737 1 82.62 17 GLU B O 1
ATOM 1727 N N . TYR B 1 18 ? -18.375 -5.227 -1.246 1 86.38 18 TYR B N 1
ATOM 1728 C CA . TYR B 1 18 ? -18.562 -6.395 -0.392 1 86.38 18 TYR B CA 1
ATOM 1729 C C . TYR B 1 18 ? -18.719 -5.984 1.067 1 86.38 18 TYR B C 1
ATOM 1731 O O . TYR B 1 18 ? -19.578 -6.516 1.78 1 86.38 18 TYR B O 1
ATOM 1739 N N . SER B 1 19 ? -17.984 -4.996 1.479 1 86.62 19 SER B N 1
ATOM 1740 C CA . SER B 1 19 ? -17.922 -4.625 2.889 1 86.62 19 SER B CA 1
ATOM 1741 C C . SER B 1 19 ? -19.078 -3.693 3.258 1 86.62 19 SER B C 1
ATOM 1743 O O . SER B 1 19 ? -19.344 -3.475 4.441 1 86.62 19 SER B O 1
ATOM 1745 N N . SER B 1 20 ? -19.781 -3.143 2.311 1 83.38 20 SER B N 1
ATOM 1746 C CA . SER B 1 20 ? -20.812 -2.125 2.551 1 83.38 20 SER B CA 1
ATOM 1747 C C . SER B 1 20 ? -22 -2.701 3.312 1 83.38 20 SER B C 1
ATOM 1749 O O . SER B 1 20 ? -22.719 -1.969 3.986 1 83.38 20 SER B O 1
ATOM 1751 N N . SER B 1 21 ? -22.219 -3.984 3.299 1 84.81 21 SER B N 1
ATOM 1752 C CA . SER B 1 21 ? -23.406 -4.574 3.93 1 84.81 21 SER B CA 1
ATOM 1753 C C . SER B 1 21 ? -23.016 -5.359 5.184 1 84.81 21 SER B C 1
ATOM 1755 O O . SER B 1 21 ? -23.859 -6.043 5.773 1 84.81 21 SER B O 1
ATOM 1757 N N . LEU B 1 22 ? -21.844 -5.297 5.582 1 90.06 22 LEU B N 1
ATOM 1758 C CA . LEU B 1 22 ? -21.359 -6.082 6.707 1 90.06 22 LEU B CA 1
ATOM 1759 C C . LEU B 1 22 ? -20.984 -5.18 7.879 1 90.06 22 LEU B C 1
ATOM 1761 O O . LEU B 1 22 ? -20.641 -4.008 7.68 1 90.06 22 LEU B O 1
ATOM 1765 N N . SER B 1 23 ? -21.047 -5.773 9.062 1 88.69 23 SER B N 1
ATOM 1766 C CA . SER B 1 23 ? -20.547 -5.082 10.234 1 88.69 23 SER B CA 1
ATOM 1767 C C . SER B 1 23 ? -19.016 -5.078 10.25 1 88.69 23 SER B C 1
ATOM 1769 O O . SER B 1 23 ? -18.375 -5.902 9.594 1 88.69 23 SER B O 1
ATOM 1771 N N . PRO B 1 24 ? -18.438 -4.117 11.016 1 86.31 24 PRO B N 1
ATOM 1772 C CA . PRO B 1 24 ? -16.969 -4.098 11.141 1 86.31 24 PRO B CA 1
ATOM 1773 C C . PRO B 1 24 ? -16.406 -5.422 11.633 1 86.31 24 PRO B C 1
ATOM 1775 O O . PRO B 1 24 ? -15.375 -5.883 11.133 1 86.31 24 PRO B O 1
ATOM 1778 N N . GLN B 1 25 ? -17.078 -5.953 12.555 1 87.44 25 GLN B N 1
ATOM 1779 C CA . GLN B 1 25 ? -16.641 -7.23 13.102 1 87.44 25 GLN B CA 1
ATOM 1780 C C . GLN B 1 25 ? -16.656 -8.32 12.031 1 87.44 25 GLN B C 1
ATOM 1782 O O . GLN B 1 25 ? -15.719 -9.125 11.945 1 87.44 25 GLN B O 1
ATOM 1787 N N . GLU B 1 26 ? -17.688 -8.297 11.258 1 90.5 26 GLU B N 1
ATOM 1788 C CA . GLU B 1 26 ? -17.797 -9.273 10.188 1 90.5 26 GLU B CA 1
ATOM 1789 C C . GLU B 1 26 ? -16.719 -9.062 9.125 1 90.5 26 GLU B C 1
ATOM 1791 O O . GLU B 1 26 ? -16.156 -10.031 8.609 1 90.5 26 GLU B O 1
ATOM 1796 N N . ILE B 1 27 ? -16.453 -7.867 8.805 1 91.31 27 ILE B N 1
ATOM 1797 C CA . ILE B 1 27 ? -15.453 -7.539 7.793 1 91.31 27 ILE B CA 1
ATOM 1798 C C . ILE B 1 27 ? -14.078 -8.023 8.25 1 91.31 27 ILE B C 1
ATOM 1800 O O . ILE B 1 27 ? -13.391 -8.742 7.516 1 91.31 27 ILE B O 1
ATOM 1804 N N . MET B 1 28 ? -13.688 -7.711 9.453 1 89.62 28 MET B N 1
ATOM 1805 C CA . MET B 1 28 ? -12.383 -8.094 9.977 1 89.62 28 MET B CA 1
ATOM 1806 C C . MET B 1 28 ? -12.281 -9.609 10.133 1 89.62 28 MET B C 1
ATOM 1808 O O . MET B 1 28 ? -11.234 -10.195 9.875 1 89.62 28 MET B O 1
ATOM 1812 N N . GLY B 1 29 ? -13.359 -10.18 10.602 1 89.88 29 GLY B N 1
ATOM 1813 C CA . GLY B 1 29 ? -13.398 -11.625 10.703 1 89.88 29 GLY B CA 1
ATOM 1814 C C . GLY B 1 29 ? -13.234 -12.328 9.367 1 89.88 29 GLY B C 1
ATOM 1815 O O . GLY B 1 29 ? -12.461 -13.281 9.25 1 89.88 29 GLY B O 1
ATOM 1816 N N . ASN B 1 30 ? -13.961 -11.867 8.391 1 92.56 30 ASN B N 1
ATOM 1817 C CA . ASN B 1 30 ? -13.891 -12.445 7.055 1 92.56 30 ASN B CA 1
ATOM 1818 C C . ASN B 1 30 ? -12.5 -12.281 6.449 1 92.56 30 ASN B C 1
ATOM 1820 O O . ASN B 1 30 ? -11.969 -13.219 5.848 1 92.56 30 ASN B O 1
ATOM 1824 N N . LEU B 1 31 ? -11.914 -11.109 6.629 1 93.19 31 LEU B N 1
ATOM 1825 C CA . LEU B 1 31 ? -10.555 -10.883 6.141 1 93.19 31 LEU B CA 1
ATOM 1826 C C . LEU B 1 31 ? -9.562 -11.812 6.836 1 93.19 31 LEU B C 1
ATOM 1828 O O . LEU B 1 31 ? -8.641 -12.328 6.203 1 93.19 31 LEU B O 1
ATOM 1832 N N . SER B 1 32 ? -9.766 -12.008 8.078 1 90.69 32 SER B N 1
ATOM 1833 C CA . SER B 1 32 ? -8.867 -12.875 8.828 1 90.69 32 SER B CA 1
ATOM 1834 C C . SER B 1 32 ? -8.93 -14.312 8.312 1 90.69 32 SER B C 1
ATOM 1836 O O . SER B 1 32 ? -7.898 -14.977 8.188 1 90.69 32 SER B O 1
ATOM 1838 N N . VAL B 1 33 ? -10.102 -14.742 8.008 1 91.31 33 VAL B N 1
ATOM 1839 C CA . VAL B 1 33 ? -10.281 -16.078 7.457 1 91.31 33 VAL B CA 1
ATOM 1840 C C . VAL B 1 33 ? -9.633 -16.156 6.074 1 91.31 33 VAL B C 1
ATOM 1842 O O . VAL B 1 33 ? -8.922 -17.109 5.762 1 91.31 33 VAL B O 1
ATOM 1845 N N . TYR B 1 34 ? -9.922 -15.164 5.328 1 94.75 34 TYR B N 1
ATOM 1846 C CA . TYR B 1 34 ? -9.359 -15.055 3.982 1 94.75 34 TYR B CA 1
ATOM 1847 C C . TYR B 1 34 ? -7.84 -15.102 4.02 1 94.75 34 TYR B C 1
ATOM 1849 O O . TYR B 1 34 ? -7.223 -15.922 3.342 1 94.75 34 TYR B O 1
ATOM 1857 N N . PHE B 1 35 ? -7.207 -14.32 4.84 1 94.44 35 PHE B N 1
ATOM 1858 C CA . PHE B 1 35 ? -5.754 -14.234 4.918 1 94.44 35 PHE B CA 1
ATOM 1859 C C . PHE B 1 35 ? -5.172 -15.5 5.531 1 94.44 35 PHE B C 1
ATOM 1861 O O . PHE B 1 35 ? -4.086 -15.945 5.141 1 94.44 35 PHE B O 1
ATOM 1868 N N . ALA B 1 36 ? -5.801 -16.062 6.461 1 93.31 36 ALA B N 1
ATOM 1869 C CA . ALA B 1 36 ? -5.332 -17.312 7.062 1 93.31 36 ALA B CA 1
ATOM 1870 C C . ALA B 1 36 ? -5.262 -18.438 6.027 1 93.31 36 ALA B C 1
ATOM 1872 O O . ALA B 1 36 ? -4.332 -19.234 6.039 1 93.31 36 ALA B O 1
ATOM 1873 N N . THR B 1 37 ? -6.273 -18.453 5.215 1 95.12 37 THR B N 1
ATOM 1874 C CA . THR B 1 37 ? -6.289 -19.453 4.152 1 95.12 37 THR B CA 1
ATOM 1875 C C . THR B 1 37 ? -5.113 -19.25 3.201 1 95.12 37 THR B C 1
ATOM 1877 O O . THR B 1 37 ? -4.438 -20.219 2.826 1 95.12 37 THR B O 1
ATOM 1880 N N . ILE B 1 38 ? -4.844 -18.062 2.834 1 96.56 38 ILE B N 1
ATOM 1881 C CA . ILE B 1 38 ? -3.736 -17.75 1.935 1 96.56 38 ILE B CA 1
ATOM 1882 C C . ILE B 1 38 ? -2.414 -18.109 2.609 1 96.56 38 ILE B C 1
ATOM 1884 O O . ILE B 1 38 ? -1.517 -18.672 1.978 1 96.56 38 ILE B O 1
ATOM 1888 N N . ASP B 1 39 ? -2.334 -17.844 3.885 1 95.69 39 ASP B N 1
ATOM 1889 C CA . ASP B 1 39 ? -1.138 -18.188 4.645 1 95.69 39 ASP B CA 1
ATOM 1890 C C . ASP B 1 39 ? -0.898 -19.703 4.625 1 95.69 39 ASP B C 1
ATOM 1892 O O . ASP B 1 39 ? 0.244 -20.141 4.516 1 95.69 39 ASP B O 1
ATOM 1896 N N . ASN B 1 40 ? -1.944 -20.406 4.773 1 95.56 40 ASN B N 1
ATOM 1897 C CA . ASN B 1 40 ? -1.834 -21.859 4.734 1 95.56 40 ASN B CA 1
ATOM 1898 C C . ASN B 1 40 ? -1.326 -22.344 3.381 1 95.56 40 ASN B C 1
ATOM 1900 O O . ASN B 1 40 ? -0.53 -23.281 3.314 1 95.56 40 ASN B O 1
ATOM 1904 N N . ILE B 1 41 ? -1.77 -21.719 2.35 1 97.31 41 ILE B N 1
ATOM 1905 C CA . ILE B 1 41 ? -1.312 -22.078 1.01 1 97.31 41 ILE B CA 1
ATOM 1906 C C . ILE B 1 41 ? 0.159 -21.703 0.851 1 97.31 41 ILE B C 1
ATOM 1908 O O . ILE B 1 41 ? 0.96 -22.484 0.345 1 97.31 41 ILE B O 1
ATOM 1912 N N . LEU B 1 42 ? 0.49 -20.453 1.298 1 97.56 42 LEU B N 1
ATOM 1913 C CA . LEU B 1 42 ? 1.857 -19.969 1.19 1 97.56 42 LEU B CA 1
ATOM 1914 C C . LEU B 1 42 ? 2.836 -20.922 1.865 1 97.56 42 LEU B C 1
ATOM 1916 O O . LEU B 1 42 ? 3.949 -21.125 1.375 1 97.56 42 LEU B O 1
ATOM 1920 N N . ALA B 1 43 ? 2.422 -21.531 2.928 1 96.06 43 ALA B N 1
ATOM 1921 C CA . ALA B 1 43 ? 3.275 -22.375 3.75 1 96.06 43 ALA B CA 1
ATOM 1922 C C . ALA B 1 43 ? 3.717 -23.625 2.979 1 96.06 43 ALA B C 1
ATOM 1924 O O . ALA B 1 43 ? 4.699 -24.266 3.344 1 96.06 43 ALA B O 1
ATOM 1925 N N . LYS B 1 44 ? 3.01 -23.938 1.908 1 96.62 44 LYS B N 1
ATOM 1926 C CA . LYS B 1 44 ? 3.336 -25.109 1.094 1 96.62 44 LYS B CA 1
ATOM 1927 C C . LYS B 1 44 ? 4.547 -24.844 0.205 1 96.62 44 LYS B C 1
ATOM 1929 O O . LYS B 1 44 ? 5.129 -25.766 -0.362 1 96.62 44 LYS B O 1
ATOM 1934 N N . PHE B 1 45 ? 4.906 -23.562 0.043 1 96.19 45 PHE B N 1
ATOM 1935 C CA . PHE B 1 45 ? 5.965 -23.172 -0.882 1 96.19 45 PHE B CA 1
ATOM 1936 C C . PHE B 1 45 ? 7.211 -22.734 -0.125 1 96.19 45 PHE B C 1
ATOM 1938 O O . PHE B 1 45 ? 7.176 -21.766 0.637 1 96.19 45 PHE B O 1
ATOM 1945 N N . ASN B 1 46 ? 8.344 -23.25 -0.428 1 90.94 46 ASN B N 1
ATOM 1946 C CA . ASN B 1 46 ? 9.562 -23.094 0.361 1 90.94 46 ASN B CA 1
ATOM 1947 C C . ASN B 1 46 ? 10.242 -21.766 0.078 1 90.94 46 ASN B C 1
ATOM 1949 O O . ASN B 1 46 ? 10.992 -21.266 0.916 1 90.94 46 ASN B O 1
ATOM 1953 N N . TYR B 1 47 ? 9.961 -21.234 -1.081 1 92.75 47 TYR B N 1
ATOM 1954 C CA . TYR B 1 47 ? 10.734 -20.062 -1.447 1 92.75 47 TYR B CA 1
ATOM 1955 C C . TYR B 1 47 ? 9.891 -18.797 -1.31 1 92.75 47 TYR B C 1
ATOM 1957 O O . TYR B 1 47 ? 10.375 -17.688 -1.569 1 92.75 47 TYR B O 1
ATOM 1965 N N . LEU B 1 48 ? 8.664 -18.969 -0.923 1 96.12 48 LEU B N 1
ATOM 1966 C CA . LEU B 1 48 ? 7.781 -17.812 -0.795 1 96.12 48 LEU B CA 1
ATOM 1967 C C . LEU B 1 48 ? 7.82 -17.25 0.624 1 96.12 48 LEU B C 1
ATOM 1969 O O . LEU B 1 48 ? 7.898 -18.016 1.592 1 96.12 48 LEU B O 1
ATOM 1973 N N . THR B 1 49 ? 7.84 -16.016 0.699 1 95.88 49 THR B N 1
ATOM 1974 C CA . THR B 1 49 ? 7.781 -15.289 1.964 1 95.88 49 THR B CA 1
ATOM 1975 C C . THR B 1 49 ? 6.676 -14.234 1.936 1 95.88 49 THR B C 1
ATOM 1977 O O . THR B 1 49 ? 6.574 -13.461 0.982 1 95.88 49 THR B O 1
ATOM 1980 N N . LYS B 1 50 ? 5.855 -14.297 2.988 1 95.94 50 LYS B N 1
ATOM 1981 C CA . LYS B 1 50 ? 4.887 -13.219 3.156 1 95.94 50 LYS B CA 1
ATOM 1982 C C . LYS B 1 50 ? 5.582 -11.906 3.504 1 95.94 50 LYS B C 1
ATOM 1984 O O . LYS B 1 50 ? 6.43 -11.867 4.398 1 95.94 50 LYS B O 1
ATOM 1989 N N . ILE B 1 51 ? 5.285 -10.859 2.773 1 95.31 51 ILE B N 1
ATOM 1990 C CA . ILE B 1 51 ? 5.887 -9.57 3.068 1 95.31 51 ILE B CA 1
ATOM 1991 C C . ILE B 1 51 ? 4.984 -8.789 4.023 1 95.31 51 ILE B C 1
ATOM 1993 O O . ILE B 1 51 ? 5.422 -8.375 5.102 1 95.31 51 ILE B O 1
ATOM 1997 N N . LYS B 1 52 ? 3.748 -8.555 3.596 1 93.19 52 LYS B N 1
ATOM 1998 C CA . LYS B 1 52 ? 2.82 -7.832 4.465 1 93.19 52 LYS B CA 1
ATOM 1999 C C . LYS B 1 52 ? 1.411 -7.828 3.879 1 93.19 52 LYS B C 1
ATOM 2001 O O . LYS B 1 52 ? 1.205 -8.25 2.738 1 93.19 52 LYS B O 1
ATOM 2006 N N . LEU B 1 53 ? 0.452 -7.355 4.715 1 92.75 53 LEU B N 1
ATOM 2007 C CA . LEU B 1 53 ? -0.898 -7.012 4.281 1 92.75 53 LEU B CA 1
ATOM 2008 C C . LEU B 1 53 ? -1.048 -5.504 4.109 1 92.75 53 LEU B C 1
ATOM 2010 O O . LEU B 1 53 ? -0.518 -4.727 4.906 1 92.75 53 LEU B O 1
ATOM 2014 N N . ILE B 1 54 ? -1.661 -5.117 3.15 1 90.88 54 ILE B N 1
ATOM 2015 C CA . ILE B 1 54 ? -2.014 -3.723 2.912 1 90.88 54 ILE B CA 1
ATOM 2016 C C . ILE B 1 54 ? -3.527 -3.596 2.744 1 90.88 54 ILE B C 1
ATOM 2018 O O . ILE B 1 54 ? -4.035 -3.609 1.621 1 90.88 54 ILE B O 1
ATOM 2022 N N . GLY B 1 55 ? -4.27 -3.445 3.875 1 88.12 55 GLY B N 1
ATOM 2023 C CA . GLY B 1 55 ? -5.719 -3.553 3.814 1 88.12 55 GLY B CA 1
ATOM 2024 C C . GLY B 1 55 ? -6.199 -4.934 3.4 1 88.12 55 GLY B C 1
ATOM 2025 O O . GLY B 1 55 ? -5.934 -5.918 4.09 1 88.12 55 GLY B O 1
ATOM 2026 N N . ASP B 1 56 ? -6.746 -4.922 2.195 1 91.69 56 ASP B N 1
ATOM 2027 C CA . ASP B 1 56 ? -7.246 -6.199 1.693 1 91.69 56 ASP B CA 1
ATOM 2028 C C . ASP B 1 56 ? -6.27 -6.816 0.693 1 91.69 56 ASP B C 1
ATOM 2030 O O . ASP B 1 56 ? -6.574 -7.832 0.066 1 91.69 56 ASP B O 1
ATOM 2034 N N . ILE B 1 57 ? -5.066 -6.223 0.596 1 94.56 57 ILE B N 1
ATOM 2035 C CA . ILE B 1 57 ? -4.047 -6.707 -0.327 1 94.56 57 ILE B CA 1
ATOM 2036 C C . ILE B 1 57 ? -3.088 -7.641 0.41 1 94.56 57 ILE B C 1
ATOM 2038 O O . ILE B 1 57 ? -2.646 -7.336 1.52 1 94.56 57 ILE B O 1
ATOM 2042 N N . TYR B 1 58 ? -2.811 -8.789 -0.161 1 96.5 58 TYR B N 1
ATOM 2043 C CA . TYR B 1 58 ? -1.798 -9.727 0.301 1 96.5 58 TYR B CA 1
ATOM 2044 C C . TYR B 1 58 ? -0.538 -9.633 -0.55 1 96.5 58 TYR B C 1
ATOM 2046 O O . TYR B 1 58 ? -0.591 -9.805 -1.771 1 96.5 58 TYR B O 1
ATOM 2054 N N . MET B 1 59 ? 0.59 -9.344 0.067 1 97.5 59 MET B N 1
ATOM 2055 C CA . MET B 1 59 ? 1.858 -9.203 -0.643 1 97.5 59 MET B CA 1
ATOM 2056 C C . MET B 1 59 ? 2.842 -10.289 -0.225 1 97.5 59 MET B C 1
ATOM 2058 O O . MET B 1 59 ? 3.08 -10.492 0.967 1 97.5 59 MET B O 1
ATOM 2062 N N . ALA B 1 60 ? 3.402 -10.953 -1.153 1 98.12 60 ALA B N 1
ATOM 2063 C CA . ALA B 1 60 ? 4.422 -11.969 -0.926 1 98.12 60 ALA B CA 1
ATOM 2064 C C . ALA B 1 60 ? 5.48 -11.938 -2.023 1 98.12 60 ALA B C 1
ATOM 2066 O O . ALA B 1 60 ? 5.332 -11.234 -3.021 1 98.12 60 ALA B O 1
ATOM 2067 N N . ALA B 1 61 ? 6.547 -12.672 -1.796 1 98.12 61 ALA B N 1
ATOM 2068 C CA . ALA B 1 61 ? 7.629 -12.719 -2.773 1 98.12 61 ALA B CA 1
ATOM 2069 C C . ALA B 1 61 ? 8.445 -13.992 -2.627 1 98.12 61 ALA B C 1
ATOM 2071 O O . ALA B 1 61 ? 8.461 -14.617 -1.56 1 98.12 61 ALA B O 1
ATOM 2072 N N . ALA B 1 62 ? 9.062 -14.359 -3.633 1 97.56 62 ALA B N 1
ATOM 2073 C CA . ALA B 1 62 ? 10.039 -15.445 -3.645 1 97.56 62 ALA B CA 1
ATOM 2074 C C . ALA B 1 62 ? 11.375 -14.977 -4.211 1 97.56 62 ALA B C 1
ATOM 2076 O O . ALA B 1 62 ? 11.422 -14.039 -5.008 1 97.56 62 ALA B O 1
ATOM 2077 N N . GLY B 1 63 ? 12.453 -15.633 -3.801 1 95.25 63 GLY B N 1
ATOM 2078 C CA . GLY B 1 63 ? 13.781 -15.297 -4.297 1 95.25 63 GLY B CA 1
ATOM 2079 C C . GLY B 1 63 ? 14.492 -14.266 -3.441 1 95.25 63 GLY B C 1
ATOM 2080 O O . GLY B 1 63 ? 15.586 -13.82 -3.787 1 95.25 63 GLY B O 1
ATOM 2081 N N . LEU B 1 64 ? 13.906 -13.922 -2.348 1 94.44 64 LEU B N 1
ATOM 2082 C CA . LEU B 1 64 ? 14.484 -12.883 -1.5 1 94.44 64 LEU B CA 1
ATOM 2083 C C . LEU B 1 64 ? 15.625 -13.445 -0.656 1 94.44 64 LEU B C 1
ATOM 2085 O O . LEU B 1 64 ? 16.656 -12.781 -0.482 1 94.44 64 LEU B O 1
ATOM 2089 N N . PHE B 1 65 ? 15.492 -14.586 -0.142 1 92.06 65 PHE B N 1
ATOM 2090 C CA . PHE B 1 65 ? 16.453 -15.148 0.808 1 92.06 65 PHE B CA 1
ATOM 2091 C C . PHE B 1 65 ? 17.234 -16.281 0.176 1 92.06 65 PHE B C 1
ATOM 2093 O O . PHE B 1 65 ? 17.984 -16.984 0.862 1 92.06 65 PHE B O 1
ATOM 2100 N N . ASN B 1 66 ? 16.953 -16.484 -1.028 1 90.06 66 ASN B N 1
ATOM 2101 C CA . ASN B 1 66 ? 17.656 -17.5 -1.807 1 90.06 66 ASN B CA 1
ATOM 2102 C C . ASN B 1 66 ? 18.125 -16.953 -3.15 1 90.06 66 ASN B C 1
ATOM 2104 O O . ASN B 1 66 ? 17.703 -17.438 -4.203 1 90.06 66 ASN B O 1
ATOM 2108 N N . PRO B 1 67 ? 19.062 -16.062 -3.062 1 83.81 67 PRO B N 1
ATOM 2109 C CA . PRO B 1 67 ? 19.469 -15.383 -4.289 1 83.81 67 PRO B CA 1
ATOM 2110 C C . PRO B 1 67 ? 20.141 -16.328 -5.289 1 83.81 67 PRO B C 1
ATOM 2112 O O . PRO B 1 67 ? 20.312 -15.969 -6.461 1 83.81 67 PRO B O 1
ATOM 2115 N N . GLU B 1 68 ? 20.438 -17.469 -4.832 1 89.5 68 GLU B N 1
ATOM 2116 C CA . GLU B 1 68 ? 21.125 -18.422 -5.699 1 89.5 68 GLU B CA 1
ATOM 2117 C C . GLU B 1 68 ? 20.125 -19.141 -6.621 1 89.5 68 GLU B C 1
ATOM 2119 O O . GLU B 1 68 ? 20.531 -19.734 -7.617 1 89.5 68 GLU B O 1
ATOM 2124 N N . ILE B 1 69 ? 18.906 -19.062 -6.266 1 91.38 69 ILE B N 1
ATOM 2125 C CA . ILE B 1 69 ? 17.922 -19.766 -7.078 1 91.38 69 ILE B CA 1
ATOM 2126 C C . ILE B 1 69 ? 17.641 -18.984 -8.359 1 91.38 69 ILE B C 1
ATOM 2128 O O . ILE B 1 69 ? 17.594 -17.766 -8.344 1 91.38 69 ILE B O 1
ATOM 2132 N N . ALA B 1 70 ? 17.422 -19.719 -9.422 1 93.62 70 ALA B N 1
ATOM 2133 C CA . ALA B 1 70 ? 17.172 -19.109 -10.719 1 93.62 70 ALA B CA 1
ATOM 2134 C C . ALA B 1 70 ? 15.82 -18.406 -10.742 1 93.62 70 ALA B C 1
ATOM 2136 O O . ALA B 1 70 ? 14.859 -18.859 -10.125 1 93.62 70 ALA B O 1
ATOM 2137 N N . PRO B 1 71 ? 15.688 -17.344 -11.547 1 95.38 71 PRO B N 1
ATOM 2138 C CA . PRO B 1 71 ? 14.422 -16.625 -11.656 1 95.38 71 PRO B CA 1
ATOM 2139 C C . PRO B 1 71 ? 13.266 -17.531 -12.086 1 95.38 71 PRO B C 1
ATOM 2141 O O . PRO B 1 71 ? 12.133 -17.344 -11.641 1 95.38 71 PRO B O 1
ATOM 2144 N N . GLU B 1 72 ? 13.57 -18.484 -12.828 1 96.25 72 GLU B N 1
ATOM 2145 C CA . GLU B 1 72 ? 12.562 -19.438 -13.289 1 96.25 72 GLU B CA 1
ATOM 2146 C C . GLU B 1 72 ? 11.891 -20.141 -12.109 1 96.25 72 GLU B C 1
ATOM 2148 O O . GLU B 1 72 ? 10.672 -20.312 -12.086 1 96.25 72 GLU B O 1
ATOM 2153 N N . LYS B 1 73 ? 12.648 -20.484 -11.172 1 95.75 73 LYS B N 1
ATOM 2154 C CA . LYS B 1 73 ? 12.156 -21.266 -10.039 1 95.75 73 LYS B CA 1
ATOM 2155 C C . LYS B 1 73 ? 11.266 -20.406 -9.133 1 95.75 73 LYS B C 1
ATOM 2157 O O . LYS B 1 73 ? 10.203 -20.844 -8.695 1 95.75 73 LYS B O 1
ATOM 2162 N N . HIS B 1 74 ? 11.742 -19.219 -8.82 1 96.06 74 HIS B N 1
ATOM 2163 C CA . HIS B 1 74 ? 10.906 -18.406 -7.938 1 96.06 74 HIS B CA 1
ATOM 2164 C C . HIS B 1 74 ? 9.672 -17.891 -8.672 1 96.06 74 HIS B C 1
ATOM 2166 O O . HIS B 1 74 ? 8.594 -17.797 -8.086 1 96.06 74 HIS B O 1
ATOM 2172 N N . ALA B 1 75 ? 9.773 -17.609 -9.953 1 97.62 75 ALA B N 1
ATOM 2173 C CA . ALA B 1 75 ? 8.594 -17.234 -10.727 1 97.62 75 ALA B CA 1
ATOM 2174 C C . ALA B 1 75 ? 7.582 -18.375 -10.781 1 97.62 75 ALA B C 1
ATOM 2176 O O . ALA B 1 75 ? 6.379 -18.156 -10.617 1 97.62 75 ALA B O 1
ATOM 2177 N N . GLU B 1 76 ? 8.078 -19.531 -10.992 1 96.75 76 GLU B N 1
ATOM 2178 C CA . GLU B 1 76 ? 7.227 -20.719 -11.039 1 96.75 76 GLU B CA 1
ATOM 2179 C C . GLU B 1 76 ? 6.445 -20.891 -9.742 1 96.75 76 GLU B C 1
ATOM 2181 O O . GLU B 1 76 ? 5.23 -21.094 -9.766 1 96.75 76 GLU B O 1
ATOM 2186 N N . GLN B 1 77 ? 7.098 -20.797 -8.633 1 97 77 GLN B N 1
ATOM 2187 C CA . GLN B 1 77 ? 6.465 -20.984 -7.336 1 97 77 GLN B CA 1
ATOM 2188 C C . GLN B 1 77 ? 5.43 -19.906 -7.055 1 97 77 GLN B C 1
ATOM 2190 O O . GLN B 1 77 ? 4.363 -20.172 -6.504 1 97 77 GLN B O 1
ATOM 2195 N N . VAL B 1 78 ? 5.766 -18.719 -7.414 1 98.44 78 VAL B N 1
ATOM 2196 C CA . VAL B 1 78 ? 4.855 -17.609 -7.156 1 98.44 78 VAL B CA 1
ATOM 2197 C C . VAL B 1 78 ? 3.584 -17.781 -7.984 1 98.44 78 VAL B C 1
ATOM 2199 O O . VAL B 1 78 ? 2.477 -17.562 -7.48 1 98.44 78 VAL B O 1
ATOM 2202 N N . ILE B 1 79 ? 3.762 -18.141 -9.242 1 98.06 79 ILE B N 1
ATOM 2203 C CA . ILE B 1 79 ? 2.607 -18.344 -10.109 1 98.06 79 ILE B CA 1
ATOM 2204 C C . ILE B 1 79 ? 1.772 -19.516 -9.609 1 98.06 79 ILE B C 1
ATOM 2206 O O . ILE B 1 79 ? 0.543 -19.438 -9.555 1 98.06 79 ILE B O 1
ATOM 2210 N N . GLN B 1 80 ? 2.422 -20.578 -9.234 1 97.5 80 GLN B N 1
ATOM 2211 C CA . GLN B 1 80 ? 1.706 -21.719 -8.68 1 97.5 80 GLN B CA 1
ATOM 2212 C C . GLN B 1 80 ? 0.925 -21.328 -7.43 1 97.5 80 GLN B C 1
ATOM 2214 O O . GLN B 1 80 ? -0.222 -21.734 -7.254 1 97.5 80 GLN B O 1
ATOM 2219 N N . PHE B 1 81 ? 1.558 -20.578 -6.598 1 98.19 81 PHE B N 1
ATOM 2220 C CA . PHE B 1 81 ? 0.915 -20.062 -5.395 1 98.19 81 PHE B CA 1
ATOM 2221 C C . PHE B 1 81 ? -0.345 -19.281 -5.746 1 98.19 81 PHE B C 1
ATOM 2223 O O . PHE B 1 81 ? -1.414 -19.531 -5.184 1 98.19 81 PHE B O 1
ATOM 2230 N N . GLY B 1 82 ? -0.21 -18.328 -6.676 1 98.06 82 GLY B N 1
ATOM 2231 C CA . GLY B 1 82 ? -1.359 -17.547 -7.109 1 98.06 82 GLY B CA 1
ATOM 2232 C C . GLY B 1 82 ? -2.496 -18.406 -7.637 1 98.06 82 GLY B C 1
ATOM 2233 O O . GLY B 1 82 ? -3.662 -18.172 -7.316 1 98.06 82 GLY B O 1
ATOM 2234 N N . LEU B 1 83 ? -2.141 -19.406 -8.438 1 97 83 LEU B N 1
ATOM 2235 C CA . LEU B 1 83 ? -3.145 -20.297 -9.008 1 97 83 LEU B CA 1
ATOM 2236 C C . LEU B 1 83 ? -3.838 -21.109 -7.918 1 97 83 LEU B C 1
ATOM 2238 O O . LEU B 1 83 ? -5.047 -21.344 -7.992 1 97 83 LEU B O 1
ATOM 2242 N N . GLU B 1 84 ? -3.084 -21.531 -6.957 1 97.19 84 GLU B N 1
ATOM 2243 C CA . GLU B 1 84 ? -3.686 -22.266 -5.848 1 97.19 84 GLU B CA 1
ATOM 2244 C C . GLU B 1 84 ? -4.648 -21.375 -5.059 1 97.19 84 GLU B C 1
ATOM 2246 O O . GLU B 1 84 ? -5.688 -21.844 -4.594 1 97.19 84 GLU B O 1
ATOM 2251 N N . VAL B 1 85 ? -4.297 -20.156 -4.848 1 97.44 85 VAL B N 1
ATOM 2252 C CA . VAL B 1 85 ? -5.18 -19.219 -4.156 1 97.44 85 VAL B CA 1
ATOM 2253 C C . VAL B 1 85 ? -6.492 -19.094 -4.922 1 97.44 85 VAL B C 1
ATOM 2255 O O . VAL B 1 85 ? -7.574 -19.125 -4.328 1 97.44 85 VAL B O 1
ATOM 2258 N N . ILE B 1 86 ? -6.391 -18.922 -6.242 1 96.19 86 ILE B N 1
ATOM 2259 C CA . ILE B 1 86 ? -7.578 -18.812 -7.082 1 96.19 86 ILE B CA 1
ATOM 2260 C C . ILE B 1 86 ? -8.438 -20.062 -6.93 1 96.19 86 ILE B C 1
ATOM 2262 O O . ILE B 1 86 ? -9.656 -19.984 -6.785 1 96.19 86 ILE B O 1
ATOM 2266 N N . ASN B 1 87 ? -7.762 -21.172 -6.922 1 94.88 87 ASN B N 1
ATOM 2267 C CA . ASN B 1 87 ? -8.469 -22.438 -6.809 1 94.88 87 ASN B CA 1
ATOM 2268 C C . ASN B 1 87 ? -9.195 -22.562 -5.473 1 94.88 87 ASN B C 1
ATOM 2270 O O . ASN B 1 87 ? -10.273 -23.156 -5.398 1 94.88 87 ASN B O 1
ATOM 2274 N N . GLU B 1 88 ? -8.602 -22.078 -4.465 1 95.38 88 GLU B N 1
ATOM 2275 C CA . GLU B 1 88 ? -9.156 -22.203 -3.121 1 95.38 88 GLU B CA 1
ATOM 2276 C C . GLU B 1 88 ? -10.227 -21.141 -2.857 1 95.38 88 GLU B C 1
ATOM 2278 O O . GLU B 1 88 ? -10.883 -21.156 -1.814 1 95.38 88 GLU B O 1
ATOM 2283 N N . LEU B 1 89 ? -10.398 -20.234 -3.713 1 94.31 89 LEU B N 1
ATOM 2284 C CA . LEU B 1 89 ? -11.336 -19.125 -3.523 1 94.31 89 LEU B CA 1
ATOM 2285 C C . LEU B 1 89 ? -12.766 -19.641 -3.375 1 94.31 89 LEU B C 1
ATOM 2287 O O . LEU B 1 89 ? -13.562 -19.062 -2.635 1 94.31 89 LEU B O 1
ATOM 2291 N N . GLU B 1 90 ? -13.047 -20.688 -4.117 1 91.75 90 GLU B N 1
ATOM 2292 C CA . GLU B 1 90 ? -14.383 -21.266 -4 1 91.75 90 GLU B CA 1
ATOM 2293 C C . GLU B 1 90 ? -14.664 -21.719 -2.572 1 91.75 90 GLU B C 1
ATOM 2295 O O . GLU B 1 90 ? -15.75 -21.484 -2.045 1 91.75 90 GLU B O 1
ATOM 2300 N N . GLU B 1 91 ? -13.719 -22.375 -1.987 1 94 91 GLU B N 1
ATOM 2301 C CA . GLU B 1 91 ? -13.867 -22.828 -0.611 1 94 91 GLU B CA 1
ATOM 2302 C C . GLU B 1 91 ? -13.969 -21.656 0.36 1 94 91 GLU B C 1
ATOM 2304 O O . GLU B 1 91 ? -14.734 -21.719 1.328 1 94 91 GLU B O 1
ATOM 2309 N N . ILE B 1 92 ? -13.242 -20.656 0.089 1 93.88 92 ILE B N 1
ATOM 2310 C CA . ILE B 1 92 ? -13.281 -19.453 0.912 1 93.88 92 ILE B CA 1
ATOM 2311 C C . ILE B 1 92 ? -14.672 -18.828 0.829 1 93.88 92 ILE B C 1
ATOM 2313 O O . ILE B 1 92 ? -15.258 -18.453 1.852 1 93.88 92 ILE B O 1
ATOM 2317 N N . ASN B 1 93 ? -15.133 -18.734 -0.348 1 94.75 93 ASN B N 1
ATOM 2318 C CA . ASN B 1 93 ? -16.453 -18.141 -0.578 1 94.75 93 ASN B CA 1
ATOM 2319 C C . ASN B 1 93 ? -17.547 -18.953 0.101 1 94.75 93 ASN B C 1
ATOM 2321 O O . ASN B 1 93 ? -18.5 -18.375 0.653 1 94.75 93 ASN B O 1
ATOM 2325 N N . LEU B 1 94 ? -17.453 -20.25 0.082 1 94.12 94 LEU B N 1
ATOM 2326 C CA . LEU B 1 94 ? -18.422 -21.109 0.764 1 94.12 94 LEU B CA 1
ATOM 2327 C C . LEU B 1 94 ? -18.391 -20.859 2.27 1 94.12 94 LEU B C 1
ATOM 2329 O O . LEU B 1 94 ? -19.438 -20.719 2.902 1 94.12 94 LEU B O 1
ATOM 2333 N N . ALA B 1 95 ? -17.25 -20.812 2.803 1 92.44 95 ALA B N 1
ATOM 2334 C CA . ALA B 1 95 ? -17.078 -20.625 4.242 1 92.44 95 ALA B CA 1
ATOM 2335 C C . ALA B 1 95 ? -17.625 -19.266 4.684 1 92.44 95 ALA B C 1
ATOM 2337 O O . ALA B 1 95 ? -18.156 -19.125 5.789 1 92.44 95 ALA B O 1
ATOM 2338 N N . LEU B 1 96 ? -17.5 -18.297 3.838 1 92.5 96 LEU B N 1
ATOM 2339 C CA . LEU B 1 96 ? -17.859 -16.938 4.195 1 92.5 96 LEU B CA 1
ATOM 2340 C C . LEU B 1 96 ? -19.25 -16.578 3.68 1 92.5 96 LEU B C 1
ATOM 2342 O O . LEU B 1 96 ? -19.75 -15.484 3.941 1 92.5 96 LEU B O 1
ATOM 2346 N N . ASN B 1 97 ? -19.844 -17.5 2.945 1 91.56 97 ASN B N 1
ATOM 2347 C CA . ASN B 1 97 ? -21.094 -17.203 2.258 1 91.56 97 ASN B CA 1
ATOM 2348 C C . ASN B 1 97 ? -20.984 -15.914 1.449 1 91.56 97 ASN B C 1
ATOM 2350 O O . ASN B 1 97 ? -21.797 -15 1.62 1 91.56 97 ASN B O 1
ATOM 2354 N N . ALA B 1 98 ? -19.922 -15.867 0.659 1 92.75 98 ALA B N 1
ATOM 2355 C CA . ALA B 1 98 ? -19.625 -14.688 -0.142 1 92.75 98 ALA B CA 1
ATOM 2356 C C . ALA B 1 98 ? -19.328 -15.062 -1.592 1 92.75 98 ALA B C 1
ATOM 2358 O O . ALA B 1 98 ? -19.422 -16.234 -1.961 1 92.75 98 ALA B O 1
ATOM 2359 N N . SER B 1 99 ? -19.188 -14.102 -2.439 1 91.88 99 SER B N 1
ATOM 2360 C CA . SER B 1 99 ? -18.812 -14.273 -3.836 1 91.88 99 SER B CA 1
ATOM 2361 C C . SER B 1 99 ? -17.609 -13.391 -4.191 1 91.88 99 SER B C 1
ATOM 2363 O O . SER B 1 99 ? -17.656 -12.648 -5.172 1 91.88 99 SER B O 1
ATOM 2365 N N . LEU B 1 100 ? -16.578 -13.602 -3.428 1 94.12 100 LEU B N 1
ATOM 2366 C CA . LEU B 1 100 ? -15.367 -12.805 -3.629 1 94.12 100 LEU B CA 1
ATOM 2367 C C . LEU B 1 100 ? -14.633 -13.234 -4.895 1 94.12 100 LEU B C 1
ATOM 2369 O O . LEU B 1 100 ? -14.648 -14.414 -5.254 1 94.12 100 LEU B O 1
ATOM 2373 N N . SER B 1 101 ? -14.094 -12.32 -5.613 1 95.94 101 SER B N 1
ATOM 2374 C CA . SER B 1 101 ? -13.109 -12.531 -6.664 1 95.94 101 SER B CA 1
ATOM 2375 C C . SER B 1 101 ? -11.82 -11.766 -6.379 1 95.94 101 SER B C 1
ATOM 2377 O O . SER B 1 101 ? -11.82 -10.828 -5.578 1 95.94 101 SER B O 1
ATOM 2379 N N . ILE B 1 102 ? -10.75 -12.25 -6.984 1 96.62 102 ILE B N 1
ATOM 2380 C CA . ILE B 1 102 ? -9.477 -11.609 -6.676 1 96.62 102 ILE B CA 1
ATOM 2381 C C . ILE B 1 102 ? -8.75 -11.25 -7.969 1 96.62 102 ILE B C 1
ATOM 2383 O O . ILE B 1 102 ? -9.039 -11.812 -9.023 1 96.62 102 ILE B O 1
ATOM 2387 N N . ARG B 1 103 ? -7.922 -10.266 -7.898 1 96.62 103 ARG B N 1
ATOM 2388 C CA . ARG B 1 103 ? -6.984 -9.883 -8.945 1 96.62 103 ARG B CA 1
ATOM 2389 C C . ARG B 1 103 ? -5.543 -10.047 -8.477 1 96.62 103 ARG B C 1
ATOM 2391 O O . ARG B 1 103 ? -5.203 -9.672 -7.355 1 96.62 103 ARG B O 1
ATOM 2398 N N . ILE B 1 104 ? -4.773 -10.617 -9.328 1 98.06 104 ILE B N 1
ATOM 2399 C CA . ILE B 1 104 ? -3.408 -10.945 -8.93 1 98.06 104 ILE B CA 1
ATOM 2400 C C . ILE B 1 104 ? -2.422 -10.344 -9.93 1 98.06 104 ILE B C 1
ATOM 2402 O O . ILE B 1 104 ? -2.592 -10.484 -11.141 1 98.06 104 ILE B O 1
ATOM 2406 N N . GLY B 1 105 ? -1.429 -9.648 -9.461 1 98.44 105 GLY B N 1
ATOM 2407 C CA . GLY B 1 105 ? -0.317 -9.156 -10.258 1 98.44 105 GLY B CA 1
ATOM 2408 C C . GLY B 1 105 ? 1.017 -9.758 -9.859 1 98.44 105 GLY B C 1
ATOM 2409 O O . GLY B 1 105 ? 1.317 -9.883 -8.672 1 98.44 105 GLY B O 1
ATOM 2410 N N . VAL B 1 106 ? 1.822 -10.164 -10.836 1 98.75 106 VAL B N 1
ATOM 2411 C CA . VAL B 1 106 ? 3.115 -10.789 -10.586 1 98.75 106 VAL B CA 1
ATOM 2412 C C . VAL B 1 106 ? 4.176 -10.164 -11.492 1 98.75 106 VAL B C 1
ATOM 2414 O O . VAL B 1 106 ? 3.953 -10 -12.695 1 98.75 106 VAL B O 1
ATOM 2417 N N . ASN B 1 107 ? 5.273 -9.875 -10.922 1 98.62 107 ASN B N 1
ATOM 2418 C CA . ASN B 1 107 ? 6.41 -9.375 -11.688 1 98.62 107 ASN B CA 1
ATOM 2419 C C . ASN B 1 107 ? 7.723 -9.977 -11.195 1 98.62 107 ASN B C 1
ATOM 2421 O O . ASN B 1 107 ? 7.926 -10.133 -9.984 1 98.62 107 ASN B O 1
ATOM 2425 N N . THR B 1 108 ? 8.547 -10.32 -12.125 1 98.31 108 THR B N 1
ATOM 2426 C CA . THR B 1 108 ? 9.914 -10.758 -11.852 1 98.31 108 THR B CA 1
ATOM 2427 C C . THR B 1 108 ? 10.914 -9.672 -12.219 1 98.31 108 THR B C 1
ATOM 2429 O O . THR B 1 108 ? 10.898 -9.156 -13.336 1 98.31 108 THR B O 1
ATOM 2432 N N . GLY B 1 109 ? 11.695 -9.336 -11.234 1 95.88 109 GLY B N 1
ATOM 2433 C CA . GLY B 1 109 ? 12.703 -8.328 -11.516 1 95.88 109 GLY B CA 1
ATOM 2434 C C . GLY B 1 109 ? 13.523 -7.949 -10.297 1 95.88 109 GLY B C 1
ATOM 2435 O O . GLY B 1 109 ? 13.438 -8.602 -9.258 1 95.88 109 GLY B O 1
ATOM 2436 N N . GLY B 1 110 ? 14.414 -7.004 -10.406 1 90.44 110 GLY B N 1
ATOM 2437 C CA . GLY B 1 110 ? 15.297 -6.445 -9.391 1 90.44 110 GLY B CA 1
ATOM 2438 C C . GLY B 1 110 ? 16.031 -5.207 -9.859 1 90.44 110 GLY B C 1
ATOM 2439 O O . GLY B 1 110 ? 15.734 -4.66 -10.922 1 90.44 110 GLY B O 1
ATOM 2440 N N . PRO B 1 111 ? 17.031 -4.707 -9.109 1 90 111 PRO B N 1
ATOM 2441 C CA . PRO B 1 111 ? 17.375 -5.203 -7.77 1 90 111 PRO B CA 1
ATOM 2442 C C . PRO B 1 111 ? 16.281 -4.891 -6.742 1 90 111 PRO B C 1
ATOM 2444 O O . PRO B 1 111 ? 15.523 -3.934 -6.91 1 90 111 PRO B O 1
ATOM 2447 N N . ILE B 1 112 ? 16.156 -5.797 -5.75 1 92.94 112 ILE B N 1
ATOM 2448 C CA . ILE B 1 112 ? 15.266 -5.609 -4.613 1 92.94 112 ILE B CA 1
ATOM 2449 C C . ILE B 1 112 ? 16.078 -5.449 -3.332 1 92.94 112 ILE B C 1
ATOM 2451 O O . ILE B 1 112 ? 17 -6.227 -3.078 1 92.94 112 ILE B O 1
ATOM 2455 N N . ILE B 1 113 ? 15.836 -4.395 -2.67 1 92.06 113 ILE B N 1
ATOM 2456 C CA . ILE B 1 113 ? 16.453 -4.184 -1.361 1 92.06 113 ILE B CA 1
ATOM 2457 C C . ILE B 1 113 ? 15.523 -4.715 -0.27 1 92.06 113 ILE B C 1
ATOM 2459 O O . ILE B 1 113 ? 14.367 -4.289 -0.165 1 92.06 113 ILE B O 1
ATOM 2463 N N . ALA B 1 114 ? 16.016 -5.664 0.45 1 91.56 114 ALA B N 1
ATOM 2464 C CA . ALA B 1 114 ? 15.289 -6.238 1.576 1 91.56 114 ALA B CA 1
ATOM 2465 C C . ALA B 1 114 ? 15.953 -5.879 2.902 1 91.56 114 ALA B C 1
ATOM 2467 O O . ALA B 1 114 ? 17.188 -5.922 3.02 1 91.56 114 ALA B O 1
ATOM 2468 N N . GLY B 1 115 ? 15.125 -5.414 3.846 1 90.06 115 GLY B N 1
ATOM 2469 C CA . GLY B 1 115 ? 15.695 -5.062 5.137 1 90.06 115 GLY B CA 1
ATOM 2470 C C . GLY B 1 115 ? 14.648 -4.668 6.164 1 90.06 115 GLY B C 1
ATOM 2471 O O . GLY B 1 115 ? 13.453 -4.746 5.898 1 90.06 115 GLY B O 1
ATOM 2472 N N . VAL B 1 116 ? 15.117 -4.363 7.316 1 88.5 116 VAL B N 1
ATOM 2473 C CA . VAL B 1 116 ? 14.25 -3.99 8.43 1 88.5 116 VAL B CA 1
ATOM 2474 C C . VAL B 1 116 ? 14.148 -2.469 8.516 1 88.5 116 VAL B C 1
ATOM 2476 O O . VAL B 1 116 ? 15.164 -1.772 8.477 1 88.5 116 VAL B O 1
ATOM 2479 N N . LEU B 1 117 ? 12.93 -1.945 8.555 1 85.81 117 LEU B N 1
ATOM 2480 C CA . LEU B 1 117 ? 12.672 -0.512 8.633 1 85.81 117 LEU B CA 1
ATOM 2481 C C . LEU B 1 117 ? 12.133 -0.133 10.008 1 85.81 117 LEU B C 1
ATOM 2483 O O . LEU B 1 117 ? 11.328 -0.864 10.586 1 85.81 117 LEU B O 1
ATOM 2487 N N . GLY B 1 118 ? 12.516 1.041 10.484 1 77.81 118 GLY B N 1
ATOM 2488 C CA . GLY B 1 118 ? 11.969 1.605 11.703 1 77.81 118 GLY B CA 1
ATOM 2489 C C . GLY B 1 118 ? 12.82 1.308 12.93 1 77.81 118 GLY B C 1
ATOM 2490 O O . GLY B 1 118 ? 13.594 0.347 12.938 1 77.81 118 GLY B O 1
ATOM 2491 N N . LYS B 1 119 ? 12.68 2.15 14.008 1 75 119 LYS B N 1
ATOM 2492 C CA . LYS B 1 119 ? 13.461 2 15.234 1 75 119 LYS B CA 1
ATOM 2493 C C . LYS B 1 119 ? 12.617 1.377 16.344 1 75 119 LYS B C 1
ATOM 2495 O O . LYS B 1 119 ? 12.992 0.343 16.906 1 75 119 LYS B O 1
ATOM 2500 N N . ASP B 1 120 ? 11.414 1.871 16.672 1 74.25 120 ASP B N 1
ATOM 2501 C CA . ASP B 1 120 ? 10.609 1.415 17.797 1 74.25 120 ASP B CA 1
ATOM 2502 C C . ASP B 1 120 ? 9.883 0.115 17.453 1 74.25 120 ASP B C 1
ATOM 2504 O O . ASP B 1 120 ? 9.875 -0.824 18.25 1 74.25 120 ASP B O 1
ATOM 2508 N N . LYS B 1 121 ? 9.281 0.022 16.297 1 78.06 121 LYS B N 1
ATOM 2509 C CA . LYS B 1 121 ? 8.602 -1.178 15.812 1 78.06 121 LYS B CA 1
ATOM 2510 C C . LYS B 1 121 ? 9.094 -1.562 14.422 1 78.06 121 LYS B C 1
ATOM 2512 O O . LYS B 1 121 ? 8.398 -1.336 13.43 1 78.06 121 LYS B O 1
ATOM 2517 N N . PRO B 1 122 ? 10.336 -2.244 14.547 1 84.06 122 PRO B N 1
ATOM 2518 C CA . PRO B 1 122 ? 10.938 -2.518 13.242 1 84.06 122 PRO B CA 1
ATOM 2519 C C . PRO B 1 122 ? 10.117 -3.504 12.414 1 84.06 122 PRO B C 1
ATOM 2521 O O . PRO B 1 122 ? 9.539 -4.441 12.961 1 84.06 122 PRO B O 1
ATOM 2524 N N . VAL B 1 123 ? 10.086 -3.328 11.148 1 85.31 123 VAL B N 1
ATOM 2525 C CA . VAL B 1 123 ? 9.336 -4.188 10.242 1 85.31 123 VAL B CA 1
ATOM 2526 C C . VAL B 1 123 ? 10.203 -4.562 9.047 1 85.31 123 VAL B C 1
ATOM 2528 O O . VAL B 1 123 ? 10.945 -3.729 8.523 1 85.31 123 VAL B O 1
ATOM 2531 N N . PHE B 1 124 ? 10.117 -5.816 8.703 1 90 124 PHE B N 1
ATOM 2532 C CA . PHE B 1 124 ? 10.758 -6.246 7.465 1 90 124 PHE B CA 1
ATOM 2533 C C . PHE B 1 124 ? 9.969 -5.762 6.254 1 90 124 PHE B C 1
ATOM 2535 O O . PHE B 1 124 ? 8.742 -5.836 6.234 1 90 124 PHE B O 1
ATOM 2542 N N . ASP B 1 125 ? 10.688 -5.227 5.281 1 93.38 125 ASP B N 1
ATOM 2543 C CA . ASP B 1 125 ? 10.039 -4.777 4.051 1 93.38 125 ASP B CA 1
ATOM 2544 C C . ASP B 1 125 ? 11 -4.855 2.865 1 93.38 125 ASP B C 1
ATOM 2546 O O . ASP B 1 125 ? 12.172 -5.184 3.035 1 93.38 125 ASP B O 1
ATOM 2550 N N . ILE B 1 126 ? 10.453 -4.762 1.729 1 93.94 126 ILE B N 1
ATOM 2551 C CA . ILE B 1 126 ? 11.25 -4.781 0.505 1 93.94 126 ILE B CA 1
ATOM 2552 C C . ILE B 1 126 ? 10.945 -3.541 -0.331 1 93.94 126 ILE B C 1
ATOM 2554 O O . ILE B 1 126 ? 9.805 -3.078 -0.367 1 93.94 126 ILE B O 1
ATOM 2558 N N . ILE B 1 127 ? 12.008 -3.07 -0.967 1 91.44 127 ILE B N 1
ATOM 2559 C CA . ILE B 1 127 ? 11.914 -1.872 -1.794 1 91.44 127 ILE B CA 1
ATOM 2560 C C . ILE B 1 127 ? 12.547 -2.135 -3.158 1 91.44 127 ILE B C 1
ATOM 2562 O O . ILE B 1 127 ? 13.57 -2.814 -3.252 1 91.44 127 ILE B O 1
ATOM 2566 N N . GLY B 1 128 ? 11.93 -1.562 -4.203 1 89.88 128 GLY B N 1
ATOM 2567 C CA . GLY B 1 128 ? 12.438 -1.684 -5.562 1 89.88 128 GLY B CA 1
ATOM 2568 C C . GLY B 1 128 ? 11.375 -1.445 -6.617 1 89.88 128 GLY B C 1
ATOM 2569 O O . GLY B 1 128 ? 10.188 -1.703 -6.383 1 89.88 128 GLY B O 1
ATOM 2570 N N . ASP B 1 129 ? 11.789 -1.101 -7.797 1 88.25 129 ASP B N 1
ATOM 2571 C CA . ASP B 1 129 ? 10.875 -0.774 -8.883 1 88.25 129 ASP B CA 1
ATOM 2572 C C . ASP B 1 129 ? 10.023 -1.983 -9.266 1 88.25 129 ASP B C 1
ATOM 2574 O O . ASP B 1 129 ? 8.867 -1.834 -9.664 1 88.25 129 ASP B O 1
ATOM 2578 N N . ALA B 1 130 ? 10.602 -3.092 -9.141 1 93.31 130 ALA B N 1
ATOM 2579 C CA . ALA B 1 130 ? 9.906 -4.32 -9.508 1 93.31 130 ALA B CA 1
ATOM 2580 C C . ALA B 1 130 ? 8.641 -4.5 -8.68 1 93.31 130 ALA B C 1
ATOM 2582 O O . ALA B 1 130 ? 7.656 -5.082 -9.148 1 93.31 130 ALA B O 1
ATOM 2583 N N . ILE B 1 131 ? 8.672 -4.02 -7.52 1 94.75 131 ILE B N 1
ATOM 2584 C CA . ILE B 1 131 ? 7.523 -4.133 -6.625 1 94.75 131 ILE B CA 1
ATOM 2585 C C . ILE B 1 131 ? 6.367 -3.287 -7.156 1 94.75 131 ILE B C 1
ATOM 2587 O O . ILE B 1 131 ? 5.219 -3.736 -7.176 1 94.75 131 ILE B O 1
ATOM 2591 N N . ASN B 1 132 ? 6.676 -2.09 -7.621 1 89.88 132 ASN B N 1
ATOM 2592 C CA . ASN B 1 132 ? 5.656 -1.194 -8.156 1 89.88 132 ASN B CA 1
ATOM 2593 C C . ASN B 1 132 ? 4.996 -1.779 -9.398 1 89.88 132 ASN B C 1
ATOM 2595 O O . ASN B 1 132 ? 3.785 -1.64 -9.586 1 89.88 132 ASN B O 1
ATOM 2599 N N . VAL B 1 133 ? 5.797 -2.371 -10.164 1 94.56 133 VAL B N 1
ATOM 2600 C CA . VAL B 1 133 ? 5.27 -2.984 -11.375 1 94.56 133 VAL B CA 1
ATOM 2601 C C . VAL B 1 133 ? 4.262 -4.07 -11.016 1 94.56 133 VAL B C 1
ATOM 2603 O O . VAL B 1 133 ? 3.17 -4.125 -11.586 1 94.56 133 VAL B O 1
ATOM 2606 N N . ALA B 1 134 ? 4.609 -4.902 -10.102 1 97.31 134 ALA B N 1
ATOM 2607 C CA . ALA B 1 134 ? 3.705 -5.965 -9.672 1 97.31 134 ALA B CA 1
ATOM 2608 C C . ALA B 1 134 ? 2.395 -5.395 -9.141 1 97.31 134 ALA B C 1
ATOM 2610 O O . ALA B 1 134 ? 1.316 -5.91 -9.445 1 97.31 134 ALA B O 1
ATOM 2611 N N . ALA B 1 135 ? 2.502 -4.367 -8.352 1 94.56 135 ALA B N 1
ATOM 2612 C CA . ALA B 1 135 ? 1.318 -3.715 -7.797 1 94.56 135 ALA B CA 1
ATOM 2613 C C . ALA B 1 135 ? 0.419 -3.174 -8.906 1 94.56 135 ALA B C 1
ATOM 2615 O O . ALA B 1 135 ? -0.804 -3.322 -8.852 1 94.56 135 ALA B O 1
ATOM 2616 N N . ARG B 1 136 ? 1.014 -2.549 -9.867 1 92.81 136 ARG B N 1
ATOM 2617 C CA . ARG B 1 136 ? 0.25 -1.986 -10.977 1 92.81 136 ARG B CA 1
ATOM 2618 C C . ARG B 1 136 ? -0.398 -3.086 -11.812 1 92.81 136 ARG B C 1
ATOM 2620 O O . ARG B 1 136 ? -1.506 -2.914 -12.32 1 92.81 136 ARG B O 1
ATOM 2627 N N . LEU B 1 137 ? 0.306 -4.164 -11.969 1 96 137 LEU B N 1
ATOM 2628 C CA . LEU B 1 137 ? -0.265 -5.301 -12.688 1 96 137 LEU B CA 1
ATOM 262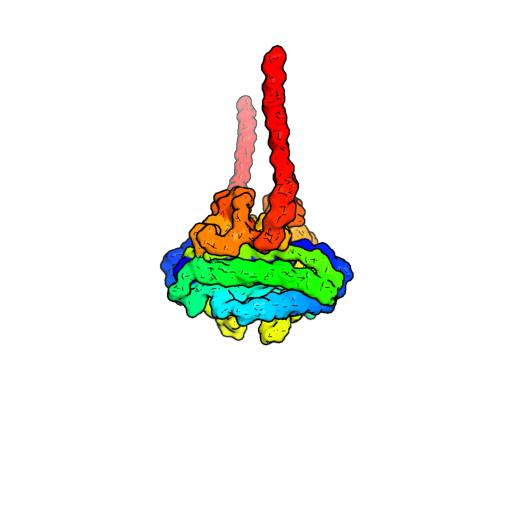9 C C . LEU B 1 137 ? -1.511 -5.82 -11.984 1 96 137 LEU B C 1
ATOM 2631 O O . LEU B 1 137 ? -2.479 -6.219 -12.633 1 96 137 LEU B O 1
ATOM 2635 N N . GLN B 1 138 ? -1.455 -5.828 -10.734 1 94.69 138 GLN B N 1
ATOM 2636 C CA . GLN B 1 138 ? -2.598 -6.266 -9.945 1 94.69 138 GLN B CA 1
ATOM 2637 C C . GLN B 1 138 ? -3.787 -5.324 -10.125 1 94.69 138 GLN B C 1
ATOM 2639 O O . GLN B 1 138 ? -4.926 -5.777 -10.273 1 94.69 138 GLN B O 1
ATOM 2644 N N . THR B 1 139 ? -3.562 -4.004 -10.18 1 89.19 139 THR B N 1
ATOM 2645 C CA . THR B 1 139 ? -4.629 -3.01 -10.211 1 89.19 139 THR B CA 1
ATOM 2646 C C . THR B 1 139 ? -5.324 -3.004 -11.57 1 89.19 139 THR B C 1
ATOM 2648 O O . THR B 1 139 ? -6.445 -2.508 -11.695 1 89.19 139 THR B O 1
ATOM 2651 N N . THR B 1 140 ? -4.695 -3.516 -12.594 1 86.81 140 THR B N 1
ATOM 2652 C CA . THR B 1 140 ? -5.242 -3.477 -13.945 1 86.81 140 THR B CA 1
ATOM 2653 C C . THR B 1 140 ? -5.699 -4.863 -14.391 1 86.81 140 THR B C 1
ATOM 2655 O O . THR B 1 140 ? -6.051 -5.07 -15.555 1 86.81 140 THR B O 1
ATOM 2658 N N . ASP B 1 141 ? -5.684 -5.77 -13.484 1 83.56 141 ASP B N 1
ATOM 2659 C CA . ASP B 1 141 ? -5.98 -7.156 -13.836 1 83.56 141 ASP B CA 1
ATOM 2660 C C . ASP B 1 141 ? -7.484 -7.402 -13.883 1 83.56 141 ASP B C 1
ATOM 2662 O O . ASP B 1 141 ? -8.266 -6.613 -13.352 1 83.56 141 ASP B O 1
ATOM 2666 N N . ASP B 1 142 ? -7.816 -8.492 -14.578 1 87 142 ASP B N 1
ATOM 2667 C CA . ASP B 1 142 ? -9.172 -9.039 -14.547 1 87 142 ASP B CA 1
ATOM 2668 C C . ASP B 1 142 ? -9.359 -9.977 -13.352 1 87 142 ASP B C 1
ATOM 2670 O O . ASP B 1 142 ? -8.383 -10.492 -12.805 1 87 142 ASP B O 1
ATOM 2674 N N . PRO B 1 143 ? -10.578 -10.211 -12.969 1 92.06 143 PRO B N 1
ATOM 2675 C CA . PRO B 1 143 ? -10.82 -11.062 -11.805 1 92.06 143 PRO B CA 1
ATOM 2676 C C . PRO B 1 143 ? -10.406 -12.516 -12.039 1 92.06 143 PRO B C 1
ATOM 2678 O O . PRO B 1 143 ? -10.578 -13.039 -13.141 1 92.06 143 PRO B O 1
ATOM 2681 N N . ASN B 1 144 ? -9.883 -13.094 -11.047 1 93.25 144 ASN B N 1
ATOM 2682 C CA . ASN B 1 144 ? -9.562 -14.508 -10.914 1 93.25 144 ASN B CA 1
ATOM 2683 C C . ASN B 1 144 ? -8.594 -14.969 -11.992 1 93.25 144 ASN B C 1
ATOM 2685 O O . ASN B 1 144 ? -8.766 -16.047 -12.578 1 93.25 144 ASN B O 1
ATOM 2689 N N . GLN B 1 145 ? -7.695 -14.188 -12.328 1 93.19 145 GLN B N 1
ATOM 2690 C CA . GLN B 1 145 ? -6.547 -14.453 -13.188 1 93.19 145 GLN B CA 1
ATOM 2691 C C . GLN B 1 145 ? -5.285 -13.797 -12.633 1 93.19 145 GLN B C 1
ATOM 2693 O O . GLN B 1 145 ? -5.359 -12.961 -11.734 1 93.19 145 GLN B O 1
ATOM 2698 N N . ILE B 1 146 ? -4.199 -14.258 -13.18 1 97.81 146 ILE B N 1
ATOM 2699 C CA . ILE B 1 146 ? -2.92 -13.656 -12.82 1 97.81 146 ILE B CA 1
ATOM 2700 C C . ILE B 1 146 ? -2.375 -12.852 -14 1 97.81 146 ILE B C 1
ATOM 2702 O O . ILE B 1 146 ? -2.176 -13.391 -15.086 1 97.81 146 ILE B O 1
ATOM 2706 N N . GLN B 1 147 ? -2.219 -11.609 -13.828 1 98 147 GLN B N 1
ATOM 2707 C CA . GLN B 1 147 ? -1.548 -10.797 -14.828 1 98 147 GLN B CA 1
ATOM 2708 C C . GLN B 1 147 ? -0.05 -10.703 -14.555 1 98 147 GLN B C 1
ATOM 2710 O O . GLN B 1 147 ? 0.363 -10.398 -13.43 1 98 147 GLN B O 1
ATOM 2715 N N . ILE B 1 148 ? 0.771 -10.984 -15.57 1 98.5 148 ILE B N 1
ATOM 2716 C CA . ILE B 1 148 ? 2.215 -10.992 -15.367 1 98.5 148 ILE B CA 1
ATOM 2717 C C . ILE B 1 148 ? 2.887 -10.062 -16.375 1 98.5 148 ILE B C 1
ATOM 2719 O O . ILE B 1 148 ? 2.322 -9.773 -17.422 1 98.5 148 ILE B O 1
ATOM 2723 N N . SER B 1 149 ? 4.031 -9.633 -16.047 1 98.12 149 SER B N 1
ATOM 2724 C CA . SER B 1 149 ? 4.836 -8.773 -16.906 1 98.12 149 SER B CA 1
ATOM 2725 C C . SER B 1 149 ? 5.535 -9.578 -18 1 98.12 149 SER B C 1
ATOM 2727 O O . SER B 1 149 ? 5.586 -10.805 -17.938 1 98.12 149 SER B O 1
ATOM 2729 N N . GLN B 1 150 ? 6.09 -8.867 -18.938 1 97.81 150 GLN B N 1
ATOM 2730 C CA . GLN B 1 150 ? 6.945 -9.477 -19.953 1 97.81 150 GLN B CA 1
ATOM 2731 C C . GLN B 1 150 ? 8.141 -10.18 -19.312 1 97.81 150 GLN B C 1
ATOM 2733 O O . GLN B 1 150 ? 8.523 -11.266 -19.719 1 97.81 150 GLN B O 1
ATOM 2738 N N . ALA B 1 151 ? 8.703 -9.562 -18.344 1 97.81 151 ALA B N 1
ATOM 2739 C CA . ALA B 1 151 ? 9.859 -10.133 -17.656 1 97.81 151 ALA B CA 1
ATOM 2740 C C . ALA B 1 151 ? 9.523 -11.484 -17.031 1 97.81 151 ALA B C 1
ATOM 2742 O O . ALA B 1 151 ? 10.312 -12.422 -17.125 1 97.81 151 ALA B O 1
ATOM 2743 N N . THR B 1 152 ? 8.352 -11.547 -16.406 1 98.5 152 THR B N 1
ATOM 2744 C CA . THR B 1 152 ? 7.918 -12.82 -15.836 1 98.5 152 THR B CA 1
ATOM 2745 C C . THR B 1 152 ? 7.641 -13.836 -16.938 1 98.5 152 THR B C 1
ATOM 2747 O O . THR B 1 152 ? 8.055 -14.992 -16.828 1 98.5 152 THR B O 1
ATOM 2750 N N . TYR B 1 153 ? 6.977 -13.422 -17.922 1 98.19 153 TYR B N 1
ATOM 2751 C CA . TYR B 1 153 ? 6.664 -14.305 -1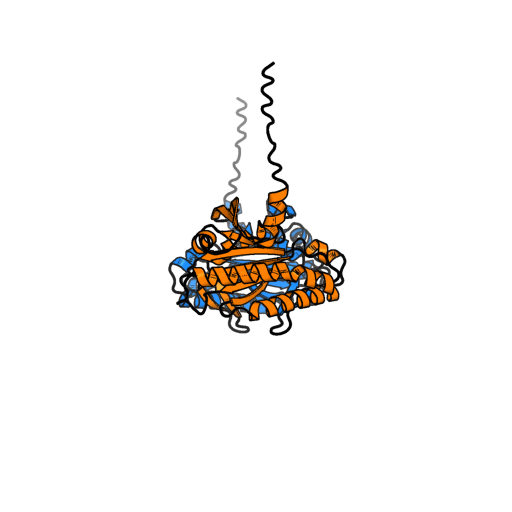9.031 1 98.19 153 TYR B CA 1
ATOM 2752 C C . TYR B 1 153 ? 7.93 -14.914 -19.625 1 98.19 153 TYR B C 1
ATOM 2754 O O . TYR B 1 153 ? 7.977 -16.109 -19.906 1 98.19 153 TYR B O 1
ATOM 2762 N N . ASP B 1 154 ? 8.945 -14.109 -19.797 1 97.88 154 ASP B N 1
ATOM 2763 C CA . ASP B 1 154 ? 10.195 -14.555 -20.422 1 97.88 154 ASP B CA 1
ATOM 2764 C C . ASP B 1 154 ? 10.812 -15.703 -19.625 1 97.88 154 ASP B C 1
ATOM 2766 O O . ASP B 1 154 ? 11.461 -16.578 -20.188 1 97.88 154 ASP B O 1
ATOM 2770 N N . VAL B 1 155 ? 10.555 -15.711 -18.406 1 96.69 155 VAL B N 1
ATOM 2771 C CA . VAL B 1 155 ? 11.211 -16.688 -17.547 1 96.69 155 VAL B CA 1
ATOM 2772 C C . VAL B 1 155 ? 10.336 -17.938 -17.438 1 96.69 155 VAL B C 1
ATOM 2774 O O . VAL B 1 155 ? 10.844 -19.047 -17.203 1 96.69 155 VAL B O 1
ATOM 2777 N N . ILE B 1 156 ? 9.07 -17.828 -17.688 1 96.38 156 ILE B N 1
ATOM 2778 C CA . ILE B 1 156 ? 8.219 -18.984 -17.406 1 96.38 156 ILE B CA 1
ATOM 2779 C C . ILE B 1 156 ? 7.652 -19.531 -18.703 1 96.38 156 ILE B C 1
ATOM 2781 O O . ILE B 1 156 ? 6.938 -20.547 -18.703 1 96.38 156 ILE B O 1
ATOM 2785 N N . SER B 1 157 ? 7.902 -18.969 -19.828 1 94.56 157 SER B N 1
ATOM 2786 C CA . SER B 1 157 ? 7.246 -19.266 -21.094 1 94.56 157 SER B CA 1
ATOM 2787 C C . SER B 1 157 ? 7.465 -20.734 -21.484 1 94.56 157 SER B C 1
ATOM 2789 O O . SER B 1 157 ? 6.66 -21.312 -22.234 1 94.56 157 SER B O 1
ATOM 2791 N N . HIS B 1 158 ? 8.477 -21.297 -21 1 94 158 HIS B N 1
ATOM 2792 C CA . HIS B 1 158 ? 8.805 -22.672 -21.375 1 94 158 HIS B CA 1
ATOM 2793 C C . HIS B 1 158 ? 8.211 -23.672 -20.391 1 94 158 HIS B C 1
ATOM 2795 O O . HIS B 1 158 ? 8.336 -24.891 -20.578 1 94 158 HIS B O 1
ATOM 2801 N N . LEU B 1 159 ? 7.641 -23.203 -19.344 1 94.25 159 LEU B N 1
ATOM 2802 C CA . LEU B 1 159 ? 7.051 -24.062 -18.312 1 94.25 159 LEU B CA 1
ATOM 2803 C C . LEU B 1 159 ? 5.609 -24.406 -18.656 1 94.25 159 LEU B C 1
ATOM 2805 O O . LEU B 1 159 ? 5.062 -23.906 -19.641 1 94.25 1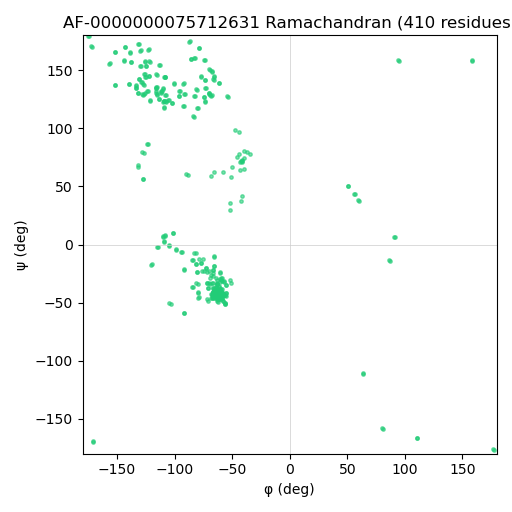59 LEU B O 1
ATOM 2809 N N . ASN B 1 160 ? 5.031 -25.281 -17.844 1 91.06 160 ASN B N 1
ATOM 2810 C CA . ASN B 1 160 ? 3.709 -25.828 -18.125 1 91.06 160 ASN B CA 1
ATOM 2811 C C . ASN B 1 160 ? 2.605 -24.953 -17.531 1 91.06 160 ASN B C 1
ATOM 2813 O O . ASN B 1 160 ? 1.842 -25.406 -16.688 1 91.06 160 ASN B O 1
ATOM 2817 N N . PHE B 1 161 ? 2.594 -23.75 -17.984 1 94.88 161 PHE B N 1
ATOM 2818 C CA . PHE B 1 161 ? 1.507 -22.844 -17.609 1 94.88 161 PHE B CA 1
ATOM 2819 C C . PHE B 1 161 ? 0.691 -22.453 -18.844 1 94.88 161 PHE B C 1
ATOM 2821 O O . PHE B 1 161 ? 1.225 -22.391 -19.953 1 94.88 161 PHE B O 1
ATOM 2828 N N . HIS B 1 162 ? -0.57 -22.266 -18.625 1 94.12 162 HIS B N 1
ATOM 2829 C CA . HIS B 1 162 ? -1.403 -21.672 -19.672 1 94.12 162 HIS B CA 1
ATOM 2830 C C . HIS B 1 162 ? -1.305 -20.156 -19.641 1 94.12 162 HIS B C 1
ATOM 2832 O O . HIS B 1 162 ? -1.824 -19.5 -18.734 1 94.12 162 HIS B O 1
ATOM 2838 N N . VAL B 1 163 ? -0.667 -19.641 -20.688 1 95.69 163 VAL B N 1
ATOM 2839 C CA . VAL B 1 163 ? -0.426 -18.203 -20.719 1 95.69 163 VAL B CA 1
ATOM 2840 C C . VAL B 1 163 ? -1.014 -17.609 -22 1 95.69 163 VAL B C 1
ATOM 2842 O O . VAL B 1 163 ? -0.855 -18.172 -23.094 1 95.69 163 VAL B O 1
ATOM 2845 N N . ARG B 1 164 ? -1.738 -16.547 -21.891 1 94.62 164 ARG B N 1
ATOM 2846 C CA . ARG B 1 164 ? -2.244 -15.812 -23.047 1 94.62 164 ARG B CA 1
ATOM 2847 C C . ARG B 1 164 ? -1.772 -14.359 -23.031 1 94.62 164 ARG B C 1
ATOM 2849 O O . ARG B 1 164 ? -1.694 -13.742 -21.953 1 94.62 164 ARG B O 1
ATOM 2856 N N . GLN B 1 165 ? -1.519 -13.836 -24.188 1 95.88 165 GLN B N 1
ATOM 2857 C CA . GLN B 1 165 ? -1.141 -12.438 -24.297 1 95.88 165 GLN B CA 1
ATOM 2858 C C . GLN B 1 165 ? -2.342 -11.523 -24.062 1 95.88 165 GLN B C 1
ATOM 2860 O O . GLN B 1 165 ? -3.379 -11.672 -24.719 1 95.88 165 GLN B O 1
ATOM 2865 N N . ARG B 1 166 ? -2.311 -10.664 -23.172 1 94.5 166 ARG B N 1
ATOM 2866 C CA . ARG B 1 166 ? -3.373 -9.695 -22.906 1 94.5 166 ARG B CA 1
ATOM 2867 C C . ARG B 1 166 ? -3.242 -8.477 -23.812 1 94.5 166 ARG B C 1
ATOM 2869 O O . ARG B 1 166 ? -4.246 -7.938 -24.281 1 94.5 166 ARG B O 1
ATOM 2876 N N . GLY B 1 167 ? -2.012 -8.109 -24.047 1 94.44 167 GLY B N 1
ATOM 2877 C CA . GLY B 1 167 ? -1.721 -6.902 -24.797 1 94.44 167 GLY B CA 1
ATOM 2878 C C . GLY B 1 167 ? -1.121 -5.797 -23.953 1 94.44 167 GLY B C 1
ATOM 2879 O O . GLY B 1 167 ? -0.634 -6.051 -22.844 1 94.44 167 GLY B O 1
ATOM 2880 N N . GLU B 1 168 ? -1.094 -4.598 -24.516 1 94.94 168 GLU B N 1
ATOM 2881 C CA . GLU B 1 168 ? -0.447 -3.471 -23.844 1 94.94 168 GLU B CA 1
ATOM 2882 C C . GLU B 1 168 ? -1.364 -2.848 -22.797 1 94.94 168 GLU B C 1
ATOM 2884 O O . GLU B 1 168 ? -2.547 -2.617 -23.062 1 94.94 168 GLU B O 1
ATOM 2889 N N . VAL B 1 169 ? -0.781 -2.629 -21.688 1 92.62 169 VAL B N 1
ATOM 2890 C CA . VAL B 1 169 ? -1.479 -1.988 -20.578 1 92.62 169 VAL B CA 1
ATOM 2891 C C . VAL B 1 169 ? -0.673 -0.79 -20.078 1 92.62 169 VAL B C 1
ATOM 2893 O O . VAL B 1 169 ? 0.555 -0.858 -19.984 1 92.62 169 VAL B O 1
ATOM 2896 N N . PHE B 1 170 ? -1.331 0.283 -19.797 1 89.25 170 PHE B N 1
ATOM 2897 C CA . PHE B 1 170 ? -0.653 1.464 -19.281 1 89.25 170 PHE B CA 1
ATOM 2898 C C . PHE B 1 170 ? -0.387 1.318 -17.781 1 89.25 170 PHE B C 1
ATOM 2900 O O . PHE B 1 170 ? -1.318 1.136 -17 1 89.25 170 PHE B O 1
ATOM 2907 N N . LEU B 1 171 ? 0.838 1.318 -17.469 1 86.06 171 LEU B N 1
ATOM 2908 C CA . LEU B 1 171 ? 1.261 1.314 -16.078 1 86.06 171 LEU B CA 1
ATOM 2909 C C . LEU B 1 171 ? 1.833 2.67 -15.672 1 86.06 171 LEU B C 1
ATOM 2911 O O . LEU B 1 171 ? 2.83 3.121 -16.25 1 86.06 171 LEU B O 1
ATOM 2915 N N . LYS B 1 172 ? 1.233 3.264 -14.641 1 75 172 LYS B N 1
ATOM 2916 C CA . LYS B 1 172 ? 1.665 4.586 -14.203 1 75 172 LYS B CA 1
ATOM 2917 C C . LYS B 1 172 ? 3.166 4.617 -13.938 1 75 172 LYS B C 1
ATOM 2919 O O . LYS B 1 172 ? 3.703 3.721 -13.281 1 75 172 LYS B O 1
ATOM 2924 N N . GLY B 1 173 ? 3.898 5.539 -14.516 1 75 173 GLY B N 1
ATOM 2925 C CA . GLY B 1 173 ? 5.328 5.707 -14.312 1 75 173 GLY B CA 1
ATOM 2926 C C . GLY B 1 173 ? 6.168 4.852 -15.25 1 75 173 GLY B C 1
ATOM 2927 O O . GLY B 1 173 ? 7.383 5.035 -15.344 1 75 173 GLY B O 1
ATOM 2928 N N . LYS B 1 174 ? 5.5 3.875 -15.906 1 82.62 174 LYS B N 1
ATOM 2929 C CA . LYS B 1 174 ? 6.242 2.949 -16.766 1 82.62 174 LYS B CA 1
ATOM 2930 C C . LYS B 1 174 ? 5.758 3.027 -18.203 1 82.62 174 LYS B C 1
ATOM 2932 O O . LYS B 1 174 ? 6.422 2.518 -19.109 1 82.62 174 LYS B O 1
ATOM 2937 N N . GLY B 1 175 ? 4.555 3.627 -18.375 1 88.75 175 GLY B N 1
ATOM 2938 C CA . GLY B 1 175 ? 3.99 3.707 -19.703 1 88.75 175 GLY B CA 1
ATOM 2939 C C . GLY B 1 175 ? 3.32 2.42 -20.156 1 88.75 175 GLY B C 1
ATOM 2940 O O . GLY B 1 175 ? 2.816 1.659 -19.312 1 88.75 175 GLY B O 1
ATOM 2941 N N . LYS B 1 176 ? 3.189 2.264 -21.484 1 92.88 176 LYS B N 1
ATOM 2942 C CA . LYS B 1 176 ? 2.568 1.059 -22.031 1 92.88 176 LYS B CA 1
ATOM 2943 C C . LYS B 1 176 ? 3.512 -0.137 -21.938 1 92.88 176 LYS B C 1
ATOM 2945 O O . LYS B 1 176 ? 4.664 -0.063 -22.359 1 92.88 176 LYS B O 1
ATOM 2950 N N . GLN B 1 177 ? 2.982 -1.188 -21.344 1 94.69 177 GLN B N 1
ATOM 2951 C CA . GLN B 1 177 ? 3.758 -2.412 -21.172 1 94.69 177 GLN B CA 1
ATOM 2952 C C . GLN B 1 177 ? 2.986 -3.629 -21.672 1 94.69 177 GLN B C 1
ATOM 2954 O O . GLN B 1 177 ? 1.774 -3.73 -21.469 1 94.69 177 GLN B O 1
ATOM 2959 N N . MET B 1 178 ? 3.701 -4.527 -22.328 1 96.81 178 MET B N 1
ATOM 2960 C CA . MET B 1 178 ? 3.096 -5.805 -22.688 1 96.81 178 MET B CA 1
ATOM 2961 C C . MET B 1 178 ? 2.857 -6.664 -21.453 1 96.81 178 MET B C 1
ATOM 2963 O O . MET B 1 178 ? 3.734 -6.781 -20.594 1 96.81 178 MET B O 1
ATOM 2967 N N . THR B 1 179 ? 1.643 -7.164 -21.375 1 97.81 179 THR B N 1
ATOM 2968 C CA . THR B 1 179 ? 1.328 -8.016 -20.234 1 97.81 179 THR B CA 1
ATOM 2969 C C . THR B 1 179 ? 0.681 -9.32 -20.703 1 97.81 179 THR B C 1
ATOM 2971 O O . THR B 1 179 ? 0.352 -9.477 -21.875 1 97.81 179 THR B O 1
ATOM 2974 N N . TYR B 1 180 ? 0.601 -10.266 -19.812 1 97.88 180 TYR B N 1
ATOM 2975 C CA . TYR B 1 180 ? 0.086 -11.609 -20.078 1 97.88 180 TYR B CA 1
ATOM 2976 C C . TYR B 1 180 ? -0.812 -12.086 -18.938 1 97.88 180 TYR B C 1
ATOM 2978 O O . TYR B 1 180 ? -0.729 -11.57 -17.812 1 97.88 180 TYR B O 1
ATOM 2986 N N . LEU B 1 181 ? -1.666 -13.016 -19.281 1 97.12 181 LEU B N 1
ATOM 2987 C CA . LEU B 1 181 ? -2.559 -13.617 -18.297 1 97.12 181 LEU B CA 1
ATOM 2988 C C . LEU B 1 181 ? -2.262 -15.102 -18.125 1 97.12 181 LEU B C 1
ATOM 2990 O O . LEU B 1 181 ? -2.064 -15.812 -19.109 1 97.12 181 LEU B O 1
ATOM 2994 N N . VAL B 1 182 ? -2.135 -15.492 -16.891 1 95.75 182 VAL B N 1
ATOM 2995 C CA . VAL B 1 182 ? -1.933 -16.891 -16.562 1 95.75 182 VAL B CA 1
ATOM 2996 C C . VAL B 1 182 ? -3.186 -17.453 -15.898 1 95.75 182 VAL B C 1
ATOM 2998 O O . VAL B 1 182 ? -3.701 -16.875 -14.938 1 95.75 182 VAL B O 1
ATOM 3001 N N . GLY B 1 183 ? -3.781 -18.469 -16.391 1 86.81 183 GLY B N 1
ATOM 3002 C CA . GLY B 1 183 ? -4.977 -19.094 -15.844 1 86.81 183 GLY B CA 1
ATOM 3003 C C . GLY B 1 183 ? -4.789 -20.562 -15.531 1 86.81 183 GLY B C 1
ATOM 3004 O O . GLY B 1 183 ? -3.738 -21.141 -15.82 1 86.81 183 GLY B O 1
ATOM 3005 N N . PRO B 1 184 ? -5.82 -21.078 -14.758 1 73.75 184 PRO B N 1
ATOM 3006 C CA . PRO B 1 184 ? -5.746 -22.516 -14.477 1 73.75 184 PRO B CA 1
ATOM 3007 C C . PRO B 1 184 ? -5.797 -23.375 -15.742 1 73.75 184 PRO B C 1
ATOM 3009 O O . PRO B 1 184 ? -6.316 -22.922 -16.766 1 73.75 184 PRO B O 1
ATOM 3012 N N . LEU B 1 185 ? -5.027 -24.422 -15.891 1 56.47 185 LEU B N 1
ATOM 3013 C CA . LEU B 1 185 ? -5.031 -25.328 -17.031 1 56.47 185 LEU B CA 1
ATOM 3014 C C . LEU B 1 185 ? -6.445 -25.828 -17.328 1 56.47 185 LEU B C 1
ATOM 3016 O O . LEU B 1 185 ? -6.793 -26.047 -18.484 1 56.47 185 LEU B O 1
ATOM 3020 N N . THR B 1 186 ? -7.262 -25.953 -16.406 1 52.62 186 THR B N 1
ATOM 3021 C CA . THR B 1 186 ? -8.562 -26.531 -16.719 1 52.62 186 THR B CA 1
ATOM 3022 C C . THR B 1 186 ? -9.406 -25.547 -17.531 1 52.62 186 THR B C 1
ATOM 3024 O O . THR B 1 186 ? -10.43 -25.906 -18.094 1 52.62 186 THR B O 1
ATOM 3027 N N . ALA B 1 187 ? -9.195 -24.344 -17.484 1 48.91 187 ALA B N 1
ATOM 3028 C CA . ALA B 1 187 ? -10.031 -23.391 -18.203 1 48.91 187 ALA B CA 1
ATOM 3029 C C . ALA B 1 187 ? -9.867 -23.547 -19.719 1 48.91 187 ALA B C 1
ATOM 3031 O O . ALA B 1 187 ? -10.625 -22.969 -20.5 1 48.91 187 ALA B O 1
ATOM 3032 N N . ILE B 1 188 ? -8.844 -24.031 -20.203 1 41.78 188 ILE B N 1
ATOM 3033 C CA . ILE B 1 188 ? -8.664 -24.188 -21.641 1 41.78 188 ILE B CA 1
ATOM 3034 C C . ILE B 1 188 ? -9.75 -25.094 -22.203 1 41.78 188 ILE B C 1
ATOM 3036 O O . ILE B 1 188 ? -10.031 -25.062 -23.406 1 41.78 188 ILE B O 1
ATOM 3040 N N . ALA B 1 189 ? -10.234 -26.047 -21.469 1 39.69 189 ALA B N 1
ATOM 3041 C CA . ALA B 1 189 ? -11.156 -26.938 -22.156 1 39.69 189 ALA B CA 1
ATOM 3042 C C . ALA B 1 189 ? -12.398 -26.172 -22.625 1 39.69 189 ALA B C 1
ATOM 3044 O O . ALA B 1 189 ? -12.961 -26.484 -23.688 1 39.69 189 ALA B O 1
ATOM 3045 N N . SER B 1 190 ? -12.797 -25.125 -21.906 1 40.44 190 SER B N 1
ATOM 3046 C CA . SER B 1 190 ? -14.086 -24.578 -22.312 1 40.44 190 SER B CA 1
ATOM 3047 C C . SER B 1 190 ? -13.938 -23.672 -23.547 1 40.44 190 SER B C 1
ATOM 3049 O O . SER B 1 190 ? -14.914 -23.406 -24.234 1 40.44 190 SER B O 1
ATOM 3051 N N . THR B 1 191 ? -12.844 -22.953 -23.688 1 40.47 191 THR B N 1
ATOM 3052 C CA . THR B 1 191 ? -12.805 -22.016 -24.812 1 40.47 191 THR B CA 1
ATOM 3053 C C . THR B 1 191 ? -12.594 -22.766 -26.125 1 40.47 191 THR B C 1
ATOM 3055 O O . THR B 1 191 ? -12.859 -22.219 -27.203 1 40.47 191 THR B O 1
ATOM 3058 N N . ILE B 1 192 ? -12.039 -23.969 -26.062 1 36.91 192 ILE B N 1
ATOM 3059 C CA . ILE B 1 192 ? -11.844 -24.656 -27.328 1 36.91 192 ILE B CA 1
ATOM 3060 C C . ILE B 1 192 ? -13.195 -25.062 -27.906 1 36.91 192 ILE B C 1
ATOM 3062 O O . ILE B 1 192 ? -13.297 -25.391 -29.094 1 36.91 192 ILE B O 1
ATOM 3066 N N . SER B 1 193 ? -14.164 -25.297 -27.016 1 37.47 193 SER B N 1
ATOM 3067 C CA . SER B 1 193 ? -15.359 -25.844 -27.656 1 37.47 193 SER B CA 1
ATOM 3068 C C . SER B 1 193 ? -16.047 -24.781 -28.531 1 37.47 193 SER B C 1
ATOM 3070 O O . SER B 1 193 ? -16.844 -25.125 -29.406 1 37.47 193 SER B O 1
ATOM 3072 N N . GLY B 1 194 ? -15.984 -23.5 -28.078 1 37.31 194 GLY B N 1
ATOM 3073 C CA . GLY B 1 194 ? -16.797 -22.625 -28.906 1 37.31 194 GLY B CA 1
ATOM 3074 C C . GLY B 1 194 ? -16.172 -22.297 -30.25 1 37.31 194 GLY B C 1
ATOM 3075 O O . GLY B 1 194 ? -16.656 -21.406 -30.953 1 37.31 194 GLY B O 1
ATOM 3076 N N . PHE B 1 195 ? -14.883 -22.609 -30.438 1 34.34 195 PHE B N 1
ATOM 3077 C CA . PHE B 1 195 ? -14.477 -22.391 -31.828 1 34.34 195 PHE B CA 1
ATOM 3078 C C . PHE B 1 195 ? -15.156 -23.391 -32.75 1 34.34 195 PHE B C 1
ATOM 3080 O O . PHE B 1 195 ? -14.82 -24.578 -32.75 1 34.34 195 PHE B O 1
ATOM 3087 N N . GLN B 1 196 ? -16.516 -23.359 -32.719 1 33.41 196 GLN B N 1
ATOM 3088 C CA . GLN B 1 196 ? -17.141 -23.984 -33.875 1 33.41 196 GLN B CA 1
ATOM 3089 C C . GLN B 1 196 ? -16.438 -23.562 -35.188 1 33.41 196 GLN B C 1
ATOM 3091 O O . GLN B 1 196 ? -16.234 -22.375 -35.438 1 33.41 196 GLN B O 1
ATOM 3096 N N . LEU B 1 197 ? -15.586 -24.375 -35.594 1 29.48 197 LEU B N 1
ATOM 3097 C CA . LEU B 1 197 ? -15.141 -24.297 -36.969 1 29.48 197 LEU B CA 1
ATOM 3098 C C . LEU B 1 197 ? -16.281 -23.859 -37.906 1 29.48 197 LEU B C 1
ATOM 3100 O O . LEU B 1 197 ? -17.312 -24.531 -37.969 1 29.48 197 LEU B O 1
ATOM 3104 N N . VAL B 1 198 ? -16.578 -22.578 -37.906 1 33.5 198 VAL B N 1
ATOM 3105 C CA . VAL B 1 198 ? -17.438 -22.141 -39 1 33.5 198 VAL B CA 1
ATOM 3106 C C . VAL B 1 198 ? -17 -22.797 -40.312 1 33.5 198 VAL B C 1
ATOM 3108 O O . VAL B 1 198 ? -15.883 -22.547 -40.781 1 33.5 198 VAL B O 1
ATOM 3111 N N . GLU B 1 199 ? -17.25 -24.047 -40.406 1 27.48 199 GLU B N 1
ATOM 3112 C CA . GLU B 1 199 ? -17.172 -24.656 -41.719 1 27.48 199 GLU B CA 1
ATOM 3113 C C . GLU B 1 199 ? -17.797 -23.75 -42.781 1 27.48 199 GLU B C 1
ATOM 3115 O O . GLU B 1 199 ? -19 -23.469 -42.719 1 27.48 199 GLU B O 1
ATOM 3120 N N . VAL B 1 200 ? -17.109 -22.703 -43.094 1 32.5 200 VAL B N 1
ATOM 3121 C CA . VAL B 1 200 ? -17.484 -22 -44.344 1 32.5 200 VAL B CA 1
ATOM 3122 C C . VAL B 1 200 ? -17.797 -23.016 -45.438 1 32.5 200 VAL B C 1
ATOM 3124 O O . VAL B 1 200 ? -16.906 -23.781 -45.844 1 32.5 200 VAL B O 1
ATOM 3127 N N . ASP B 1 201 ? -18.891 -23.656 -45.25 1 30.69 201 ASP B N 1
ATOM 3128 C CA . ASP B 1 201 ? -19.438 -24.438 -46.344 1 30.69 201 ASP B CA 1
ATOM 3129 C C . ASP B 1 201 ? -19.281 -23.719 -47.688 1 30.69 201 ASP B C 1
ATOM 3131 O O . ASP B 1 201 ? -19.859 -22.641 -47.875 1 30.69 201 ASP B O 1
ATOM 3135 N N . SER B 1 202 ? -18 -23.484 -48.188 1 31.64 202 SER B N 1
ATOM 3136 C CA . SER B 1 202 ? -17.812 -23.172 -49.594 1 31.64 202 SER B CA 1
ATOM 3137 C C . SER B 1 202 ? -18.688 -24.047 -50.5 1 31.64 202 SER B C 1
ATOM 3139 O O . SER B 1 202 ? -18.328 -25.188 -50.781 1 31.64 202 SER B O 1
ATOM 3141 N N . HIS B 1 203 ? -19.906 -24.25 -50.094 1 30.83 203 HIS B N 1
ATOM 3142 C CA . HIS B 1 203 ? -20.766 -24.859 -51.125 1 30.83 203 HIS B CA 1
ATOM 3143 C C . HIS B 1 203 ? -20.688 -24.078 -52.438 1 30.83 203 HIS B C 1
ATOM 3145 O O . HIS B 1 203 ? -21.203 -22.969 -52.531 1 30.83 203 HIS B O 1
ATOM 3151 N N . ASP B 1 204 ? -19.438 -23.969 -52.969 1 30.23 204 ASP B N 1
ATOM 3152 C CA . ASP B 1 204 ? -19.453 -23.734 -54.406 1 30.23 204 ASP B CA 1
ATOM 3153 C C . ASP B 1 204 ? -20.531 -24.562 -55.094 1 30.23 204 ASP B C 1
ATOM 3155 O O . ASP B 1 204 ? -20.531 -25.797 -55 1 30.23 204 ASP B O 1
ATOM 3159 N N . ASP B 1 205 ? -21.703 -24.031 -55 1 29.53 205 ASP B N 1
ATOM 3160 C CA . ASP B 1 205 ? -22.781 -24.469 -55.875 1 29.53 205 ASP B CA 1
ATOM 3161 C C . ASP B 1 205 ? -22.297 -24.625 -57.312 1 29.53 205 ASP B C 1
ATOM 3163 O O . ASP B 1 205 ? -21.953 -23.641 -57.969 1 29.53 205 ASP B O 1
ATOM 3167 N N . HIS B 1 206 ? -21.375 -25.547 -57.562 1 26.3 206 HIS B N 1
ATOM 3168 C CA . HIS B 1 206 ? -21.172 -26.062 -58.906 1 26.3 206 HIS B CA 1
ATOM 3169 C C . HIS B 1 206 ? -22.5 -26.531 -59.5 1 26.3 206 HIS B C 1
ATOM 3171 O O . HIS B 1 206 ? -22.516 -27.125 -60.594 1 26.3 206 HIS B O 1
ATOM 3177 N N . HIS B 1 207 ? -23.672 -25.844 -59.219 1 25.53 207 HIS B N 1
ATOM 3178 C CA . HIS B 1 207 ? -24.5 -25.953 -60.406 1 25.53 207 HIS B CA 1
ATOM 3179 C C . HIS B 1 207 ? -24 -25.047 -61.531 1 25.53 207 HIS B C 1
ATOM 3181 O O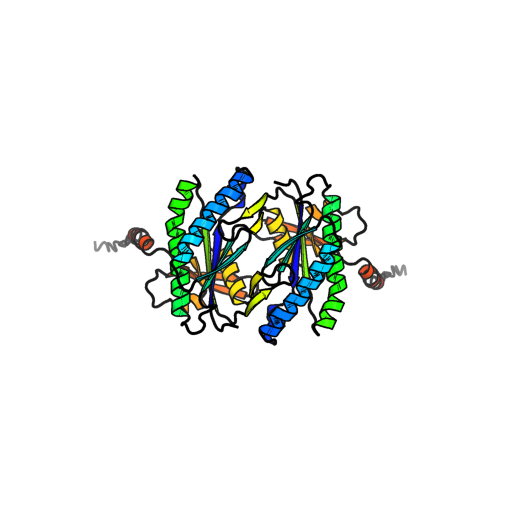 . HIS B 1 207 ? -23.484 -23.969 -61.281 1 25.53 207 HIS B O 1
#

InterPro domains:
  IPR001054 Adenylyl cyclase class-3/4/guanylyl cyclase [PF00211] (6-182)
  IPR001054 Adenylyl cyclase class-3/4/guanylyl cyclase [PS50125] (6-138)
  IPR001054 Adenylyl cyclase class-3/4/guanylyl cyclase [SM00044] (1-165)
  IPR001054 Adenylyl cyclase class-3/4/guanylyl cyclase [cd07302] (6-182)
  IPR029787 Nucleotide cyclase [G3DSA:3.30.70.1230] (2-184)
  IPR029787 Nucleotide cyclase [SSF55073] (5-181)
  IPR050401 Cyclic nucleotide synthase [PTHR11920] (3-182)

Secondary structure (DSSP, 8-state):
-BS-EEEEEEEETTHHHHHTTS-HHHHHHHHHHHHHHHHHHHTT-TTEEEEEEETTEEEEEESSS-TTS-HHHHHHHHHHHHHHHHHHHHHHHHHHT----EEEEEEEE--BEEEEE-SSS-EEEEE-HHHHHHHHHHHTPPTTSEEEEHHHHHHHTTSS-EEEEEEEEEETTTEEEEEEEEE-GGGHHHHHTT-------------/-BS-EEEEEEEETTHHHHHTTS-HHHHHHHHHHHHHHHHHHHTT-TTEEEEEEETTEEEEEESSS-TTS-HHHHHHHHHHHHHHHHHHHHHHHHHHT----EEEEEEEE--BEEEEE-SSS-EEEEE-HHHHHHHHHHHTPPTTSEEEEHHHHHHHTTSS-EEEEEEEEEETTTEEEEEEEEE-GGGHHHHHHT-------------

Sequence (414 aa):
MVPSSTIIFIDICKFSEYSSSLSPQEIMGNLSVYFATIDNILAKFNYLTKIKLIGDIYMAAAGLFN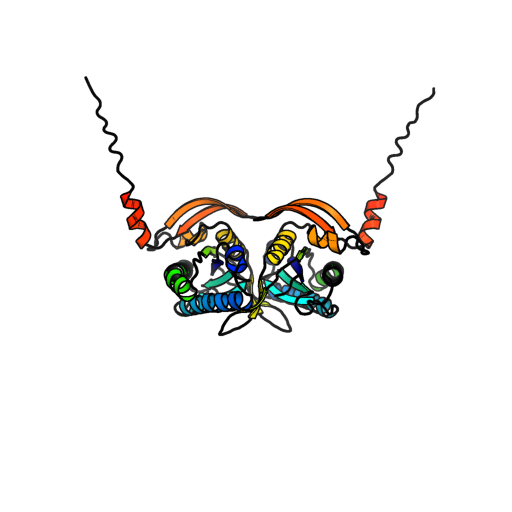PEIAPEKHAEQVIQFGLEVINELEEINLALNASLSIRIGVNTGGPIIAGVLGKDKPVFDIIGDAINVAARLQTTDDPNQIQISQATYDVISHLNFHVRQRGEVFLKGKGKQMTYLVGPLTAIASTISGFQLVEVDSHDDHHMVPSSTIIFIDICKFSEYSSSLSPQEIMGNLSVYFATIDNILAKFNYLTKIKLIGDIYMAAAGLFNPEIAPEKHAEQVIQFGLEVINELEEINLALNASLSIRIGVNTGGPIIAGVLGKDKPVFDIIGDAINVAARLQTTDDPNQIQISQATYDVISHLNFHVRQRGEVFLKGKGKQMTYLVGPLTAIASTISGFQLVEVDSHDDHH

Nearest PDB structures (foldseek):
  8sl4-assembly1_B  TM=9.247E-01  e=1.736E-18  Homo sapiens
  2bw7-assembly1_B  TM=8.735E-01  e=5.457E-17  Limnospira platensis
  6fht-assembly1_B  TM=8.682E-01  e=1.444E-13  unclassified
  2w01-assembly1_B  TM=8.715E-01  e=1.444E-13  Synechocystis sp. PCC 6803
  6fht-assembly1_A  TM=8.719E-01  e=3.024E-13  unclassified

Solvent-accessible surface area (backbone atoms only — not comparable to full-atom values): 22449 Å² total; per-residue (Å²): 104,25,72,45,31,22,32,39,29,38,34,56,54,63,47,68,67,65,46,69,82,47,52,57,67,54,46,45,52,52,50,26,52,53,49,45,52,50,49,58,56,47,71,75,40,90,58,52,40,81,60,50,73,60,72,73,30,43,33,33,34,12,22,73,90,41,66,83,56,56,69,45,57,28,41,49,50,51,51,51,50,53,52,49,50,55,64,46,40,62,59,51,19,60,76,64,74,50,84,76,42,33,16,23,4,31,21,43,38,49,59,33,37,65,48,63,37,47,78,91,74,59,38,67,48,62,43,43,68,39,54,56,51,9,49,49,33,20,75,72,37,56,73,68,34,33,22,28,33,54,60,32,44,73,53,44,68,87,50,100,65,45,71,45,81,72,43,76,42,81,34,92,97,69,44,74,38,59,32,30,36,41,48,66,68,73,60,56,65,64,61,60,64,68,61,62,74,75,72,73,75,75,70,70,72,79,118,104,24,72,44,30,22,32,39,30,38,33,54,54,63,47,70,66,64,47,70,82,48,52,56,67,52,47,43,50,51,50,25,52,54,48,45,52,50,49,57,56,47,70,76,40,90,58,52,40,81,59,49,72,60,71,72,29,44,33,34,34,13,23,72,89,40,67,84,58,55,70,45,58,26,42,48,52,52,51,50,48,53,49,51,50,55,64,46,39,60,59,51,20,62,76,64,75,51,86,74,42,32,17,22,3,31,21,43,38,49,57,34,36,66,48,63,38,49,78,90,72,58,39,66,47,62,44,44,68,37,53,55,51,7,49,48,34,19,74,71,36,56,74,68,34,34,23,29,33,54,61,32,44,72,52,44,69,86,48,99,65,47,70,46,80,72,43,74,42,78,33,92,96,69,44,74,38,58,31,29,36,41,48,67,69,74,60,57,62,64,63,58,62,71,60,61,74,75,69,73,73,75,69,71,69,79,115

Foldseek 3Di:
DAFKKKKKKKAKPPLVVVCVPDDPVLSVVLLVLLVVVLVVLQVVFDFKDWQDDDPRMTMIMGCPVPSVDDLLVRLVRVQVSLQVSLVCVVVSCVVSVHDIWMFMFMEMGDDKDWDWDDDPDIGTHIDDPRNLRRVQQRVPGDTSKYKYFPRSCVSHVPDPWDKAWPQWDQRPPPGTGTMIITHDPVVVVPVVVPPPVPPPPCPPPPD/DAFKKKKKKKAKPPLVVVCVPDDPVLSVVLLVLLVVVLVVLQVVFDFKDWQDDDPRMTMIMGCPVPSVDDLLVRLVRVQVSLQVSLVCVVVSCVVSVHDIWMFMFMEMGDDKDWDWDDDPDIGTHIDDPRNLRRVQQRVPGDTSKYKYFPRSCVSHVPDPWDKAWPQWDQRPPPGTGTMIITHDPVVVVVVVVPPPVPPPCCPPVPD

pLDDT: mean 86.45, std 18.68, range [25.53, 98.88]

Radius of gyration: 24.83 Å; Cα contacts (8 Å, |Δi|>4): 781; chains: 2; bounding box: 49×90×81 Å